Protein AF-A0AAJ6QUI0-F1 (afdb_monomer_lite)

Sequence (578 aa):
MVSDSSSAQSSMHEMSVDLDPVNTYLVADTSVLIRSLPMVRALIESSLPYSVYIPYIVLTELDRGSTAAPVNRLLCRYMKQKQPRVIAQGVLGHKDVAQACGVVLKNDDLILGAALKLKEKGLKTVMLTNDNNLSVKSCANGLSCWSSVDSMCKLRDAIPEMDHFIIKDLRELCQNAQQLFTFCTDLLMCALKFQLGEESQLTSVNNGLVYRLVERVKERKIVRDSDLLDRTVALIRESRKRGRHLTHDSVQRFLRHVCAILETLKSKDAVARILNVCKGIFFALKSYPRATSKASLSSSIVEHKTNRRFESMSGAQRRQVIDIVTKADKARRKSDRIKKDISKRKKLPKVGSTGDAVDSDDQDDGMDVDDECAEGSSQLKATISAGPMFRGHDTTAEMSTRYSIGVEVIPKRPQQTFGPLVGDDIRCSPVYHMLETVWNFLHCVSGSWASRCGVEYCWKANPEAGLEVKLTTLAEFAESLGRIEEDYSRLLKLGNSVSSELLLTVAERFIKVLSEVCAKIFTATPREVVQFFQDERTSDILLHGRTQLGAFRDAIVRCRNKETQKTLARLANVEPNS

InterPro domains:
  IPR002716 PIN domain [PF13638] (26-147)
  IPR002716 PIN domain [SM00670] (24-136)
  IPR029060 PIN-like domain superfamily [SSF88723] (24-147)
  IPR052626 SWT1 Transcriptional Regulator [PTHR16161] (11-164)

Structure (mmCIF, N/CA/C/O backbone):
data_AF-A0AAJ6QUI0-F1
#
_entry.id   AF-A0AAJ6QUI0-F1
#
loop_
_atom_site.group_PDB
_atom_site.id
_atom_site.type_symbol
_atom_site.label_atom_id
_atom_site.label_alt_id
_atom_site.label_comp_id
_atom_site.label_asym_id
_atom_site.label_entity_id
_atom_site.label_seq_id
_atom_site.pdbx_PDB_ins_code
_atom_site.Cartn_x
_atom_site.Cartn_y
_atom_site.Cartn_z
_atom_site.occupancy
_atom_site.B_iso_or_equiv
_atom_site.auth_seq_id
_atom_site.auth_comp_id
_atom_site.auth_asym_id
_atom_site.auth_atom_id
_atom_site.pdbx_PDB_model_num
ATOM 1 N N . MET A 1 1 ? -29.703 -28.924 55.902 1.00 47.47 1 MET A N 1
ATOM 2 C CA . MET A 1 1 ? -28.468 -29.327 55.199 1.00 47.47 1 MET A CA 1
ATOM 3 C C . MET A 1 1 ? -28.849 -30.160 53.986 1.00 47.47 1 MET A C 1
ATOM 5 O O . MET A 1 1 ? -28.955 -31.369 54.100 1.00 47.47 1 MET A O 1
ATOM 9 N N . VAL A 1 2 ? -29.116 -29.503 52.858 1.00 41.00 2 VAL A N 1
ATOM 10 C CA . VAL A 1 2 ? -29.082 -30.089 51.511 1.00 41.00 2 VAL A CA 1
ATOM 11 C C . VAL A 1 2 ? -28.536 -28.982 50.612 1.00 41.00 2 VAL A C 1
ATOM 13 O O . VAL A 1 2 ? -28.859 -27.814 50.799 1.00 41.00 2 VAL A O 1
ATOM 16 N N . SER A 1 3 ? -27.597 -29.378 49.776 1.00 39.78 3 SER A N 1
ATOM 17 C CA . SER A 1 3 ? -26.494 -28.611 49.220 1.00 39.78 3 SER A CA 1
ATOM 18 C C . SER A 1 3 ? -26.916 -27.661 48.101 1.00 39.78 3 SER A C 1
ATOM 20 O O . SER A 1 3 ? -27.517 -28.096 47.121 1.00 39.78 3 SER A O 1
ATOM 22 N N . ASP A 1 4 ? -26.506 -26.396 48.209 1.00 41.66 4 ASP A N 1
ATOM 23 C CA . ASP A 1 4 ? -26.486 -25.439 47.104 1.00 41.66 4 ASP A CA 1
ATOM 24 C C . ASP A 1 4 ? -25.470 -25.888 46.047 1.00 41.66 4 ASP A C 1
ATOM 26 O O . ASP A 1 4 ? -24.254 -25.817 46.239 1.00 41.66 4 ASP A O 1
ATOM 30 N N . SER A 1 5 ? -25.967 -26.351 44.904 1.00 43.03 5 SER A N 1
ATOM 31 C CA . SER A 1 5 ? -25.170 -26.524 43.695 1.00 43.03 5 SER A CA 1
ATOM 32 C C . SER A 1 5 ? -25.005 -25.164 43.016 1.00 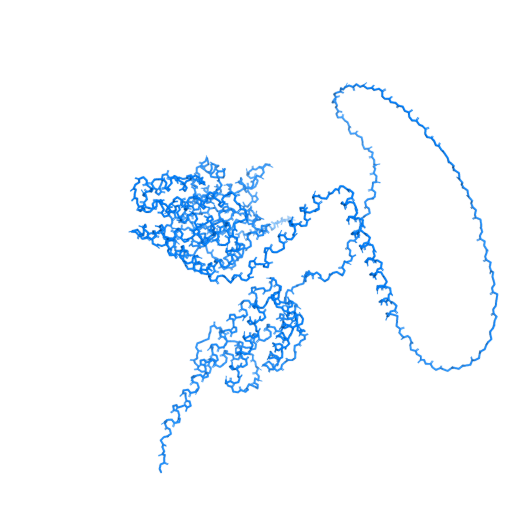43.03 5 SER A C 1
ATOM 34 O O . SER A 1 5 ? -25.797 -24.784 42.152 1.00 43.03 5 SER A O 1
ATOM 36 N N . SER A 1 6 ? -23.972 -24.423 43.421 1.00 40.69 6 SER A N 1
ATOM 37 C CA . SER A 1 6 ? -23.512 -23.239 42.705 1.00 40.69 6 SER A CA 1
ATOM 38 C C . SER A 1 6 ? -22.940 -23.665 41.350 1.00 40.69 6 SER A C 1
ATOM 40 O O . SER A 1 6 ? -21.861 -24.245 41.227 1.00 40.69 6 SER A O 1
ATOM 42 N N . SER A 1 7 ? -23.701 -23.402 40.292 1.00 40.78 7 SER A N 1
ATOM 43 C CA . SER A 1 7 ? -23.194 -23.465 38.930 1.00 40.78 7 SER A CA 1
ATOM 44 C C . SER A 1 7 ? -22.121 -22.391 38.782 1.00 40.78 7 SER A C 1
ATOM 46 O O . SER A 1 7 ? -22.432 -21.200 38.704 1.00 40.78 7 SER A O 1
ATOM 48 N N . ALA A 1 8 ? -20.860 -22.814 38.758 1.00 40.84 8 ALA A N 1
ATOM 49 C CA . ALA A 1 8 ? -19.736 -21.985 38.365 1.00 40.84 8 ALA A CA 1
ATOM 50 C C . ALA A 1 8 ? -19.950 -21.519 36.917 1.00 40.84 8 ALA A C 1
ATOM 52 O O . ALA A 1 8 ? -19.565 -22.188 35.957 1.00 40.84 8 ALA A O 1
ATOM 53 N N . GLN A 1 9 ? -20.595 -20.363 36.756 1.00 38.28 9 GLN A N 1
ATOM 54 C CA . GLN A 1 9 ? -20.502 -19.573 35.542 1.00 38.28 9 GLN A CA 1
ATOM 55 C C . GLN A 1 9 ? -19.044 -19.133 35.426 1.00 38.28 9 GLN A C 1
ATOM 57 O O . GLN A 1 9 ? -18.609 -18.155 36.031 1.00 38.28 9 GLN A O 1
ATOM 62 N N . SER A 1 10 ? -18.275 -19.913 34.670 1.00 35.72 10 SER A N 1
ATOM 63 C CA . SER A 1 10 ? -16.998 -19.483 34.125 1.00 35.72 10 SER A CA 1
ATOM 64 C C . SER A 1 10 ? -17.293 -18.284 33.227 1.00 35.72 10 SER A C 1
ATOM 66 O O . SER A 1 10 ? -17.688 -18.428 32.069 1.00 35.72 10 SER A O 1
ATOM 68 N N . SER A 1 11 ? -17.204 -17.085 33.804 1.00 35.69 11 SER A N 1
ATOM 69 C CA . SER A 1 11 ? -17.203 -15.848 33.047 1.00 35.69 11 SER A CA 1
ATOM 70 C C . SER A 1 11 ? -15.935 -15.876 32.202 1.00 35.69 11 SER A C 1
ATOM 72 O O . SER A 1 11 ? -14.820 -15.669 32.678 1.00 35.69 11 SER A O 1
ATOM 74 N N . MET A 1 12 ? -16.089 -16.220 30.925 1.00 33.41 12 MET A N 1
ATOM 75 C CA . MET A 1 12 ? -15.072 -15.892 29.941 1.00 33.41 12 MET A CA 1
ATOM 76 C C . MET A 1 12 ? -14.993 -14.370 29.940 1.00 33.41 12 MET A C 1
ATOM 78 O O . MET A 1 12 ? -15.823 -13.712 29.317 1.00 33.41 12 MET A O 1
ATOM 82 N N . HIS A 1 13 ? -14.052 -13.816 30.709 1.00 37.97 13 HIS A N 1
ATOM 83 C CA . HIS A 1 13 ? -13.704 -12.410 30.627 1.00 37.97 13 HIS A CA 1
ATOM 84 C C . HIS A 1 13 ? -13.315 -12.144 29.179 1.00 37.97 13 HIS A C 1
ATOM 86 O O . HIS A 1 13 ? -12.264 -12.568 28.695 1.00 37.97 13 HIS A O 1
ATOM 92 N N . GLU A 1 14 ? -14.244 -11.508 28.473 1.00 43.84 14 GLU A N 1
ATOM 93 C CA . GLU A 1 14 ? -14.017 -10.920 27.175 1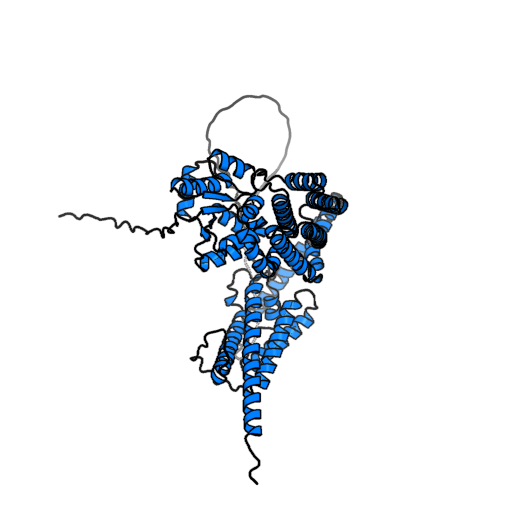.00 43.84 14 GLU A CA 1
ATOM 94 C C . GLU A 1 14 ? -12.738 -10.092 27.310 1.00 43.84 14 GLU A C 1
ATOM 96 O O . GLU A 1 14 ? -12.632 -9.249 28.202 1.00 43.84 14 GLU A O 1
ATOM 101 N N . MET A 1 15 ? -11.738 -10.351 26.463 1.00 42.38 15 MET A N 1
ATOM 102 C CA . MET A 1 15 ? -10.703 -9.351 26.226 1.00 42.38 15 MET A CA 1
ATOM 103 C C . MET A 1 15 ? -11.411 -8.189 25.531 1.00 42.38 15 MET A C 1
ATOM 105 O O . MET A 1 15 ? -11.403 -8.089 24.303 1.00 42.38 15 MET A O 1
ATOM 109 N N . SER A 1 16 ? -12.112 -7.372 26.317 1.00 60.00 16 SER A N 1
ATOM 110 C CA . SER A 1 16 ? -12.688 -6.123 25.874 1.00 60.00 16 SER A CA 1
ATOM 111 C C . SER A 1 16 ? -11.509 -5.294 25.405 1.00 60.00 16 SER A C 1
ATOM 113 O O . SER A 1 16 ? -10.663 -4.886 26.198 1.00 60.00 16 SER A O 1
ATOM 115 N N . VAL A 1 17 ? -11.390 -5.139 24.090 1.00 71.00 17 VAL A N 1
ATOM 116 C CA . VAL A 1 17 ? -10.418 -4.214 23.524 1.00 71.00 17 VAL A CA 1
ATOM 117 C C . VAL A 1 17 ? -10.800 -2.847 24.072 1.00 71.00 17 VAL A C 1
ATOM 119 O O . VAL A 1 17 ? -11.880 -2.353 23.747 1.00 71.00 17 VAL A O 1
ATOM 122 N N . ASP A 1 18 ? -9.959 -2.283 24.939 1.00 80.00 18 ASP A N 1
ATOM 123 C CA . ASP A 1 18 ? -10.168 -0.940 25.465 1.00 80.00 18 ASP A CA 1
ATOM 124 C C . ASP A 1 18 ? -10.132 0.040 24.294 1.00 80.00 18 ASP A C 1
ATOM 126 O O . ASP A 1 18 ? -9.104 0.251 23.645 1.00 80.00 18 ASP A O 1
ATOM 130 N N . LEU A 1 19 ? -11.307 0.578 23.972 1.00 87.25 19 LEU A N 1
ATOM 131 C CA . LEU A 1 19 ? -11.483 1.547 22.904 1.00 87.25 19 LEU A CA 1
ATOM 132 C C . LEU A 1 19 ? -11.194 2.932 23.475 1.00 87.25 19 LEU A C 1
ATOM 134 O O . LEU A 1 19 ? -11.934 3.432 24.318 1.00 87.25 19 LEU A O 1
ATOM 138 N N . ASP A 1 20 ? -10.126 3.557 22.992 1.00 87.81 20 ASP A N 1
ATOM 139 C CA . ASP A 1 20 ? -9.760 4.925 23.342 1.00 87.81 20 ASP A CA 1
ATOM 140 C C . ASP A 1 20 ? -10.823 5.926 22.828 1.00 87.81 20 ASP A C 1
ATOM 142 O O . ASP A 1 20 ? -11.027 6.023 21.608 1.00 87.81 20 ASP A O 1
ATOM 146 N N . PRO A 1 21 ? -11.506 6.680 23.711 1.00 85.44 21 PRO A N 1
ATOM 147 C CA . PRO A 1 21 ? -12.531 7.648 23.321 1.00 85.44 21 PRO A CA 1
ATOM 148 C C . PRO A 1 21 ? -11.963 8.893 22.618 1.00 85.44 21 PRO A C 1
ATOM 150 O O . PRO A 1 21 ? -12.719 9.644 21.995 1.00 85.44 21 PRO A O 1
ATOM 153 N N . VAL A 1 22 ? -10.650 9.137 22.701 1.00 89.44 22 VAL A N 1
ATOM 154 C CA . VAL A 1 22 ? -9.986 10.263 22.024 1.00 89.44 22 VAL A CA 1
ATOM 155 C C . VAL A 1 22 ? -9.887 10.012 20.517 1.00 89.44 22 VAL A C 1
ATOM 157 O O . VAL A 1 22 ? -9.966 10.955 19.721 1.00 89.44 22 VAL A O 1
ATOM 160 N N . ASN A 1 23 ? -9.768 8.745 20.116 1.00 91.00 23 ASN A N 1
ATOM 161 C CA . ASN A 1 23 ? -9.589 8.359 18.723 1.00 91.00 23 ASN A CA 1
ATOM 162 C C . ASN A 1 23 ? -10.883 8.448 17.907 1.00 91.00 23 ASN A C 1
ATOM 164 O O . ASN A 1 23 ? -11.992 8.219 18.387 1.00 91.00 23 ASN A O 1
ATOM 168 N N . THR A 1 24 ? -10.717 8.740 16.616 1.00 96.12 24 THR A N 1
ATOM 169 C CA . THR A 1 24 ? -11.781 8.581 15.620 1.00 96.12 24 THR A CA 1
ATOM 170 C C . THR A 1 24 ? -11.654 7.222 14.936 1.00 96.12 24 THR A C 1
ATOM 172 O O . THR A 1 24 ? -10.600 6.876 14.402 1.00 96.12 24 THR A O 1
ATOM 175 N N . TYR A 1 25 ? -12.738 6.453 14.930 1.00 97.38 25 TYR A N 1
ATOM 176 C CA . TYR A 1 25 ? -12.797 5.105 14.378 1.00 97.38 25 TYR A CA 1
ATOM 177 C C . TYR A 1 25 ? -13.249 5.147 12.924 1.00 97.38 25 TYR A C 1
ATOM 179 O O . TYR A 1 25 ? -14.371 5.552 12.614 1.00 97.38 25 TYR A O 1
ATOM 187 N N . LEU A 1 26 ? -12.357 4.725 12.032 1.00 97.56 26 LEU A N 1
ATOM 188 C CA . LEU A 1 26 ? -12.600 4.611 10.602 1.00 97.56 26 LEU A CA 1
ATOM 189 C C . LEU A 1 26 ? -13.055 3.185 10.302 1.00 97.56 26 LEU A C 1
ATOM 191 O O . LEU A 1 26 ? -12.233 2.270 10.242 1.00 97.56 26 LEU A O 1
ATOM 195 N N . VAL A 1 27 ? -14.362 2.990 10.151 1.00 97.75 27 VAL A N 1
ATOM 196 C CA . VAL A 1 27 ? -14.949 1.677 9.860 1.00 97.75 27 VAL A CA 1
ATOM 197 C C . VAL A 1 27 ? -14.785 1.398 8.375 1.00 97.75 27 VAL A C 1
ATOM 199 O O . VAL A 1 27 ? -15.447 2.028 7.554 1.00 97.75 27 VAL A O 1
ATOM 202 N N . ALA A 1 28 ? -13.867 0.500 8.031 1.00 96.88 28 ALA A N 1
ATOM 203 C CA . ALA A 1 28 ? -13.500 0.233 6.646 1.00 96.88 28 ALA A CA 1
ATOM 204 C C . ALA A 1 28 ? -14.309 -0.927 6.057 1.00 96.88 28 ALA A C 1
ATOM 206 O O . ALA A 1 28 ? -14.438 -1.982 6.679 1.00 96.88 28 ALA A O 1
ATOM 207 N N . ASP A 1 29 ? -14.801 -0.748 4.831 1.00 95.75 29 ASP A N 1
ATOM 208 C CA . ASP A 1 29 ? -15.348 -1.841 4.030 1.00 95.75 29 ASP A CA 1
ATOM 209 C C . ASP A 1 29 ? -14.243 -2.596 3.260 1.00 95.75 29 ASP A C 1
ATOM 211 O O . ASP A 1 29 ? -13.093 -2.158 3.134 1.00 95.75 29 ASP A O 1
ATOM 215 N N . THR A 1 30 ? -14.599 -3.745 2.689 1.00 94.12 30 THR A N 1
ATOM 216 C CA . THR A 1 30 ? -13.685 -4.548 1.862 1.00 94.12 30 THR A CA 1
ATOM 217 C C . THR A 1 30 ? -13.182 -3.771 0.644 1.00 94.12 30 THR A C 1
ATOM 219 O O . THR A 1 30 ? -12.027 -3.915 0.232 1.00 94.12 30 THR A O 1
ATOM 222 N N . SER A 1 31 ? -14.032 -2.922 0.057 1.00 90.75 31 SER A N 1
ATOM 223 C CA . SER A 1 31 ? -13.722 -2.208 -1.179 1.00 90.75 31 SER A CA 1
ATOM 224 C C . SER A 1 31 ? -12.592 -1.191 -0.994 1.00 90.75 31 SER A C 1
ATOM 226 O O . SER A 1 31 ? -11.682 -1.135 -1.825 1.00 90.75 31 SER A O 1
ATOM 228 N N . VAL A 1 32 ? -12.597 -0.430 0.102 1.00 91.06 32 VAL A N 1
ATOM 229 C CA . VAL A 1 32 ? -11.566 0.559 0.420 1.00 91.06 32 VAL A CA 1
ATOM 230 C C . VAL A 1 32 ? -10.288 -0.120 0.883 1.00 91.06 32 VAL A C 1
ATOM 232 O O . VAL A 1 32 ? -9.213 0.274 0.427 1.00 91.06 32 VAL A O 1
ATOM 235 N N . LEU A 1 33 ? -10.378 -1.172 1.705 1.00 91.62 33 LEU A N 1
ATOM 236 C CA . LEU A 1 33 ? -9.195 -1.930 2.122 1.00 91.62 33 LEU A CA 1
ATOM 237 C C . LEU A 1 33 ? -8.425 -2.480 0.915 1.00 91.62 33 LEU A C 1
ATOM 239 O O . LEU A 1 33 ? -7.201 -2.392 0.874 1.00 91.62 33 LEU A O 1
ATOM 243 N N . ILE A 1 34 ? -9.130 -2.984 -0.101 1.00 87.94 34 ILE A N 1
ATOM 244 C CA . ILE A 1 34 ? -8.505 -3.490 -1.327 1.00 87.94 34 ILE A CA 1
ATOM 245 C C . ILE A 1 34 ? -8.011 -2.348 -2.228 1.00 87.94 34 ILE A C 1
ATOM 247 O O . ILE A 1 34 ? -6.887 -2.394 -2.725 1.00 87.94 34 ILE A O 1
ATOM 251 N N . ARG A 1 35 ? -8.845 -1.336 -2.500 1.00 85.31 35 ARG A N 1
ATOM 252 C CA . ARG A 1 35 ? -8.553 -0.319 -3.534 1.00 85.31 35 ARG A CA 1
ATOM 253 C C . ARG A 1 35 ? -7.619 0.788 -3.059 1.00 85.31 35 ARG A C 1
ATOM 255 O O . ARG A 1 35 ? -6.955 1.408 -3.886 1.00 85.31 35 ARG A O 1
ATOM 262 N N . SER A 1 36 ? -7.567 1.036 -1.758 1.00 86.00 36 SER A N 1
ATOM 263 C CA . SER A 1 36 ? -6.840 2.156 -1.158 1.00 86.00 36 SER A CA 1
ATOM 264 C C . SER A 1 36 ? -5.935 1.691 -0.019 1.00 86.00 36 SER A C 1
ATOM 266 O O . SER A 1 36 ? -5.669 2.449 0.913 1.00 86.00 36 SER A O 1
ATOM 268 N N . LEU A 1 37 ? -5.410 0.463 -0.117 1.00 86.81 37 LEU A N 1
ATOM 269 C CA . LEU A 1 37 ? -4.506 -0.121 0.876 1.00 86.81 37 LEU A CA 1
ATOM 270 C C . LEU A 1 37 ? -3.335 0.800 1.273 1.00 86.81 37 LEU A C 1
ATOM 272 O O . LEU A 1 37 ? -3.104 0.924 2.474 1.00 86.81 37 LEU A O 1
ATOM 276 N N . PRO A 1 38 ? -2.634 1.502 0.347 1.00 85.62 38 PRO A N 1
ATOM 277 C CA . PRO A 1 38 ? -1.556 2.418 0.735 1.00 85.62 38 PRO A CA 1
ATOM 278 C C . PRO A 1 38 ? -2.012 3.519 1.691 1.00 85.62 38 PRO A C 1
ATOM 280 O O . PRO A 1 38 ? -1.291 3.876 2.617 1.00 85.62 38 PRO A O 1
ATOM 283 N N . MET A 1 39 ? -3.221 4.042 1.480 1.00 87.88 39 MET A N 1
ATOM 284 C CA . MET A 1 39 ? -3.801 5.058 2.349 1.00 87.88 39 MET A CA 1
ATOM 285 C C . MET A 1 39 ? -4.157 4.456 3.708 1.00 87.88 39 MET A C 1
ATOM 287 O O . MET A 1 39 ? -3.803 5.028 4.731 1.00 87.88 39 MET A O 1
ATOM 291 N N . VAL A 1 40 ? -4.811 3.289 3.738 1.00 89.81 40 VAL A N 1
ATOM 292 C CA . VAL A 1 40 ? -5.179 2.613 4.997 1.00 89.81 40 VAL A CA 1
ATOM 293 C C . VAL A 1 40 ? -3.934 2.343 5.837 1.00 89.81 40 VAL A C 1
ATOM 295 O O . VAL A 1 40 ? -3.912 2.635 7.030 1.00 89.81 40 VAL A O 1
ATOM 298 N N . ARG A 1 41 ? -2.871 1.855 5.197 1.00 88.62 41 ARG A N 1
ATOM 299 C CA . ARG A 1 41 ? -1.579 1.631 5.835 1.00 88.62 41 ARG A CA 1
ATOM 300 C C . ARG A 1 41 ? -0.981 2.915 6.406 1.00 88.62 41 ARG A C 1
ATOM 302 O O . ARG A 1 41 ? -0.588 2.930 7.568 1.00 88.62 41 ARG A O 1
ATOM 309 N N . ALA A 1 42 ? -0.953 3.984 5.614 1.00 88.44 42 ALA A N 1
ATOM 310 C CA . ALA A 1 42 ? -0.458 5.276 6.067 1.00 88.44 42 ALA A CA 1
ATOM 311 C C . ALA A 1 42 ? -1.220 5.791 7.294 1.00 88.44 42 ALA A C 1
ATOM 313 O O . ALA A 1 42 ? -0.603 6.310 8.215 1.00 88.44 42 ALA A O 1
ATOM 314 N N . LEU A 1 43 ? -2.537 5.579 7.374 1.00 89.75 43 LEU A N 1
ATOM 315 C CA . LEU A 1 43 ? -3.305 5.937 8.570 1.00 89.75 43 LEU A CA 1
ATOM 316 C C . LEU A 1 43 ? -2.898 5.120 9.799 1.00 89.75 43 LEU A C 1
ATOM 318 O O . LEU A 1 43 ? -2.696 5.695 10.870 1.00 89.75 43 LEU A O 1
ATOM 322 N N . ILE A 1 44 ? -2.732 3.806 9.631 1.00 90.88 44 ILE A N 1
ATOM 323 C CA . ILE A 1 44 ? -2.326 2.885 10.702 1.00 90.88 44 ILE A CA 1
ATOM 324 C C . ILE A 1 44 ? -0.934 3.221 11.250 1.00 90.88 44 ILE A C 1
ATOM 326 O O . ILE A 1 44 ? -0.710 3.076 12.452 1.00 90.88 44 ILE A O 1
ATOM 330 N N . GLU A 1 45 ? -0.005 3.630 10.385 1.00 89.06 45 GLU A N 1
ATOM 331 C CA . GLU A 1 45 ? 1.387 3.916 10.761 1.00 89.06 45 GLU A CA 1
ATOM 332 C C . GLU A 1 45 ? 1.646 5.395 11.106 1.00 89.06 45 GLU A C 1
ATOM 334 O O . GLU A 1 45 ? 2.662 5.696 11.724 1.00 89.06 45 GLU A O 1
ATOM 339 N N . SER A 1 46 ? 0.729 6.314 10.777 1.00 88.75 46 SER A N 1
ATOM 340 C CA . SER A 1 46 ? 0.852 7.736 11.139 1.00 88.75 46 SER A CA 1
ATOM 341 C C . SER A 1 46 ? 0.757 7.983 12.651 1.00 88.75 46 SER A C 1
ATOM 343 O O . SER A 1 46 ? 0.444 7.089 13.431 1.00 88.75 46 SER A O 1
ATOM 345 N N . SER A 1 47 ? 0.962 9.233 13.078 1.00 89.19 47 SER A N 1
ATOM 346 C CA . SER A 1 47 ? 0.696 9.694 14.449 1.00 89.19 47 SER A CA 1
ATOM 347 C C . SER A 1 47 ? -0.722 10.249 14.652 1.00 89.19 47 SER A C 1
ATOM 349 O O . SER A 1 47 ? -1.105 10.560 15.778 1.00 89.19 47 SER A O 1
ATOM 351 N N . LEU A 1 48 ? -1.552 10.321 13.605 1.00 89.81 48 LEU A N 1
ATOM 352 C CA . LEU A 1 48 ? -2.872 10.966 13.660 1.00 89.81 48 LEU A CA 1
ATOM 353 C C . LEU A 1 48 ? -3.855 10.230 14.594 1.00 89.81 48 LEU A C 1
ATOM 355 O O . LEU A 1 48 ? -3.761 9.017 14.700 1.00 89.81 48 LEU A O 1
ATOM 359 N N . PRO A 1 49 ? -4.832 10.882 15.240 1.00 93.44 49 PRO A N 1
ATOM 360 C CA . PRO A 1 49 ? -5.728 10.239 16.216 1.00 93.44 49 PRO A CA 1
ATOM 361 C C . PRO A 1 49 ? -6.857 9.419 15.553 1.00 93.44 49 PRO A C 1
ATOM 363 O O . PRO A 1 49 ? -8.047 9.644 15.788 1.00 93.44 49 PRO A O 1
ATOM 366 N N . TYR A 1 50 ? -6.490 8.483 14.673 1.00 94.62 50 TYR A N 1
ATOM 367 C CA . TYR A 1 50 ? -7.410 7.614 13.942 1.00 94.62 50 TYR A CA 1
ATOM 368 C C . TYR A 1 50 ? -7.048 6.148 14.142 1.00 94.62 50 TYR A C 1
ATOM 370 O O . TYR A 1 50 ? -5.879 5.768 14.081 1.00 94.62 50 TYR A O 1
ATOM 378 N N . SER A 1 51 ? -8.074 5.323 14.325 1.00 95.44 51 SER A N 1
ATOM 379 C CA . SER A 1 51 ? -7.953 3.866 14.358 1.00 95.44 51 SER A CA 1
ATOM 380 C C . SER A 1 51 ? -8.810 3.257 13.259 1.00 95.44 51 SER A C 1
ATOM 382 O O . SER A 1 51 ? -9.961 3.649 13.069 1.00 95.44 51 SER A O 1
ATOM 384 N N . VAL A 1 52 ? -8.255 2.301 12.521 1.00 96.69 52 VAL A N 1
ATOM 385 C CA . VAL A 1 52 ? -8.979 1.559 11.489 1.00 96.69 52 VAL A CA 1
ATOM 386 C C . VAL A 1 52 ? -9.717 0.411 12.161 1.00 96.69 52 VAL A C 1
ATOM 388 O O . VAL A 1 52 ? -9.099 -0.499 12.716 1.00 96.69 52 VAL A O 1
ATOM 391 N N . TYR A 1 53 ? -11.045 0.467 12.108 1.00 97.38 53 TYR A N 1
ATOM 392 C CA . TYR A 1 53 ? -11.923 -0.573 12.618 1.00 97.38 53 TYR A CA 1
ATOM 393 C C . TYR A 1 53 ? -12.377 -1.478 11.472 1.00 97.38 53 TYR A C 1
ATOM 395 O O . TYR A 1 53 ? -12.881 -1.001 10.454 1.00 97.38 53 TYR A O 1
ATOM 403 N N . ILE A 1 54 ? -12.210 -2.785 11.642 1.00 97.31 54 ILE A N 1
ATOM 404 C CA . ILE A 1 54 ? -12.469 -3.794 10.618 1.00 97.31 54 ILE A CA 1
ATOM 405 C C . ILE A 1 54 ? -13.618 -4.685 11.091 1.00 97.31 54 ILE A C 1
ATOM 407 O O . ILE A 1 54 ? -13.422 -5.508 11.993 1.00 97.31 54 ILE A O 1
ATOM 411 N N . PRO A 1 55 ? -14.820 -4.536 10.506 1.00 97.00 55 PRO A N 1
ATOM 412 C CA . PRO A 1 55 ? -15.943 -5.416 10.791 1.00 97.00 55 PRO A CA 1
ATOM 413 C C . PRO A 1 55 ? -15.594 -6.881 10.517 1.00 97.00 55 PRO A C 1
ATOM 415 O O . PRO A 1 55 ? -14.857 -7.201 9.586 1.00 97.00 55 PRO A O 1
ATOM 418 N N . TYR A 1 56 ? -16.178 -7.797 11.284 1.00 95.25 56 TYR A N 1
ATOM 419 C CA . TYR A 1 56 ? -15.884 -9.224 11.150 1.00 95.25 56 TYR A CA 1
ATOM 420 C C . TYR A 1 56 ? -16.290 -9.744 9.767 1.00 95.25 56 TYR A C 1
ATOM 422 O O . TYR A 1 56 ? -15.560 -10.508 9.142 1.00 95.25 56 TYR A O 1
ATOM 430 N N . ILE A 1 57 ? -17.424 -9.262 9.247 1.00 95.19 57 ILE A N 1
ATOM 431 C CA . ILE A 1 57 ? -17.902 -9.617 7.908 1.00 95.19 57 ILE A CA 1
ATOM 432 C C . ILE A 1 57 ? -16.879 -9.249 6.822 1.00 95.19 57 ILE A C 1
ATOM 434 O O . ILE A 1 57 ? -16.655 -10.041 5.911 1.00 95.19 57 ILE A O 1
ATOM 438 N N . VAL A 1 58 ? -16.173 -8.124 6.973 1.00 96.12 58 VAL A N 1
ATOM 439 C CA . VAL A 1 58 ? -15.111 -7.690 6.053 1.00 96.12 58 VAL A CA 1
ATOM 440 C C . VAL A 1 58 ? -13.928 -8.656 6.096 1.00 96.12 58 VAL A C 1
ATOM 442 O O . VAL A 1 58 ? -13.433 -9.049 5.045 1.00 96.12 58 VAL A O 1
ATOM 445 N N . LEU A 1 59 ? -13.524 -9.136 7.278 1.00 94.00 59 LEU A N 1
ATOM 446 C CA . LEU A 1 59 ? -12.487 -10.174 7.386 1.00 94.00 59 LEU A CA 1
ATOM 447 C C . LEU A 1 59 ? -12.889 -11.448 6.631 1.00 94.00 59 LEU A C 1
ATOM 449 O O . LEU A 1 59 ? -12.103 -11.977 5.848 1.00 94.00 59 LEU A O 1
ATOM 453 N N . THR A 1 60 ? -14.142 -11.890 6.779 1.00 92.88 60 THR A N 1
ATOM 454 C CA . THR A 1 60 ? -14.624 -13.083 6.064 1.00 92.88 60 THR A CA 1
ATOM 455 C C . THR A 1 60 ? -14.715 -12.891 4.547 1.00 92.88 60 THR A C 1
ATOM 457 O O . THR A 1 60 ? -14.561 -13.854 3.796 1.00 92.88 60 THR A O 1
ATOM 460 N N . GLU A 1 61 ? -14.964 -11.668 4.070 1.00 93.50 61 GLU A N 1
ATOM 461 C CA . GLU A 1 61 ? -14.937 -11.349 2.640 1.00 93.50 61 GLU A CA 1
ATOM 462 C C . GLU A 1 61 ? -13.511 -11.371 2.089 1.00 93.50 61 GLU A C 1
ATOM 464 O O . GLU A 1 61 ? -13.276 -11.927 1.012 1.00 93.50 61 GLU A O 1
ATOM 469 N N . LEU A 1 62 ? -12.556 -10.810 2.834 1.00 91.25 62 LEU A N 1
ATOM 470 C CA . LEU A 1 62 ? -11.152 -10.800 2.443 1.00 91.25 62 LEU A CA 1
ATOM 471 C C . LEU A 1 62 ? -10.573 -12.224 2.383 1.00 91.25 62 LEU A C 1
ATOM 473 O O . LEU A 1 62 ? -9.881 -12.551 1.422 1.00 91.25 62 LEU A O 1
ATOM 477 N N . ASP A 1 63 ? -10.933 -13.107 3.318 1.00 87.38 63 ASP A N 1
ATOM 478 C CA . ASP A 1 63 ? -10.499 -14.516 3.318 1.00 87.38 63 ASP A CA 1
ATOM 479 C C . ASP A 1 63 ? -10.946 -15.303 2.078 1.00 87.38 63 ASP A C 1
ATOM 481 O O . ASP A 1 63 ? -10.292 -16.263 1.669 1.00 87.38 63 ASP A O 1
ATOM 485 N N . ARG A 1 64 ? -12.048 -14.892 1.444 1.00 83.50 64 ARG A N 1
ATOM 486 C CA . ARG A 1 64 ? -12.582 -15.540 0.235 1.00 83.50 64 ARG A CA 1
ATOM 487 C C . ARG A 1 64 ? -11.997 -14.968 -1.059 1.00 83.50 64 ARG A C 1
ATOM 489 O O . ARG A 1 64 ? -12.150 -15.577 -2.118 1.00 83.50 64 ARG A O 1
ATOM 496 N N . GLY A 1 65 ? -11.367 -13.794 -1.010 1.00 74.94 65 GLY A N 1
ATOM 497 C CA . GLY A 1 65 ? -10.949 -13.044 -2.192 1.00 74.94 65 GLY A CA 1
ATOM 498 C C . GLY A 1 65 ? -9.482 -13.257 -2.564 1.00 74.94 65 GLY A C 1
ATOM 499 O O . GLY A 1 65 ? -8.586 -12.812 -1.857 1.00 74.94 65 GLY A O 1
ATOM 500 N N . SER A 1 66 ? -9.198 -13.802 -3.751 1.00 67.81 66 SER A N 1
ATOM 501 C CA . SER A 1 66 ? -7.813 -13.888 -4.254 1.00 67.81 66 SER A CA 1
ATOM 502 C C . SER A 1 66 ? -7.143 -12.512 -4.398 1.00 67.81 66 SER A C 1
ATOM 504 O O . SER A 1 66 ? -5.952 -12.361 -4.140 1.00 67.81 66 SER A O 1
ATOM 506 N N . THR A 1 67 ? -7.916 -11.473 -4.732 1.00 72.56 67 THR A N 1
ATOM 507 C CA . THR A 1 67 ? -7.439 -10.081 -4.813 1.00 72.56 67 THR A CA 1
ATOM 508 C C . THR A 1 67 ? -7.194 -9.429 -3.452 1.00 72.56 67 THR A C 1
ATOM 510 O O . THR A 1 67 ? -6.649 -8.329 -3.406 1.00 72.56 67 THR A O 1
ATOM 513 N N . ALA A 1 68 ? -7.618 -10.068 -2.359 1.00 82.06 68 ALA A N 1
ATOM 514 C CA . ALA A 1 68 ? -7.477 -9.565 -0.998 1.00 82.06 68 ALA A CA 1
ATOM 515 C C . ALA A 1 68 ? -6.221 -10.094 -0.287 1.00 82.06 68 ALA A C 1
ATOM 517 O O . ALA A 1 68 ? -5.904 -9.619 0.800 1.00 82.06 68 ALA A O 1
ATOM 518 N N . ALA A 1 69 ? -5.459 -11.011 -0.897 1.00 80.81 69 ALA A N 1
ATOM 519 C CA . ALA A 1 69 ? -4.261 -11.589 -0.283 1.00 80.81 69 ALA A CA 1
ATOM 520 C C . ALA A 1 69 ? -3.255 -10.543 0.261 1.00 80.81 69 ALA A C 1
ATOM 522 O O . ALA A 1 69 ? -2.793 -10.723 1.391 1.00 80.81 69 ALA A O 1
ATOM 523 N N . PRO A 1 70 ? -2.945 -9.429 -0.444 1.00 80.50 70 PRO A N 1
ATOM 524 C CA . PRO A 1 70 ? -2.073 -8.385 0.106 1.00 80.50 70 PRO A CA 1
ATOM 525 C C . PRO A 1 70 ? -2.655 -7.713 1.358 1.00 80.50 70 PRO A C 1
ATOM 527 O O . PRO A 1 70 ? -1.937 -7.468 2.327 1.00 80.50 70 PRO A O 1
ATOM 530 N N . VAL A 1 71 ? -3.968 -7.461 1.362 1.00 87.06 71 VAL A N 1
ATOM 531 C CA . VAL A 1 71 ? -4.684 -6.872 2.502 1.00 87.06 71 VAL A CA 1
ATOM 532 C C . VAL A 1 71 ? -4.644 -7.829 3.690 1.00 87.06 71 VAL A C 1
ATOM 534 O O . VAL A 1 71 ? -4.257 -7.425 4.782 1.00 87.06 71 VAL A O 1
ATOM 537 N N . ASN A 1 72 ? -4.956 -9.108 3.474 1.00 87.31 72 ASN A N 1
ATOM 538 C CA . ASN A 1 72 ? -4.927 -10.124 4.523 1.00 87.31 72 ASN A CA 1
ATOM 539 C C . ASN A 1 72 ? -3.542 -10.264 5.150 1.00 87.31 72 ASN A C 1
ATOM 541 O O . ASN A 1 72 ? -3.424 -10.248 6.373 1.00 87.31 72 ASN A O 1
ATOM 545 N N . ARG A 1 73 ? -2.474 -10.314 4.344 1.00 84.94 73 ARG A N 1
ATOM 546 C CA . ARG A 1 73 ? -1.101 -10.342 4.873 1.00 84.94 73 ARG A CA 1
ATOM 547 C C . ARG A 1 73 ? -0.797 -9.128 5.749 1.00 84.94 73 ARG A C 1
ATOM 549 O O . ARG A 1 73 ? -0.191 -9.288 6.811 1.00 84.94 73 ARG A O 1
ATOM 556 N N . LEU A 1 74 ? -1.219 -7.934 5.327 1.00 85.31 74 LEU A N 1
ATOM 557 C CA . LEU A 1 74 ? -1.024 -6.703 6.090 1.00 85.31 74 LEU A CA 1
ATOM 558 C C . LE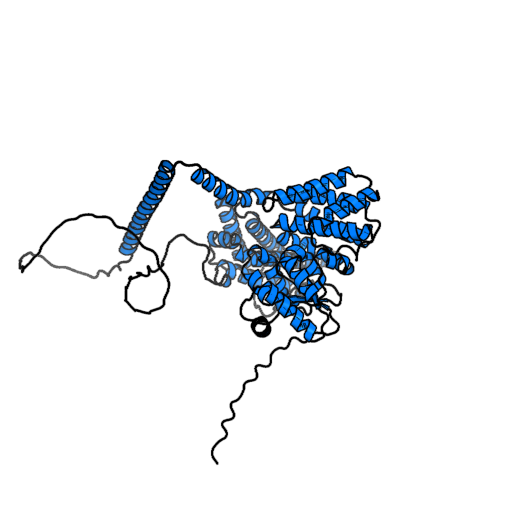U A 1 74 ? -1.788 -6.740 7.421 1.00 85.31 74 LEU A C 1
ATOM 560 O O . LEU A 1 74 ? -1.196 -6.523 8.478 1.00 85.31 74 LEU A O 1
ATOM 564 N N . LEU A 1 75 ? -3.080 -7.061 7.376 1.00 90.25 75 LEU A N 1
ATOM 565 C CA . LEU A 1 75 ? -3.935 -7.118 8.559 1.00 90.25 75 LEU A CA 1
ATOM 566 C C . LEU A 1 75 ? -3.465 -8.185 9.546 1.00 90.25 75 LEU A C 1
ATOM 568 O O . LEU A 1 75 ? -3.300 -7.889 10.727 1.00 90.25 75 LEU A O 1
ATOM 572 N N . CYS A 1 76 ? -3.149 -9.393 9.070 1.00 88.94 76 CYS A N 1
ATOM 573 C CA . CYS A 1 76 ? -2.587 -10.449 9.907 1.00 88.94 76 CYS A CA 1
ATOM 574 C C . CYS A 1 76 ? -1.288 -10.005 10.588 1.00 88.94 76 CYS A C 1
ATOM 576 O O . CYS A 1 76 ? -1.070 -10.331 11.755 1.00 88.94 76 CYS A O 1
ATOM 578 N N . ARG A 1 77 ? -0.417 -9.269 9.884 1.00 89.00 77 ARG A N 1
ATOM 579 C CA . ARG A 1 77 ? 0.822 -8.734 10.462 1.00 89.00 77 ARG A CA 1
ATOM 580 C C . ARG A 1 77 ? 0.523 -7.756 11.597 1.00 89.00 77 ARG A C 1
ATOM 582 O O . ARG A 1 77 ? 1.053 -7.948 12.688 1.00 89.00 77 ARG A O 1
ATOM 589 N N . TYR A 1 78 ? -0.337 -6.764 11.371 1.00 91.25 78 TYR A N 1
ATOM 590 C CA . TYR A 1 78 ? -0.664 -5.767 12.395 1.00 91.25 78 TYR A CA 1
ATOM 591 C C . TYR A 1 78 ? -1.394 -6.354 13.596 1.00 91.25 78 TYR A C 1
ATOM 593 O O . TYR A 1 78 ? -1.064 -6.017 14.730 1.00 91.25 78 TYR A O 1
ATOM 601 N N . MET A 1 79 ? -2.328 -7.277 13.369 1.00 89.38 79 MET A N 1
ATOM 602 C CA . MET A 1 79 ? -3.023 -7.961 14.458 1.00 89.38 79 MET A CA 1
ATOM 603 C C . MET A 1 79 ? -2.053 -8.801 15.301 1.00 89.38 79 MET A C 1
ATOM 605 O O . MET A 1 79 ? -2.103 -8.737 16.526 1.00 89.38 79 MET A O 1
ATOM 609 N N . LYS A 1 80 ? -1.104 -9.521 14.678 1.00 89.12 80 LYS A N 1
ATOM 610 C CA . LYS A 1 80 ? -0.048 -10.262 15.402 1.00 89.12 80 LYS A CA 1
ATOM 611 C C . LYS A 1 80 ? 0.881 -9.344 16.194 1.00 89.12 80 LYS A C 1
ATOM 613 O O . LYS A 1 80 ? 1.320 -9.710 17.279 1.00 89.12 80 LYS A O 1
ATOM 618 N N . GLN A 1 81 ? 1.169 -8.161 15.659 1.00 90.75 81 GLN A N 1
ATOM 619 C CA . GLN A 1 81 ? 1.966 -7.132 16.328 1.00 90.75 81 GLN A CA 1
ATOM 620 C C . GLN A 1 81 ? 1.180 -6.362 17.398 1.00 90.75 81 GLN A C 1
ATOM 622 O O . GLN A 1 81 ? 1.768 -5.522 18.071 1.00 90.75 81 GLN A O 1
ATOM 627 N N . LYS A 1 82 ? -0.122 -6.643 17.567 1.00 90.62 82 LYS A N 1
ATOM 628 C CA . LYS A 1 82 ? -1.032 -5.894 18.444 1.00 90.62 82 LYS A CA 1
ATOM 629 C C . LYS A 1 82 ? -0.981 -4.386 18.173 1.00 90.62 82 LYS A C 1
ATOM 631 O O . LYS A 1 82 ? -0.965 -3.586 19.104 1.00 90.62 82 LYS A O 1
ATOM 636 N N . GLN A 1 83 ? -0.931 -4.003 16.896 1.00 92.06 83 GLN A N 1
ATOM 637 C CA . GLN A 1 83 ? -0.892 -2.596 16.505 1.00 92.06 83 GLN A CA 1
ATOM 638 C C . GLN A 1 83 ? -2.166 -1.893 17.006 1.00 92.06 83 GLN A C 1
ATOM 640 O O . GLN A 1 83 ? -3.252 -2.236 16.537 1.00 92.06 83 GLN A O 1
ATOM 645 N N . PRO A 1 84 ? -2.070 -0.895 17.906 1.00 90.00 84 PRO A N 1
ATOM 646 C CA . PRO A 1 84 ? -3.236 -0.351 18.614 1.00 90.00 84 PRO A CA 1
ATOM 647 C C . PRO A 1 84 ? -4.241 0.350 17.691 1.00 90.00 84 PRO A C 1
ATOM 649 O O . PRO A 1 84 ? -5.412 0.483 18.022 1.00 90.00 84 PRO A O 1
ATOM 652 N N . ARG A 1 85 ? -3.792 0.772 16.505 1.00 93.44 85 ARG A N 1
ATOM 653 C CA . ARG A 1 85 ? -4.594 1.484 15.499 1.00 93.44 85 ARG A CA 1
ATOM 654 C C . ARG A 1 85 ? -5.334 0.562 14.530 1.00 93.44 85 ARG A C 1
ATOM 656 O O . ARG A 1 85 ? -5.995 1.059 13.622 1.00 93.44 85 ARG A O 1
ATOM 663 N N . VAL A 1 86 ? -5.207 -0.757 14.681 1.00 95.19 86 VAL A N 1
ATOM 664 C CA . VAL A 1 86 ? -5.950 -1.752 13.895 1.00 95.19 86 VAL A CA 1
ATOM 665 C C . VAL A 1 86 ? -6.813 -2.560 14.841 1.00 95.19 86 VAL A C 1
ATOM 667 O O . VAL A 1 86 ? -6.309 -3.348 15.637 1.00 95.19 86 VAL A O 1
ATOM 670 N N . ILE A 1 87 ? -8.123 -2.384 14.728 1.00 95.12 87 ILE A N 1
ATOM 671 C CA . ILE A 1 87 ? -9.090 -3.015 15.621 1.00 95.12 87 ILE A CA 1
ATOM 672 C C . ILE A 1 87 ? -10.009 -3.881 14.777 1.00 95.12 87 ILE A C 1
ATOM 674 O O . ILE A 1 87 ? -10.646 -3.399 13.846 1.00 95.12 87 ILE A O 1
ATOM 678 N N . ALA A 1 88 ? -10.083 -5.168 15.097 1.00 94.88 88 ALA A N 1
ATOM 679 C CA . ALA A 1 88 ? -11.018 -6.089 14.468 1.00 94.88 88 ALA A CA 1
ATOM 680 C C . ALA A 1 88 ? -12.225 -6.328 15.367 1.00 94.88 88 ALA A C 1
ATOM 682 O O . ALA A 1 88 ? -12.089 -6.524 16.576 1.00 94.88 88 ALA A O 1
ATOM 683 N N . GLN A 1 89 ? -13.406 -6.380 14.763 1.00 94.31 89 GLN A N 1
ATOM 684 C CA . GLN A 1 89 ? -14.595 -6.872 15.441 1.00 94.31 89 GLN A CA 1
ATOM 685 C C . GLN A 1 89 ? -14.443 -8.373 15.726 1.00 94.31 89 GLN A C 1
ATOM 687 O O . GLN A 1 89 ? -14.209 -9.171 14.817 1.00 94.31 89 GLN A O 1
ATOM 692 N N . GLY A 1 90 ? -14.613 -8.766 16.988 1.00 90.81 90 GLY A N 1
ATOM 693 C CA . GLY A 1 90 ? -14.672 -10.173 17.379 1.00 90.81 90 GLY A CA 1
ATOM 694 C C . GLY A 1 90 ? -15.972 -10.862 16.944 1.00 90.81 90 GLY A C 1
ATOM 695 O O . GLY A 1 90 ? -16.979 -10.217 16.648 1.00 90.81 90 GLY A O 1
ATOM 696 N N . VAL A 1 91 ? -15.971 -12.198 16.969 1.00 89.19 91 VAL A N 1
ATOM 697 C CA . VAL A 1 91 ? -17.116 -13.037 16.561 1.00 89.19 91 VAL A CA 1
ATOM 698 C C . VAL A 1 91 ? -18.375 -12.746 17.386 1.00 89.19 91 VAL A C 1
ATOM 700 O O . VAL A 1 91 ? -19.469 -12.702 16.832 1.00 89.19 91 VAL A O 1
ATOM 703 N N . LEU A 1 92 ? -18.241 -12.533 18.699 1.00 87.25 92 LEU A N 1
ATOM 704 C CA . LEU A 1 92 ? -19.379 -12.223 19.575 1.00 87.25 92 LEU A CA 1
ATOM 705 C C . LEU A 1 92 ? -19.994 -10.871 19.214 1.00 87.25 92 LEU A C 1
ATOM 707 O O . LEU A 1 92 ? -21.176 -10.795 18.898 1.00 87.25 92 LEU A O 1
ATOM 711 N N . GLY A 1 93 ? -19.159 -9.834 19.104 1.00 86.38 93 GLY A N 1
ATOM 712 C CA . GLY A 1 93 ? -19.607 -8.515 18.670 1.00 86.38 93 GLY A CA 1
ATOM 713 C C . GLY A 1 93 ? -20.275 -8.522 17.291 1.00 86.38 93 GLY A C 1
ATOM 714 O O . GLY A 1 93 ? -21.153 -7.697 17.053 1.00 86.38 93 GLY A O 1
ATOM 715 N N . HIS A 1 94 ? -19.887 -9.440 16.402 1.00 90.38 94 HIS A N 1
ATOM 716 C CA . HIS A 1 94 ? -20.556 -9.668 15.122 1.00 90.38 94 HIS A CA 1
ATOM 717 C C . HIS A 1 94 ? -21.919 -10.354 15.267 1.00 90.38 94 HIS A C 1
ATOM 719 O O . HIS A 1 94 ? -22.869 -9.924 14.619 1.00 90.38 94 HIS A O 1
ATOM 725 N N . LYS A 1 95 ? -22.037 -11.382 16.119 1.00 88.69 95 LYS A N 1
ATOM 726 C CA . LYS A 1 95 ? -23.315 -12.060 16.397 1.00 88.69 95 LYS A CA 1
ATOM 727 C C . LYS A 1 95 ? -24.351 -11.101 16.972 1.00 88.69 95 LYS A C 1
ATOM 729 O O . LYS A 1 95 ? -25.486 -11.129 16.515 1.00 88.69 95 LYS A O 1
ATOM 734 N N . ASP A 1 96 ? -23.947 -10.222 17.886 1.00 87.19 96 ASP A N 1
ATOM 735 C CA . ASP A 1 96 ? -24.842 -9.200 18.440 1.00 87.19 96 ASP A CA 1
ATOM 736 C C . ASP A 1 96 ? -25.381 -8.278 17.341 1.00 87.19 96 ASP A C 1
ATOM 738 O O . ASP A 1 96 ? -26.574 -7.992 17.284 1.00 87.19 96 ASP A O 1
ATOM 742 N N . VAL A 1 97 ? -24.497 -7.828 16.439 1.00 86.44 97 VAL A N 1
ATOM 743 C CA . VAL A 1 97 ? -24.882 -6.984 15.300 1.00 86.44 97 VAL A CA 1
ATOM 744 C C . VAL A 1 97 ? -25.815 -7.748 14.365 1.00 86.44 97 VAL A C 1
ATOM 746 O O . VAL A 1 97 ? -26.852 -7.223 13.979 1.00 86.44 97 VAL A O 1
ATOM 749 N N . ALA A 1 98 ? -25.495 -9.001 14.038 1.00 86.25 98 ALA A N 1
ATOM 750 C CA . ALA A 1 98 ? -26.338 -9.844 13.197 1.00 86.25 98 ALA A CA 1
ATOM 751 C C . ALA A 1 98 ? -27.730 -10.068 13.814 1.00 86.25 98 ALA A C 1
ATOM 753 O O . ALA A 1 98 ? -28.732 -9.988 13.109 1.00 86.25 98 ALA A O 1
ATOM 754 N N . GLN A 1 99 ? -27.807 -10.289 15.128 1.00 87.31 99 GLN A N 1
ATOM 755 C CA . GLN A 1 99 ? -29.071 -10.438 15.846 1.00 87.31 99 GLN A CA 1
ATOM 756 C C . GLN A 1 99 ? -29.894 -9.144 15.821 1.00 87.31 99 GLN A C 1
ATOM 758 O O . GLN A 1 99 ? -31.097 -9.198 15.574 1.00 87.31 99 GLN A O 1
ATOM 763 N N . ALA A 1 100 ? -29.253 -7.989 16.025 1.00 82.69 100 ALA A N 1
ATOM 764 C CA . ALA A 1 100 ? -29.911 -6.686 15.963 1.00 82.69 100 ALA A CA 1
ATOM 765 C C . ALA A 1 100 ? -30.401 -6.330 14.545 1.00 82.69 100 ALA A C 1
ATOM 767 O O . ALA A 1 100 ? -31.449 -5.707 14.396 1.00 82.69 100 ALA A O 1
ATOM 768 N N . CYS A 1 101 ? -29.678 -6.746 13.500 1.00 79.88 101 CYS A N 1
ATOM 769 C CA . CYS A 1 101 ? -30.056 -6.510 12.103 1.00 79.88 101 CYS A CA 1
ATOM 770 C C . CYS A 1 101 ? -31.233 -7.384 11.617 1.00 79.88 101 CYS A C 1
ATOM 772 O O . CYS A 1 101 ? -31.893 -7.024 10.643 1.00 79.88 101 CYS A O 1
ATOM 774 N N . GLY A 1 102 ? -31.522 -8.513 12.273 1.00 79.00 102 GLY A N 1
ATOM 775 C CA . GLY A 1 102 ? -32.665 -9.373 11.951 1.00 79.00 102 GLY A CA 1
ATOM 776 C C . GLY A 1 102 ? -32.436 -10.375 10.804 1.00 79.00 102 GLY A C 1
ATOM 777 O O . GLY A 1 102 ? -31.318 -10.795 10.526 1.00 79.00 102 GLY A O 1
ATOM 778 N N . VAL A 1 103 ? -33.529 -10.824 10.167 1.00 56.53 103 VAL A N 1
ATOM 779 C CA . VAL A 1 103 ? -33.587 -12.062 9.348 1.00 56.53 103 VAL A CA 1
ATOM 780 C C . VAL A 1 103 ? -32.944 -11.940 7.953 1.00 56.53 103 VAL A C 1
ATOM 782 O O . VAL A 1 103 ? -32.513 -12.945 7.391 1.00 56.53 103 VAL A O 1
ATOM 785 N N . VAL A 1 104 ? -32.834 -10.735 7.381 1.00 56.66 104 VAL A N 1
ATOM 786 C CA . VAL A 1 104 ? -32.219 -10.523 6.055 1.00 56.66 104 VAL A CA 1
ATOM 787 C C . VAL A 1 104 ? -30.908 -9.760 6.217 1.00 56.66 104 VAL A C 1
ATOM 789 O O . VAL A 1 104 ? -30.895 -8.537 6.297 1.00 56.66 104 VAL A O 1
ATOM 792 N N . LEU A 1 105 ? -29.796 -10.494 6.249 1.00 73.44 105 LEU A N 1
ATOM 793 C CA . LEU A 1 105 ? -28.462 -9.933 6.455 1.00 73.44 105 LEU A CA 1
ATOM 794 C C . LEU A 1 105 ? -27.751 -9.731 5.116 1.00 73.44 105 LEU A C 1
ATOM 796 O O . LEU A 1 105 ? -27.217 -10.680 4.540 1.00 73.44 105 LEU A O 1
ATOM 800 N N . LYS A 1 106 ? -27.712 -8.491 4.617 1.00 87.94 106 LYS A N 1
ATOM 801 C CA . LYS A 1 106 ? -26.708 -8.118 3.611 1.00 87.94 106 LYS A CA 1
ATOM 802 C C . LYS A 1 106 ? -25.426 -7.696 4.321 1.00 87.94 106 LYS A C 1
ATOM 804 O O . LYS A 1 106 ? -25.468 -7.122 5.407 1.00 87.94 106 LYS A O 1
ATOM 809 N N . ASN A 1 107 ? -24.282 -7.933 3.685 1.00 93.06 107 ASN A N 1
ATOM 810 C CA . ASN A 1 107 ? -22.978 -7.595 4.262 1.00 93.06 107 ASN A CA 1
ATOM 811 C C . ASN A 1 107 ? -22.859 -6.094 4.577 1.00 93.06 107 ASN A C 1
ATOM 813 O O . ASN A 1 107 ? -22.358 -5.741 5.640 1.00 93.06 107 ASN A O 1
ATOM 817 N N . ASP A 1 108 ? -23.425 -5.225 3.733 1.00 93.88 108 ASP A N 1
ATOM 818 C CA . ASP A 1 108 ? -23.528 -3.782 3.991 1.00 93.88 108 ASP A CA 1
ATOM 819 C C . ASP A 1 108 ? -24.230 -3.457 5.315 1.00 93.88 108 ASP A C 1
ATOM 821 O O . ASP A 1 108 ? -23.811 -2.547 6.027 1.00 93.88 108 ASP A O 1
ATOM 825 N N . ASP A 1 109 ? -25.298 -4.186 5.649 1.00 93.44 109 ASP A N 1
ATOM 826 C CA . ASP A 1 109 ? -26.088 -3.936 6.859 1.00 93.44 109 ASP A CA 1
ATOM 827 C C . ASP A 1 109 ? -25.304 -4.375 8.105 1.00 93.44 109 ASP A C 1
ATOM 829 O O . ASP A 1 109 ? -25.325 -3.693 9.126 1.00 93.44 109 ASP A O 1
ATOM 833 N N . LEU A 1 110 ? -24.513 -5.447 7.989 1.00 95.25 110 LEU A N 1
ATOM 834 C CA . LEU A 1 110 ? -23.589 -5.902 9.031 1.00 95.25 110 LEU A CA 1
ATOM 835 C C . LEU A 1 110 ? -22.422 -4.921 9.248 1.00 95.25 110 LEU A C 1
ATOM 837 O O . LEU A 1 110 ? -22.021 -4.683 10.388 1.00 95.25 110 LEU A O 1
ATOM 841 N N . ILE A 1 111 ? -21.885 -4.332 8.174 1.00 97.12 111 ILE A N 1
ATOM 842 C CA . ILE A 1 111 ? -20.854 -3.283 8.252 1.00 97.12 111 ILE A CA 1
ATOM 843 C C . ILE A 1 111 ? -21.430 -2.027 8.917 1.00 97.12 111 ILE A C 1
ATOM 845 O O . ILE A 1 111 ? -20.822 -1.471 9.835 1.00 97.12 111 ILE A O 1
ATOM 849 N N . LEU A 1 112 ? -22.622 -1.604 8.491 1.00 96.44 112 LEU A N 1
ATOM 850 C CA . LEU A 1 112 ? -23.325 -0.461 9.062 1.00 96.44 112 LEU A CA 1
ATOM 851 C C . LEU A 1 112 ? -23.639 -0.674 10.546 1.00 96.44 112 LEU A C 1
ATOM 853 O O . LEU A 1 112 ? -23.361 0.206 11.357 1.00 96.44 112 LEU A O 1
ATOM 857 N N . GLY A 1 113 ? -24.159 -1.844 10.916 1.00 95.06 113 GLY A N 1
ATOM 858 C CA . GLY A 1 113 ? -24.462 -2.185 12.304 1.00 95.06 113 GLY A CA 1
ATOM 859 C C . GLY A 1 113 ? -23.217 -2.180 13.195 1.00 95.06 113 GLY A C 1
ATOM 860 O O . GLY A 1 113 ? -23.266 -1.689 14.322 1.00 95.06 113 GLY A O 1
ATOM 861 N N . ALA A 1 114 ? -22.065 -2.622 12.677 1.00 96.44 114 ALA A N 1
ATOM 862 C CA . ALA A 1 114 ? -20.796 -2.510 13.394 1.00 96.44 114 ALA A CA 1
ATOM 863 C C . ALA A 1 114 ? -20.407 -1.042 13.660 1.00 96.44 114 ALA A C 1
ATOM 865 O O . ALA A 1 114 ? -19.983 -0.713 14.768 1.00 96.44 114 ALA A O 1
ATOM 866 N N . ALA A 1 115 ? -20.601 -0.148 12.683 1.00 97.44 115 ALA A N 1
ATOM 867 C CA . ALA A 1 115 ? -20.357 1.284 12.861 1.00 97.44 115 ALA A CA 1
ATOM 868 C C . ALA A 1 115 ? -21.339 1.937 13.848 1.00 97.44 115 ALA A C 1
ATOM 870 O O . ALA A 1 115 ? -20.930 2.741 14.688 1.00 97.44 115 ALA A O 1
ATOM 871 N N . LEU A 1 116 ? -22.624 1.583 13.785 1.00 96.38 116 LEU A N 1
ATOM 872 C CA . LEU A 1 116 ? -23.639 2.116 14.696 1.00 96.38 116 LEU A CA 1
ATOM 873 C C . LEU A 1 116 ? -23.374 1.704 16.143 1.00 96.38 116 LEU A C 1
ATOM 875 O O . LEU A 1 116 ? -23.434 2.559 17.020 1.00 96.38 116 LEU A O 1
ATOM 879 N N . LYS A 1 117 ? -22.940 0.463 16.384 1.00 95.12 117 LYS A N 1
ATOM 880 C CA . LYS A 1 117 ? -22.563 0.000 17.728 1.00 95.12 117 LYS A CA 1
ATOM 881 C C . LYS A 1 117 ? -21.417 0.819 18.337 1.00 95.12 117 LYS A C 1
ATOM 883 O O . LYS A 1 117 ? -21.402 1.052 19.542 1.00 95.12 117 LYS A O 1
ATOM 888 N N . LEU A 1 118 ? -20.448 1.272 17.534 1.00 95.50 118 LEU A N 1
ATOM 889 C CA . LEU A 1 118 ? -19.389 2.176 18.013 1.00 95.50 118 LEU A CA 1
ATOM 890 C C . LEU A 1 118 ? -19.949 3.565 18.346 1.00 95.50 118 LEU A C 1
ATOM 892 O O . LEU A 1 118 ? -19.636 4.120 19.399 1.00 95.50 118 LEU A O 1
ATOM 896 N N . LYS A 1 119 ? -20.819 4.101 17.484 1.00 96.19 119 LYS A N 1
ATOM 897 C CA . LYS A 1 119 ? -21.484 5.393 17.700 1.00 96.19 119 LYS A CA 1
ATOM 898 C C . LYS A 1 119 ? -22.368 5.391 18.953 1.00 96.19 119 LYS A C 1
ATOM 900 O O . LYS A 1 119 ? -22.330 6.355 19.709 1.00 96.19 119 LYS A O 1
ATOM 905 N N . GLU A 1 120 ? -23.124 4.324 19.197 1.00 94.31 120 GLU A N 1
ATOM 906 C CA . GLU A 1 120 ? -23.972 4.151 20.389 1.00 94.31 120 GLU A CA 1
ATOM 907 C C . GLU A 1 120 ? -23.160 4.128 21.687 1.00 94.31 120 GLU A C 1
ATOM 909 O O . GLU A 1 120 ? -23.614 4.630 22.710 1.00 94.31 120 GLU A O 1
ATOM 914 N N . LYS A 1 121 ? -21.915 3.639 21.633 1.00 94.00 121 LYS A N 1
ATOM 915 C CA . LYS A 1 121 ? -20.948 3.733 22.738 1.00 94.00 121 LYS A CA 1
ATOM 916 C C . LYS A 1 121 ? -20.359 5.141 22.924 1.00 94.00 121 LYS A C 1
ATOM 918 O O . LYS A 1 121 ? -19.450 5.316 23.729 1.00 94.00 121 LYS A O 1
ATOM 923 N N . GLY A 1 122 ? -20.825 6.138 22.170 1.00 95.19 122 GLY A N 1
ATOM 924 C CA . GLY A 1 122 ? -20.323 7.512 22.209 1.00 95.19 122 GLY A CA 1
ATOM 925 C C . GLY A 1 122 ? -19.002 7.725 21.463 1.00 95.19 122 GLY A C 1
ATOM 926 O O . GLY A 1 122 ? -18.406 8.795 21.581 1.00 95.19 122 GLY A O 1
ATOM 927 N N . LEU A 1 123 ? -18.528 6.743 20.686 1.00 96.62 123 LEU A N 1
ATOM 928 C CA . LEU A 1 123 ? -17.259 6.850 19.967 1.00 96.62 123 LEU A CA 1
ATOM 929 C C . LEU A 1 123 ? -17.424 7.623 18.656 1.00 96.62 123 LEU A C 1
ATOM 931 O O . LEU A 1 123 ? -18.365 7.409 17.881 1.00 96.62 123 LEU A O 1
ATOM 935 N N . LYS A 1 124 ? -16.450 8.489 18.358 1.00 96.69 124 LYS A N 1
ATOM 936 C CA . LYS A 1 124 ? -16.384 9.221 17.087 1.00 96.69 124 LYS A CA 1
ATOM 937 C C . LYS A 1 124 ? -16.177 8.228 15.951 1.00 96.69 124 LYS A C 1
ATOM 939 O O . LYS A 1 124 ? -15.100 7.657 15.818 1.00 96.69 124 LYS A O 1
ATOM 944 N N . THR A 1 125 ? -17.204 8.038 15.130 1.00 97.31 125 THR A N 1
ATOM 945 C CA . THR A 1 125 ? -17.219 6.985 14.110 1.00 97.31 125 THR A CA 1
ATOM 946 C C . THR A 1 125 ? -17.439 7.573 12.724 1.00 97.31 125 THR A C 1
ATOM 948 O O . THR A 1 125 ? -18.348 8.379 12.508 1.00 97.31 125 THR A O 1
ATOM 951 N N . VAL A 1 126 ? -16.608 7.150 11.775 1.00 97.31 126 VAL A N 1
ATOM 952 C CA . VAL A 1 126 ? -16.685 7.524 10.365 1.00 97.31 126 VAL A CA 1
ATOM 953 C C . VAL A 1 126 ? -16.697 6.250 9.529 1.00 97.31 126 VAL A C 1
ATOM 955 O O . VAL A 1 126 ? -15.804 5.414 9.653 1.00 97.31 126 VAL A O 1
ATOM 958 N N . MET A 1 127 ? -17.689 6.111 8.655 1.00 97.31 127 MET A N 1
ATOM 959 C CA . MET A 1 127 ? -17.696 5.068 7.637 1.00 97.31 127 MET A CA 1
ATOM 960 C C . MET A 1 127 ? -16.686 5.417 6.544 1.00 97.31 127 MET A C 1
ATOM 962 O O . MET A 1 127 ? -16.735 6.507 5.973 1.00 97.31 127 MET A O 1
ATOM 966 N N . LEU A 1 128 ? -15.791 4.488 6.233 1.00 95.94 128 LEU A N 1
ATOM 967 C CA . LEU A 1 128 ? -14.821 4.606 5.155 1.00 95.94 128 LEU A CA 1
ATOM 968 C C . LEU A 1 128 ? -15.217 3.633 4.036 1.00 95.94 128 LEU A C 1
ATOM 970 O O . LEU A 1 128 ? -14.922 2.440 4.104 1.00 95.94 128 LEU A O 1
ATOM 974 N N . THR A 1 129 ? -15.902 4.146 3.012 1.00 94.31 129 THR A N 1
ATOM 975 C CA . THR A 1 129 ? -16.429 3.338 1.902 1.00 94.31 129 THR A CA 1
ATOM 976 C C . THR A 1 129 ? -16.426 4.110 0.586 1.00 94.31 129 THR A C 1
ATOM 978 O O . THR A 1 129 ? -16.665 5.317 0.544 1.00 94.31 129 THR A O 1
ATOM 981 N N . ASN A 1 130 ? -16.179 3.386 -0.505 1.00 90.62 130 ASN A N 1
ATOM 982 C CA . ASN A 1 130 ? -16.362 3.882 -1.866 1.00 90.62 130 ASN A CA 1
ATOM 983 C C . ASN A 1 130 ? -17.690 3.406 -2.496 1.00 90.62 130 ASN A C 1
ATOM 985 O O . ASN A 1 130 ? -17.931 3.640 -3.684 1.00 90.62 130 ASN A O 1
ATOM 989 N N . ASP A 1 131 ? -18.537 2.711 -1.737 1.00 91.69 131 ASP A N 1
ATOM 990 C CA . ASP A 1 131 ? -19.850 2.262 -2.185 1.00 91.69 131 ASP A CA 1
ATOM 991 C C . ASP A 1 131 ? -20.903 3.349 -1.918 1.00 91.69 131 ASP A C 1
ATOM 993 O O . ASP A 1 131 ? -21.096 3.803 -0.788 1.00 91.69 131 ASP A O 1
ATOM 997 N N . ASN A 1 132 ? -21.605 3.774 -2.972 1.00 89.56 132 ASN A N 1
ATOM 998 C CA . ASN A 1 132 ? -22.649 4.794 -2.861 1.00 89.56 132 ASN A CA 1
ATOM 999 C C . ASN A 1 132 ? -23.829 4.328 -2.000 1.00 89.56 132 ASN A C 1
ATOM 1001 O O . ASN A 1 132 ? -24.396 5.138 -1.273 1.00 89.56 132 ASN A O 1
ATOM 1005 N N . ASN A 1 133 ? -24.209 3.052 -2.065 1.00 91.25 133 ASN A N 1
ATOM 1006 C CA . ASN A 1 133 ? -25.322 2.519 -1.287 1.00 91.25 133 ASN A CA 1
ATOM 1007 C C . ASN A 1 133 ? -24.971 2.507 0.199 1.00 91.25 133 ASN A C 1
ATOM 1009 O O . ASN A 1 133 ? -25.752 3.002 1.012 1.00 91.25 133 ASN A O 1
ATOM 1013 N N . LEU A 1 134 ? -23.788 1.998 0.557 1.00 93.94 134 LEU A N 1
ATOM 1014 C CA . LEU A 1 134 ? -23.334 1.997 1.948 1.00 93.94 134 LEU A CA 1
ATOM 1015 C C . LEU A 1 134 ? -23.123 3.426 2.467 1.00 93.94 134 LEU A C 1
ATOM 1017 O O . LEU A 1 134 ? -23.472 3.721 3.611 1.00 93.94 134 LEU A O 1
ATOM 1021 N N . SER A 1 135 ? -22.635 4.337 1.620 1.00 93.19 135 SER A N 1
ATOM 1022 C CA . SER A 1 135 ? -22.517 5.761 1.943 1.00 93.19 135 SER A CA 1
ATOM 1023 C C . SER A 1 135 ? -23.874 6.402 2.244 1.00 93.19 135 SER A C 1
ATOM 1025 O O . SER A 1 135 ? -24.044 7.007 3.303 1.00 93.19 135 SER A O 1
ATOM 1027 N N . VAL A 1 136 ? -24.871 6.210 1.373 1.00 91.50 136 VAL A N 1
ATOM 1028 C CA . VAL A 1 136 ? -26.236 6.726 1.571 1.00 91.50 136 VAL A CA 1
ATOM 1029 C C . VAL A 1 136 ? -26.858 6.151 2.841 1.00 91.50 136 VAL A C 1
ATOM 1031 O O . VAL A 1 136 ? -27.401 6.910 3.643 1.00 91.50 136 VAL A O 1
ATOM 1034 N N . LYS A 1 137 ? -26.728 4.838 3.074 1.00 94.19 137 LYS A N 1
ATOM 1035 C CA . LYS A 1 137 ? -27.200 4.193 4.308 1.00 94.19 137 LYS A CA 1
ATOM 1036 C C . LYS A 1 137 ? -26.526 4.775 5.554 1.00 94.19 137 LYS A C 1
ATOM 1038 O O . LYS A 1 137 ? -27.199 5.031 6.550 1.00 94.19 137 LYS A O 1
ATOM 1043 N N . SER A 1 138 ? -25.218 5.017 5.498 1.00 94.94 138 SER A N 1
ATOM 1044 C CA . SER A 1 138 ? -24.458 5.600 6.611 1.00 94.94 138 SER A CA 1
ATOM 1045 C C . SER A 1 138 ? -24.940 7.015 6.928 1.00 94.94 138 SER A C 1
ATOM 1047 O O . SER A 1 138 ? -25.280 7.310 8.074 1.00 94.94 138 SER A O 1
ATOM 1049 N N . CYS A 1 139 ? -25.059 7.865 5.906 1.00 93.06 139 CYS A N 1
ATOM 1050 C CA . CYS A 1 139 ? -25.566 9.227 6.053 1.00 93.06 139 CYS A CA 1
ATOM 1051 C C . CYS A 1 139 ? -27.005 9.251 6.592 1.00 93.06 139 CYS A C 1
ATOM 1053 O O . CYS A 1 139 ? -27.302 10.045 7.482 1.00 93.06 139 CYS A O 1
ATOM 1055 N N . ALA A 1 140 ? -27.879 8.353 6.120 1.00 93.94 140 ALA A N 1
ATOM 1056 C CA . ALA A 1 140 ? -29.259 8.239 6.602 1.00 93.94 140 ALA A CA 1
ATOM 1057 C C . ALA A 1 140 ? -29.347 7.891 8.101 1.00 93.94 140 ALA A C 1
ATOM 1059 O O . ALA A 1 140 ? -30.289 8.300 8.769 1.00 93.94 140 ALA A O 1
ATOM 1060 N N . ASN A 1 141 ? -28.340 7.202 8.648 1.00 94.75 141 ASN A N 1
ATOM 1061 C CA . ASN A 1 141 ? -28.233 6.887 10.078 1.00 94.75 141 ASN A CA 1
ATOM 1062 C C . ASN A 1 141 ? -27.356 7.897 10.856 1.00 94.75 141 ASN A C 1
ATOM 1064 O O . ASN A 1 141 ? -26.899 7.646 11.979 1.00 94.75 141 ASN A O 1
ATOM 1068 N N . GLY A 1 142 ? -27.081 9.060 10.256 1.00 94.50 142 GLY A N 1
ATOM 1069 C CA . GLY A 1 142 ? -26.297 10.135 10.859 1.00 94.50 142 GLY A CA 1
ATOM 1070 C C . GLY A 1 142 ? -24.844 9.750 11.151 1.00 94.50 142 GLY A C 1
ATOM 1071 O O . GLY A 1 142 ? -24.270 10.250 12.121 1.00 94.50 142 GLY A O 1
ATOM 1072 N N . LEU A 1 143 ? -24.264 8.811 10.402 1.00 94.88 143 LEU A N 1
ATOM 1073 C CA . LEU A 1 143 ? -22.826 8.545 10.420 1.00 94.88 143 LEU A CA 1
ATOM 1074 C C . LEU A 1 143 ? -22.131 9.448 9.401 1.00 94.88 143 LEU A C 1
ATOM 1076 O O . LEU A 1 143 ? -22.612 9.635 8.283 1.00 94.88 143 LEU A O 1
ATOM 1080 N N . SER A 1 144 ? -20.962 9.972 9.770 1.00 94.56 144 SER A N 1
ATOM 1081 C CA . SER A 1 144 ? -20.069 10.590 8.787 1.00 94.56 144 SER A CA 1
ATOM 1082 C C . SER A 1 144 ? -19.560 9.519 7.829 1.00 94.56 144 SER A C 1
ATOM 1084 O O . SER A 1 144 ? -19.207 8.427 8.266 1.00 94.56 144 SER A O 1
ATOM 1086 N N . CYS A 1 145 ? -19.490 9.832 6.538 1.00 93.62 145 CYS A N 1
ATOM 1087 C CA . CYS A 1 145 ? -19.006 8.908 5.519 1.00 93.62 145 CYS A CA 1
ATOM 1088 C C . CYS A 1 145 ? -17.941 9.581 4.657 1.00 93.62 145 CYS A C 1
ATOM 1090 O O . CYS A 1 145 ? -18.191 10.658 4.115 1.00 93.62 145 CYS A O 1
ATOM 1092 N N . TRP A 1 146 ? -16.775 8.950 4.517 1.00 93.62 146 TRP A N 1
ATOM 1093 C CA . TRP A 1 146 ? -15.673 9.412 3.672 1.00 93.62 146 TRP A CA 1
ATOM 1094 C C . TRP A 1 146 ? -15.360 8.366 2.600 1.00 93.62 146 TRP A C 1
ATOM 1096 O O . TRP A 1 146 ? -15.260 7.176 2.895 1.00 93.62 146 TRP A O 1
ATOM 1106 N N . SER A 1 147 ? -15.175 8.822 1.360 1.00 91.25 147 SER A N 1
ATOM 1107 C CA . SER A 1 147 ? -14.531 8.020 0.315 1.00 91.25 147 SER A CA 1
ATOM 1108 C C . SER A 1 147 ? -13.014 7.961 0.517 1.00 91.25 147 SER A C 1
ATOM 1110 O O . SER A 1 147 ? -12.461 8.722 1.315 1.00 91.25 147 SER A O 1
ATOM 1112 N N . SER A 1 148 ? -12.316 7.125 -0.260 1.00 88.75 148 SER A N 1
ATOM 1113 C CA . SER A 1 148 ? -10.843 7.118 -0.309 1.00 88.75 148 SER A CA 1
ATOM 1114 C C . SER A 1 148 ? -10.251 8.475 -0.704 1.00 88.75 148 SER A C 1
ATOM 1116 O O . SER A 1 148 ? -9.163 8.841 -0.268 1.00 88.75 148 SER A O 1
ATOM 1118 N N . VAL A 1 149 ? -10.957 9.240 -1.538 1.00 89.31 149 VAL A N 1
ATOM 1119 C CA . VAL A 1 149 ? -10.531 10.586 -1.938 1.00 89.31 149 VAL A CA 1
ATOM 1120 C C . VAL A 1 149 ? -10.736 11.567 -0.790 1.00 89.31 149 VAL A C 1
ATOM 1122 O O . VAL A 1 149 ? -9.853 12.373 -0.508 1.00 89.31 149 VAL A O 1
ATOM 1125 N N . ASP A 1 150 ? -11.883 11.498 -0.112 1.00 90.25 150 ASP A N 1
ATOM 1126 C CA . ASP A 1 150 ? -12.192 12.412 0.990 1.00 90.25 150 ASP A CA 1
ATOM 1127 C C . ASP A 1 150 ? -11.267 12.183 2.182 1.00 90.25 150 ASP A C 1
ATOM 1129 O O . ASP A 1 150 ? -10.824 13.152 2.796 1.00 90.25 150 ASP A O 1
ATOM 1133 N N . SER A 1 151 ? -10.928 10.928 2.484 1.00 89.25 151 SER A N 1
ATOM 1134 C CA . SER A 1 151 ? -9.948 10.605 3.520 1.00 89.25 151 SER A CA 1
ATOM 1135 C C . SER A 1 151 ? -8.568 11.163 3.175 1.00 89.25 151 SER A C 1
ATOM 1137 O O . SER A 1 151 ? -7.957 11.787 4.033 1.00 89.25 151 SER A O 1
ATOM 1139 N N . MET A 1 152 ? -8.096 11.044 1.928 1.00 88.56 152 MET A N 1
ATOM 1140 C CA . MET A 1 152 ? -6.824 11.656 1.515 1.00 88.56 152 MET A CA 1
ATOM 1141 C C . MET A 1 152 ? -6.840 13.187 1.615 1.00 88.56 152 MET A C 1
ATOM 1143 O O . MET A 1 152 ? -5.840 13.777 2.019 1.00 88.56 152 MET A O 1
ATOM 1147 N N . CYS A 1 153 ? -7.961 13.839 1.288 1.00 88.62 153 CYS A N 1
ATOM 1148 C CA . CYS A 1 153 ? -8.090 15.290 1.441 1.00 88.62 153 CYS A CA 1
ATOM 1149 C C . CYS A 1 153 ? -8.104 15.713 2.919 1.00 88.62 153 CYS A C 1
ATOM 1151 O O . CYS A 1 153 ? -7.395 16.639 3.305 1.00 88.62 153 CYS A O 1
ATOM 1153 N N . LYS A 1 154 ? -8.893 15.027 3.753 1.00 89.38 154 LYS A N 1
ATOM 1154 C CA . LYS A 1 154 ? -9.065 15.350 5.179 1.00 89.38 154 LYS A CA 1
ATOM 1155 C C . LYS A 1 154 ? -7.845 14.990 6.024 1.00 89.38 154 LYS A C 1
ATOM 1157 O O . LYS A 1 154 ? -7.604 15.627 7.042 1.00 89.38 154 LYS A O 1
ATOM 1162 N N . LEU A 1 155 ? -7.084 13.980 5.606 1.00 87.88 155 LEU A N 1
ATOM 1163 C CA . LEU A 1 155 ? -5.944 13.419 6.332 1.00 87.88 155 LEU A CA 1
ATOM 1164 C C . LEU A 1 155 ? -4.644 13.679 5.566 1.00 87.88 155 LEU A C 1
ATOM 1166 O O . LEU A 1 155 ? -3.801 12.795 5.422 1.00 87.88 155 LEU A O 1
ATOM 1170 N N . ARG A 1 156 ? -4.477 14.911 5.067 1.00 86.50 156 ARG A N 1
ATOM 1171 C CA . ARG A 1 156 ? -3.320 15.326 4.254 1.00 86.50 156 ARG A CA 1
ATOM 1172 C C . ARG A 1 156 ? -1.965 15.039 4.914 1.00 86.50 156 ARG A C 1
ATOM 1174 O O . ARG A 1 156 ? -0.977 14.791 4.225 1.00 86.50 156 ARG A O 1
ATOM 1181 N N . ASP A 1 157 ? -1.932 15.036 6.242 1.00 86.12 157 ASP A N 1
ATOM 1182 C CA . ASP A 1 157 ? -0.725 14.792 7.031 1.00 86.12 157 ASP A CA 1
ATOM 1183 C C . ASP A 1 157 ? -0.303 13.315 7.030 1.00 86.12 157 ASP A C 1
ATOM 1185 O O . ASP A 1 157 ? 0.841 13.019 7.348 1.00 86.12 157 ASP A O 1
ATOM 1189 N N . ALA A 1 158 ? -1.171 12.394 6.590 1.00 85.12 158 ALA A N 1
ATOM 1190 C CA . ALA A 1 158 ? -0.817 10.994 6.352 1.00 85.12 158 ALA A CA 1
ATOM 1191 C C . ALA A 1 158 ? -0.194 10.752 4.965 1.00 85.12 158 ALA A C 1
ATOM 1193 O O . ALA A 1 158 ? 0.377 9.691 4.725 1.00 85.12 158 ALA A O 1
ATOM 1194 N N . ILE A 1 159 ? -0.280 11.711 4.032 1.00 84.44 159 ILE A N 1
ATOM 1195 C CA . ILE A 1 159 ? 0.254 11.548 2.668 1.00 84.44 159 ILE A CA 1
ATOM 1196 C C . ILE A 1 159 ? 1.777 11.287 2.651 1.00 84.44 159 ILE A C 1
ATOM 1198 O O . ILE A 1 159 ? 2.194 10.425 1.880 1.00 84.44 159 ILE A O 1
ATOM 1202 N N . PRO A 1 160 ? 2.629 11.948 3.468 1.00 81.56 160 PRO A N 1
ATOM 1203 C CA . PRO A 1 160 ? 4.062 11.630 3.532 1.00 81.56 160 PRO A CA 1
ATOM 1204 C C . PRO A 1 160 ? 4.359 10.179 3.910 1.00 81.56 160 PRO A C 1
ATOM 1206 O O . PRO A 1 160 ? 5.285 9.576 3.371 1.00 81.56 160 PRO A O 1
ATOM 1209 N N . GLU A 1 161 ? 3.555 9.594 4.798 1.00 82.25 161 GLU A N 1
ATOM 1210 C CA . GLU A 1 161 ? 3.721 8.197 5.202 1.00 82.25 161 GLU A CA 1
ATOM 1211 C C . GLU A 1 161 ? 3.481 7.257 4.013 1.00 82.25 161 GLU A C 1
ATOM 1213 O O . GLU A 1 161 ? 4.158 6.244 3.867 1.00 82.25 161 GLU A O 1
ATOM 1218 N N . MET A 1 162 ? 2.601 7.628 3.074 1.00 80.44 162 MET A N 1
ATOM 1219 C CA . MET A 1 162 ? 2.365 6.842 1.857 1.00 80.44 162 MET A CA 1
ATOM 1220 C C . MET A 1 162 ? 3.630 6.695 0.995 1.00 80.44 162 MET A C 1
ATOM 1222 O O . MET A 1 162 ? 3.795 5.656 0.353 1.00 80.44 162 MET A O 1
ATOM 1226 N N . ASP A 1 163 ? 4.531 7.684 0.996 1.00 71.81 163 ASP A N 1
ATOM 1227 C CA . ASP A 1 163 ? 5.787 7.646 0.230 1.00 71.81 163 ASP A CA 1
ATOM 1228 C C . ASP A 1 163 ? 6.722 6.525 0.718 1.00 71.81 163 ASP A C 1
ATOM 1230 O O . ASP A 1 163 ? 7.321 5.799 -0.078 1.00 71.81 163 ASP A O 1
ATOM 1234 N N . HIS A 1 164 ? 6.748 6.278 2.032 1.00 71.81 164 HIS A N 1
ATOM 1235 C CA . HIS A 1 164 ? 7.543 5.207 2.639 1.00 71.81 164 HIS A CA 1
ATOM 1236 C C . HIS A 1 164 ? 7.069 3.808 2.214 1.00 71.81 164 HIS A C 1
ATOM 1238 O O . HIS A 1 164 ? 7.867 2.871 2.103 1.00 71.81 164 HIS A O 1
ATOM 1244 N N . PHE A 1 165 ? 5.772 3.650 1.935 1.00 67.56 165 PHE A N 1
ATOM 1245 C CA . PHE A 1 165 ? 5.175 2.350 1.609 1.00 67.56 165 PHE A CA 1
ATOM 1246 C C . PHE A 1 165 ? 5.174 2.032 0.125 1.00 67.56 165 PHE A C 1
ATOM 1248 O O . PHE A 1 165 ? 5.105 0.864 -0.255 1.00 67.56 165 PHE A O 1
ATOM 1255 N N . ILE A 1 166 ? 5.328 3.046 -0.718 1.00 66.50 166 ILE A N 1
ATOM 1256 C CA . ILE A 1 166 ? 5.312 2.912 -2.169 1.00 66.50 166 ILE A CA 1
ATOM 1257 C C . ILE A 1 166 ? 6.328 1.887 -2.655 1.00 66.50 166 ILE A C 1
ATOM 1259 O O . ILE A 1 166 ? 5.955 0.958 -3.354 1.00 66.50 166 ILE A O 1
ATOM 1263 N N . ILE A 1 167 ? 7.587 1.934 -2.230 1.00 63.06 167 ILE A N 1
ATOM 1264 C CA . ILE A 1 167 ? 8.583 0.988 -2.762 1.00 63.06 167 ILE A CA 1
ATOM 1265 C C . ILE A 1 167 ? 8.364 -0.443 -2.233 1.00 63.06 167 ILE A C 1
ATOM 1267 O O . ILE A 1 167 ? 8.559 -1.412 -2.975 1.00 63.06 167 ILE A O 1
ATOM 1271 N N . LYS A 1 168 ? 7.947 -0.583 -0.968 1.00 63.69 168 LYS A N 1
ATOM 1272 C CA . LYS A 1 168 ? 7.811 -1.879 -0.284 1.00 63.69 168 LYS A CA 1
ATOM 1273 C C . LYS A 1 168 ? 6.531 -2.617 -0.687 1.00 63.69 168 LYS A C 1
ATOM 1275 O O . LYS A 1 168 ? 6.594 -3.806 -0.988 1.00 63.69 168 LYS A O 1
ATOM 1280 N N . ASP A 1 169 ? 5.411 -1.904 -0.776 1.00 63.03 169 ASP A N 1
ATOM 1281 C CA . ASP A 1 169 ? 4.090 -2.496 -1.005 1.00 63.03 169 ASP A CA 1
ATOM 1282 C C . ASP A 1 169 ? 3.658 -2.470 -2.457 1.00 63.03 169 ASP A C 1
ATOM 1284 O O . ASP A 1 169 ? 2.833 -3.292 -2.852 1.00 63.03 169 ASP A O 1
ATOM 1288 N N . LEU A 1 170 ? 4.220 -1.589 -3.294 1.00 64.56 170 LEU A N 1
ATOM 1289 C CA . LEU A 1 170 ? 3.867 -1.607 -4.709 1.00 64.56 170 LEU A CA 1
ATOM 1290 C C . LEU A 1 170 ? 4.215 -2.924 -5.371 1.00 64.56 170 LEU A C 1
ATOM 1292 O O . LEU A 1 170 ? 3.541 -3.267 -6.322 1.00 64.56 170 LEU A O 1
ATOM 1296 N N . ARG A 1 171 ? 5.196 -3.707 -4.919 1.00 64.38 171 ARG A N 1
ATOM 1297 C CA . ARG A 1 171 ? 5.403 -5.026 -5.544 1.00 64.38 171 ARG A CA 1
ATOM 1298 C C . ARG A 1 171 ? 4.215 -5.961 -5.336 1.00 64.38 171 ARG A C 1
ATOM 1300 O O . ARG A 1 171 ? 3.891 -6.716 -6.249 1.00 64.38 171 ARG A O 1
ATOM 1307 N N . GLU A 1 172 ? 3.566 -5.882 -4.178 1.00 65.81 172 GLU A N 1
ATOM 1308 C CA . GLU A 1 172 ? 2.381 -6.678 -3.858 1.00 65.81 172 GLU A CA 1
ATOM 1309 C C . GLU A 1 172 ? 1.109 -6.061 -4.467 1.00 65.81 172 GLU A C 1
ATOM 1311 O O . GLU A 1 172 ? 0.287 -6.778 -5.030 1.00 65.81 172 GLU A O 1
ATOM 1316 N N . LEU A 1 173 ? 0.985 -4.730 -4.445 1.00 57.19 173 LEU A N 1
ATOM 1317 C CA . LEU A 1 173 ? -0.160 -3.985 -4.984 1.00 57.19 173 LEU A CA 1
ATOM 1318 C C . LEU A 1 173 ? -0.145 -3.824 -6.514 1.00 57.19 173 LEU A C 1
ATOM 1320 O O . LEU A 1 173 ? -1.201 -3.742 -7.139 1.00 57.19 173 LEU A O 1
ATOM 1324 N N . CYS A 1 174 ? 1.029 -3.812 -7.155 1.00 61.50 174 CYS A N 1
ATOM 1325 C CA . CYS A 1 174 ? 1.158 -3.694 -8.613 1.00 61.50 174 CYS A CA 1
ATOM 1326 C C . CYS A 1 174 ? 0.667 -4.939 -9.346 1.00 61.50 174 CYS A C 1
ATOM 1328 O O . CYS A 1 174 ? 0.504 -4.863 -10.557 1.00 61.50 174 CYS A O 1
ATOM 1330 N N . GLN A 1 175 ? 0.404 -6.065 -8.677 1.00 69.56 175 GLN A N 1
ATOM 1331 C CA . GLN A 1 175 ? -0.091 -7.261 -9.366 1.00 69.56 175 GLN A CA 1
ATOM 1332 C C . GLN A 1 175 ? -1.432 -7.012 -10.082 1.00 69.56 175 GLN A C 1
ATOM 1334 O O . GLN A 1 175 ? -1.774 -7.731 -11.019 1.00 69.56 175 GLN A O 1
ATOM 1339 N N . ASN A 1 176 ? -2.165 -5.958 -9.700 1.00 82.25 176 ASN A N 1
ATOM 1340 C CA . ASN A 1 176 ? -3.403 -5.551 -10.345 1.00 82.25 176 ASN A CA 1
ATOM 1341 C C . ASN A 1 176 ? -3.307 -4.129 -10.929 1.00 82.25 176 ASN A C 1
ATOM 1343 O O . ASN A 1 176 ? -3.545 -3.125 -10.253 1.00 82.25 176 ASN A O 1
ATOM 1347 N N . ALA A 1 177 ? -3.024 -4.044 -12.231 1.00 86.69 177 ALA A N 1
ATOM 1348 C CA . ALA A 1 177 ? -2.934 -2.779 -12.962 1.00 86.69 177 ALA A CA 1
ATOM 1349 C C . ALA A 1 177 ? -4.195 -1.900 -12.825 1.00 86.69 177 ALA A C 1
ATOM 1351 O O . ALA A 1 177 ? -4.086 -0.675 -12.789 1.00 86.69 177 ALA A O 1
ATOM 1352 N N . GLN A 1 178 ? -5.386 -2.497 -12.709 1.00 87.62 178 GLN A N 1
ATOM 1353 C CA . GLN A 1 178 ? -6.640 -1.752 -12.572 1.00 87.62 178 GLN A CA 1
ATOM 1354 C C . GLN A 1 178 ? -6.779 -1.086 -11.195 1.00 87.62 178 GLN A C 1
ATOM 1356 O O . GLN A 1 178 ? -7.258 0.049 -11.101 1.00 87.62 178 GLN A O 1
ATOM 1361 N N . GLN A 1 179 ? -6.365 -1.773 -10.127 1.00 85.12 179 GLN A N 1
ATOM 1362 C CA . GLN A 1 179 ? -6.338 -1.192 -8.781 1.00 85.12 179 GLN A CA 1
ATOM 1363 C C . GLN A 1 179 ? -5.353 -0.028 -8.732 1.00 85.12 179 GLN A C 1
ATOM 1365 O O . GLN A 1 179 ? -5.722 1.061 -8.298 1.00 85.12 179 GLN A O 1
ATOM 1370 N N . LEU A 1 180 ? -4.151 -0.223 -9.283 1.00 87.81 180 LEU A N 1
ATOM 1371 C CA . LEU A 1 180 ? -3.139 0.824 -9.334 1.00 87.81 180 LEU A CA 1
ATOM 1372 C C . LEU A 1 180 ? -3.615 2.046 -10.126 1.00 87.81 180 LEU A C 1
ATOM 1374 O O . LEU A 1 180 ? -3.485 3.173 -9.660 1.00 87.81 180 LEU A O 1
ATOM 1378 N N . PHE A 1 181 ? -4.237 1.834 -11.288 1.00 91.62 181 PHE A N 1
ATOM 1379 C CA . PHE A 1 181 ? -4.816 2.922 -12.077 1.00 91.62 181 PHE A CA 1
ATOM 1380 C C . PHE A 1 181 ? -5.883 3.698 -11.300 1.00 91.62 181 PHE A C 1
ATOM 1382 O O . PHE A 1 181 ? -5.899 4.929 -11.331 1.00 91.62 181 PHE A O 1
ATOM 1389 N N . THR A 1 182 ? -6.773 2.984 -10.604 1.00 88.88 182 THR A N 1
ATOM 1390 C CA . THR A 1 182 ? -7.819 3.604 -9.779 1.00 88.88 182 THR A CA 1
ATOM 1391 C C . THR A 1 182 ? -7.185 4.463 -8.691 1.00 88.88 182 THR A C 1
ATOM 1393 O O . THR A 1 182 ? -7.500 5.641 -8.588 1.00 88.88 182 THR A O 1
ATOM 1396 N N . PHE A 1 183 ? -6.233 3.909 -7.944 1.00 88.88 183 PHE A N 1
ATOM 1397 C CA . PHE A 1 183 ? -5.547 4.622 -6.874 1.00 88.88 183 PHE A CA 1
ATOM 1398 C C . PHE A 1 183 ? -4.814 5.877 -7.378 1.00 88.88 183 PHE A C 1
ATOM 1400 O O . PHE A 1 183 ? -4.943 6.953 -6.800 1.00 88.88 183 PHE A O 1
ATOM 1407 N N . CYS A 1 184 ? -4.118 5.792 -8.515 1.00 91.69 184 CYS A N 1
ATOM 1408 C CA . CYS A 1 184 ? -3.488 6.958 -9.139 1.00 91.69 184 CYS A CA 1
ATOM 1409 C C . CYS A 1 184 ? -4.510 7.995 -9.640 1.00 91.69 184 CYS A C 1
ATOM 1411 O O . CYS A 1 184 ? -4.215 9.188 -9.666 1.00 91.69 184 CYS A O 1
ATOM 1413 N N . THR A 1 185 ? -5.715 7.560 -10.020 1.00 93.06 185 THR A N 1
ATOM 1414 C CA . THR A 1 185 ? -6.822 8.470 -10.353 1.00 93.06 185 THR A CA 1
ATOM 1415 C C . THR A 1 185 ? -7.322 9.194 -9.102 1.00 93.06 185 THR A C 1
ATOM 1417 O O . THR A 1 185 ? -7.552 10.400 -9.160 1.00 93.06 185 THR A O 1
ATOM 1420 N N . ASP A 1 186 ? -7.425 8.500 -7.967 1.00 91.06 186 ASP A N 1
ATOM 1421 C CA . ASP A 1 186 ? -7.815 9.101 -6.687 1.00 91.06 186 ASP A CA 1
ATOM 1422 C C . ASP A 1 186 ? -6.785 10.139 -6.214 1.00 91.06 186 ASP A C 1
ATOM 1424 O O . ASP A 1 186 ? -7.161 11.234 -5.791 1.00 91.06 186 ASP A O 1
ATOM 1428 N N . LEU A 1 187 ? -5.487 9.847 -6.367 1.00 92.19 187 LEU A N 1
ATOM 1429 C CA . LEU A 1 187 ? -4.400 10.795 -6.093 1.00 92.19 187 LEU A CA 1
ATOM 1430 C C . LEU A 1 187 ? -4.496 12.051 -6.968 1.00 92.19 187 LEU A C 1
ATOM 1432 O O . LEU A 1 187 ? -4.382 13.168 -6.459 1.00 92.19 187 LEU A O 1
ATOM 1436 N N . LEU A 1 188 ? -4.757 11.886 -8.272 1.00 94.50 188 LEU A N 1
ATOM 1437 C CA . LEU A 1 188 ? -4.984 13.016 -9.172 1.00 94.50 188 LEU A CA 1
ATOM 1438 C C . LEU A 1 188 ? -6.187 13.848 -8.708 1.00 94.50 188 LEU A C 1
ATOM 1440 O O . LEU A 1 188 ? -6.070 15.064 -8.589 1.00 94.50 188 LEU A O 1
ATOM 1444 N N . MET A 1 189 ? -7.329 13.218 -8.413 1.00 93.25 189 MET A N 1
ATOM 1445 C CA . MET A 1 189 ? -8.521 13.930 -7.934 1.00 93.25 189 MET A CA 1
ATOM 1446 C C . MET A 1 189 ? -8.242 14.720 -6.651 1.00 93.25 189 MET A C 1
ATOM 1448 O O . MET A 1 189 ? -8.657 15.873 -6.549 1.00 93.25 189 MET A O 1
ATOM 1452 N N . CYS A 1 190 ? -7.511 14.127 -5.705 1.00 91.50 190 CYS A N 1
ATOM 1453 C CA . CYS A 1 190 ? -7.107 14.778 -4.462 1.00 91.50 190 CYS A CA 1
ATOM 1454 C C . CYS A 1 190 ? -6.266 16.039 -4.732 1.00 91.50 190 CYS A C 1
ATOM 1456 O O . CYS A 1 190 ? -6.583 17.122 -4.240 1.00 91.50 190 CYS A O 1
ATOM 1458 N N . ALA A 1 191 ? -5.259 15.942 -5.604 1.00 93.19 191 ALA A N 1
ATOM 1459 C CA . ALA A 1 191 ? -4.432 17.088 -5.972 1.00 93.19 191 ALA A CA 1
ATOM 1460 C C . ALA A 1 191 ? -5.225 18.203 -6.677 1.00 93.19 191 ALA A C 1
ATOM 1462 O O . ALA A 1 191 ? -5.026 19.382 -6.380 1.00 93.19 191 ALA A O 1
ATOM 1463 N N . LEU A 1 192 ? -6.150 17.850 -7.579 1.00 93.50 192 LEU A N 1
ATOM 1464 C CA . LEU A 1 192 ? -7.009 18.834 -8.247 1.00 93.50 192 LEU A CA 1
ATOM 1465 C C . LEU A 1 192 ? -7.943 19.530 -7.244 1.00 93.50 192 LEU A C 1
ATOM 1467 O O . LEU A 1 192 ? -8.096 20.749 -7.313 1.00 93.50 192 LEU A O 1
ATOM 1471 N N . LYS A 1 193 ? -8.511 18.796 -6.273 1.00 92.31 193 LYS A N 1
ATOM 1472 C CA . LYS A 1 193 ? -9.313 19.377 -5.179 1.00 92.31 193 LYS A CA 1
ATOM 1473 C C . LYS A 1 193 ? -8.503 20.375 -4.351 1.00 92.31 193 LYS A C 1
ATOM 1475 O O . LYS A 1 193 ? -8.971 21.497 -4.145 1.00 92.31 193 LYS A O 1
ATOM 1480 N N . PHE A 1 194 ? -7.287 20.008 -3.932 1.00 91.19 194 PHE A N 1
ATOM 1481 C CA . PHE A 1 194 ? -6.396 20.918 -3.200 1.00 91.19 194 PHE A CA 1
ATOM 1482 C C . PHE A 1 194 ? -6.108 22.184 -3.993 1.00 91.19 194 PHE A C 1
ATOM 1484 O O . PHE A 1 194 ? -6.087 23.284 -3.437 1.00 91.19 194 PHE A O 1
ATOM 1491 N N . GLN A 1 195 ? -5.918 22.056 -5.302 1.00 92.44 195 GLN A N 1
ATOM 1492 C CA . GLN A 1 195 ? -5.634 23.203 -6.142 1.00 92.44 195 GLN A CA 1
ATOM 1493 C C . GLN A 1 195 ? -6.845 24.126 -6.317 1.00 92.44 195 GLN A C 1
ATOM 1495 O O . GLN A 1 195 ? -6.690 25.344 -6.251 1.00 92.44 195 GLN A O 1
ATOM 1500 N N . LEU A 1 196 ? -8.044 23.561 -6.472 1.00 91.25 196 LEU A N 1
ATOM 1501 C CA . LEU A 1 196 ? -9.288 24.321 -6.612 1.00 91.25 196 LEU A CA 1
ATOM 1502 C C . LEU A 1 196 ? -9.792 24.933 -5.294 1.00 91.25 196 LEU A C 1
ATOM 1504 O O . LEU A 1 196 ? -10.603 25.858 -5.350 1.00 91.25 196 LEU A O 1
ATOM 1508 N N . GLY A 1 197 ? -9.311 24.446 -4.142 1.00 88.81 197 GLY A N 1
ATOM 1509 C CA . GLY A 1 197 ? -9.801 24.838 -2.815 1.00 88.81 197 GLY A CA 1
ATOM 1510 C C . GLY A 1 197 ? -11.153 24.207 -2.460 1.00 88.81 197 GLY A C 1
ATOM 1511 O O . GLY A 1 197 ? -11.900 24.759 -1.662 1.00 88.81 197 GLY A O 1
ATOM 1512 N N . GLU A 1 198 ? -11.491 23.068 -3.070 1.00 82.88 198 GLU A N 1
ATOM 1513 C CA . GLU A 1 198 ? -12.818 22.431 -2.995 1.00 82.88 198 GLU A CA 1
ATOM 1514 C C . GLU A 1 198 ? -12.836 21.206 -2.061 1.00 82.88 198 GLU A C 1
ATOM 1516 O O . GLU A 1 198 ? -13.502 20.204 -2.329 1.00 82.88 198 GLU A O 1
ATOM 1521 N N . GLU A 1 199 ? -12.089 21.262 -0.956 1.00 70.19 199 GLU A N 1
ATOM 1522 C CA . GLU A 1 199 ? -11.887 20.122 -0.044 1.00 70.19 199 GLU A CA 1
ATOM 1523 C C . GLU A 1 199 ? -13.193 19.608 0.591 1.00 70.19 199 GLU A C 1
ATOM 1525 O O . GLU A 1 199 ? -13.313 18.422 0.894 1.00 70.19 199 GLU A O 1
ATOM 1530 N N . SER A 1 200 ? -14.191 20.479 0.756 1.00 60.66 200 SER A N 1
ATOM 1531 C CA . SER A 1 200 ? -15.418 20.211 1.516 1.00 60.66 200 SER A CA 1
ATOM 1532 C C . SER A 1 200 ? -16.699 20.106 0.677 1.00 60.66 200 SER A C 1
ATOM 1534 O O . SER A 1 200 ? -17.718 19.671 1.206 1.00 60.66 200 SER A O 1
ATOM 1536 N N . GLN A 1 201 ? -16.681 20.463 -0.614 1.00 61.09 201 GLN A N 1
ATOM 1537 C CA . GLN A 1 201 ? -17.918 20.650 -1.400 1.00 61.09 201 GLN A CA 1
ATOM 1538 C C . GLN A 1 201 ? -18.268 19.496 -2.355 1.00 61.09 201 GLN A C 1
ATOM 1540 O O . GLN A 1 201 ? -19.397 19.412 -2.834 1.00 61.09 201 GLN A O 1
ATOM 1545 N N . LEU A 1 202 ? -17.331 18.590 -2.648 1.00 59.56 202 LEU A N 1
ATOM 1546 C CA . LEU A 1 202 ? -17.532 17.507 -3.618 1.00 59.56 202 LEU A CA 1
ATOM 1547 C C . LEU A 1 202 ? -17.325 16.140 -2.963 1.00 59.56 202 LEU A C 1
ATOM 1549 O O . LEU A 1 202 ? -16.260 15.540 -3.084 1.00 59.56 202 LEU A O 1
ATOM 1553 N N . THR A 1 203 ? -18.368 15.637 -2.307 1.00 59.12 203 THR A N 1
ATOM 1554 C CA . THR A 1 203 ? -18.402 14.317 -1.648 1.00 59.12 203 THR A CA 1
ATOM 1555 C C . THR A 1 203 ? -18.826 13.179 -2.579 1.00 59.12 203 THR A C 1
ATOM 1557 O O . THR A 1 203 ? -18.964 12.038 -2.148 1.00 59.12 203 THR A O 1
ATOM 1560 N N . SER A 1 204 ? -19.070 13.446 -3.870 1.00 56.31 204 SER A N 1
ATOM 1561 C CA . SER A 1 204 ? -19.551 12.384 -4.754 1.00 56.31 204 SER A CA 1
ATOM 1562 C C . SER A 1 204 ? -18.431 11.383 -5.036 1.00 56.31 204 SER A C 1
ATOM 1564 O O . SER A 1 204 ? -17.480 11.712 -5.745 1.00 56.31 204 SER A O 1
ATOM 1566 N N . VAL A 1 205 ? -18.629 10.135 -4.621 1.00 54.34 205 VAL A N 1
ATOM 1567 C CA . VAL A 1 205 ? -17.792 8.964 -4.951 1.00 54.34 205 VAL A CA 1
ATOM 1568 C C . VAL A 1 205 ? -17.849 8.602 -6.446 1.00 54.34 205 VAL A C 1
ATOM 1570 O O . VAL A 1 205 ? -17.299 7.608 -6.923 1.00 54.34 205 VAL A O 1
ATOM 1573 N N . ASN A 1 206 ? -18.561 9.405 -7.235 1.00 61.25 206 ASN A N 1
ATOM 1574 C CA . ASN A 1 206 ? -18.811 9.114 -8.622 1.00 61.25 206 ASN A CA 1
ATOM 1575 C C . ASN A 1 206 ? -17.554 9.357 -9.459 1.00 61.25 206 ASN A C 1
ATOM 1577 O O . ASN A 1 206 ? -16.979 10.439 -9.488 1.00 61.25 206 ASN A O 1
ATOM 1581 N N . ASN A 1 207 ? -17.228 8.355 -10.256 1.00 64.81 207 ASN A N 1
ATOM 1582 C CA . ASN A 1 207 ? -16.314 8.378 -11.385 1.00 64.81 207 ASN A CA 1
ATOM 1583 C C . ASN A 1 207 ? -16.465 9.613 -12.314 1.00 64.81 207 ASN A C 1
ATOM 1585 O O . ASN A 1 207 ? -15.524 9.968 -13.024 1.00 64.81 207 ASN A O 1
ATOM 1589 N N . GLY A 1 208 ? -17.616 10.290 -12.338 1.00 82.94 208 GLY A N 1
ATOM 1590 C CA . GLY A 1 208 ? -17.782 11.579 -13.027 1.00 82.94 208 GLY A CA 1
ATOM 1591 C C . GLY A 1 208 ? -17.020 12.757 -12.396 1.00 82.94 208 GLY A C 1
ATOM 1592 O O . GLY A 1 208 ? -16.802 13.770 -13.059 1.00 82.94 208 GLY A O 1
ATOM 1593 N N . LEU A 1 209 ? -16.591 12.641 -11.136 1.00 86.75 209 LEU A N 1
ATOM 1594 C CA . LEU A 1 209 ? -15.918 13.701 -10.388 1.00 86.75 209 LEU A CA 1
ATOM 1595 C C . LEU A 1 209 ? -14.595 14.114 -11.035 1.00 86.75 209 LEU A C 1
ATOM 1597 O O . LEU A 1 209 ? -14.378 15.306 -11.221 1.00 86.75 209 LEU A O 1
ATOM 1601 N N . VAL A 1 210 ? -13.758 13.156 -11.450 1.00 90.56 210 VAL A N 1
ATOM 1602 C CA . VAL A 1 210 ? -12.475 13.470 -12.103 1.00 90.56 210 VAL A CA 1
ATOM 1603 C C . VAL A 1 210 ? -12.663 14.322 -13.359 1.00 90.56 210 VAL A C 1
ATOM 1605 O O . VAL A 1 210 ? -11.892 15.245 -13.587 1.00 90.56 210 VAL A O 1
ATOM 1608 N N . TYR A 1 211 ? -13.720 14.074 -14.141 1.00 93.25 211 TYR A N 1
ATOM 1609 C CA . TYR A 1 211 ? -14.002 14.859 -15.342 1.00 93.25 211 TYR A CA 1
ATOM 1610 C C . TYR A 1 211 ? -14.414 16.284 -14.986 1.00 93.25 211 TYR A C 1
ATOM 1612 O O . TYR A 1 211 ? -13.880 17.224 -15.558 1.00 93.25 211 TYR A O 1
ATOM 1620 N N . ARG A 1 212 ? -15.295 16.454 -13.992 1.00 92.19 212 ARG A N 1
ATOM 1621 C CA . ARG A 1 212 ? -15.705 17.786 -13.521 1.00 92.19 212 ARG A CA 1
ATOM 1622 C C . ARG A 1 212 ? -14.533 18.586 -12.954 1.00 92.19 212 ARG A C 1
ATOM 1624 O O . ARG A 1 212 ? -14.421 19.771 -13.240 1.00 92.19 212 ARG A O 1
ATOM 1631 N N . LEU A 1 213 ? -13.656 17.943 -12.180 1.00 93.25 213 LEU A N 1
ATOM 1632 C CA . LEU A 1 213 ? -12.456 18.585 -11.637 1.00 93.25 213 LEU A CA 1
ATOM 1633 C C . LEU A 1 213 ? -11.503 19.019 -12.756 1.00 93.25 213 LEU A C 1
ATOM 1635 O O . LEU A 1 213 ? -11.000 20.137 -12.720 1.00 93.25 213 LEU A O 1
ATOM 1639 N N . VAL A 1 214 ? -11.282 18.163 -13.760 1.00 93.50 214 VAL A N 1
ATOM 1640 C CA . VAL A 1 214 ? -10.439 18.506 -14.913 1.00 93.50 214 VAL A CA 1
ATOM 1641 C C . VAL A 1 214 ? -11.025 19.677 -15.704 1.00 93.50 214 VAL A C 1
ATOM 1643 O O . VAL A 1 214 ? -10.287 20.612 -15.997 1.00 93.50 214 VAL A O 1
ATOM 1646 N N . GLU A 1 215 ? -12.328 19.675 -15.999 1.00 94.00 215 GLU A N 1
ATOM 1647 C CA . GLU A 1 215 ? -12.976 20.789 -16.708 1.00 94.00 215 GLU A CA 1
ATOM 1648 C C . GLU A 1 215 ? -12.865 22.104 -15.923 1.00 94.00 215 GLU A C 1
ATOM 1650 O O . GLU A 1 215 ? -12.425 23.105 -16.479 1.00 94.00 215 GLU A O 1
ATOM 1655 N N . ARG A 1 216 ? -13.092 22.101 -14.603 1.00 94.25 216 ARG A N 1
ATOM 1656 C CA . ARG A 1 216 ? -12.884 23.301 -13.768 1.00 94.25 216 ARG A CA 1
ATOM 1657 C C . ARG A 1 216 ? -11.440 23.800 -13.776 1.00 94.25 216 ARG A C 1
ATOM 1659 O O . ARG A 1 216 ? -11.189 25.004 -13.784 1.00 94.25 216 ARG A O 1
ATOM 1666 N N . VAL A 1 217 ? -10.471 22.886 -13.757 1.00 93.75 217 VAL A N 1
ATOM 1667 C CA . VAL A 1 217 ? -9.042 23.227 -13.834 1.00 93.75 217 VAL A CA 1
ATOM 1668 C C . VAL A 1 217 ? -8.692 23.849 -15.190 1.00 93.75 217 VAL A C 1
ATOM 1670 O O . VAL A 1 217 ? -7.886 24.785 -15.219 1.00 93.75 217 VAL A O 1
ATOM 1673 N N . LYS A 1 218 ? -9.325 23.394 -16.283 1.00 94.31 218 LYS A N 1
ATOM 1674 C CA . LYS A 1 218 ? -9.219 24.021 -17.612 1.00 94.31 218 LYS A CA 1
ATOM 1675 C C . LYS A 1 218 ? -9.865 25.401 -17.650 1.00 94.31 218 LYS A C 1
ATOM 1677 O O . LYS A 1 218 ? -9.215 26.350 -18.078 1.00 94.31 218 LYS A O 1
ATOM 1682 N N . GLU A 1 219 ? -11.102 25.532 -17.169 1.00 95.00 219 GLU A N 1
ATOM 1683 C CA . GLU A 1 219 ? -11.847 26.801 -17.121 1.00 95.00 219 GLU A CA 1
ATOM 1684 C C . GLU A 1 219 ? -11.053 27.883 -16.377 1.00 95.00 219 GLU A C 1
ATOM 1686 O O . GLU A 1 219 ? -10.941 29.018 -16.839 1.00 95.00 219 GLU A O 1
ATOM 1691 N N . ARG A 1 220 ? -10.422 27.511 -15.255 1.00 95.38 220 ARG A N 1
ATOM 1692 C CA . ARG A 1 220 ? -9.570 28.405 -14.458 1.00 95.38 220 ARG A CA 1
ATOM 1693 C C . ARG A 1 220 ? -8.147 28.573 -15.006 1.00 95.38 220 ARG A C 1
ATOM 1695 O O . ARG A 1 220 ? -7.357 29.284 -14.390 1.00 95.38 220 ARG A O 1
ATOM 1702 N N . LYS A 1 221 ? -7.799 27.921 -16.123 1.00 94.62 221 LYS A N 1
ATOM 1703 C CA . LYS A 1 221 ? -6.466 27.949 -16.761 1.00 94.62 221 LYS A CA 1
ATOM 1704 C C . LYS A 1 221 ? -5.316 27.655 -15.789 1.00 94.62 221 LYS A C 1
ATOM 1706 O O . LYS A 1 221 ? -4.230 28.220 -15.903 1.00 94.62 221 LYS A O 1
ATOM 1711 N N . ILE A 1 222 ? -5.555 26.774 -14.816 1.00 92.88 222 ILE A N 1
ATOM 1712 C CA . ILE A 1 222 ? -4.569 26.446 -13.778 1.00 92.88 222 ILE A CA 1
ATOM 1713 C C . ILE A 1 222 ? -3.420 25.622 -14.380 1.00 92.88 222 ILE A C 1
ATOM 1715 O O . ILE A 1 222 ? -2.256 25.853 -14.063 1.00 92.88 222 ILE A O 1
ATOM 1719 N N . VAL A 1 223 ? -3.740 24.682 -15.275 1.00 92.12 223 VAL A N 1
ATOM 1720 C CA . VAL A 1 223 ? -2.760 23.932 -16.075 1.00 92.12 223 VAL A CA 1
ATOM 1721 C C . VAL A 1 223 ? -2.732 24.542 -17.472 1.00 92.12 223 VAL A C 1
ATOM 1723 O O . VAL A 1 223 ? -3.771 24.640 -18.120 1.00 92.12 223 VAL A O 1
ATOM 1726 N N . ARG A 1 224 ? -1.549 24.959 -17.940 1.00 91.50 224 ARG A N 1
ATOM 1727 C CA . ARG A 1 224 ? -1.394 25.635 -19.243 1.00 91.50 224 ARG A CA 1
ATOM 1728 C C . ARG A 1 224 ? -1.620 24.704 -20.438 1.00 91.50 224 ARG A C 1
ATOM 1730 O O . ARG A 1 224 ? -2.146 25.140 -21.454 1.00 91.50 224 ARG A O 1
ATOM 1737 N N . ASP A 1 225 ? -1.218 23.442 -20.316 1.00 94.88 225 ASP A N 1
ATOM 1738 C CA . ASP A 1 225 ? -1.364 22.429 -21.367 1.00 94.88 225 ASP A CA 1
ATOM 1739 C C . ASP A 1 225 ? -2.739 21.742 -21.253 1.00 94.88 225 ASP A C 1
ATOM 1741 O O . ASP A 1 225 ? -2.901 20.750 -20.535 1.00 94.88 225 ASP A O 1
ATOM 1745 N N . SER A 1 226 ? -3.748 22.296 -21.935 1.00 94.06 226 SER A N 1
ATOM 1746 C CA . SER A 1 226 ? -5.094 21.698 -21.984 1.00 94.06 226 SER A C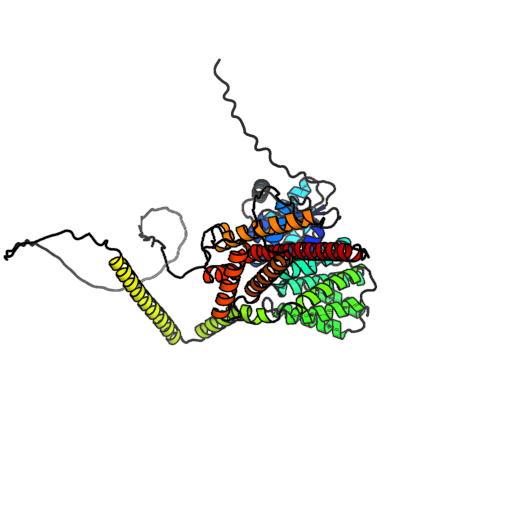A 1
ATOM 1747 C C . SER A 1 226 ? -5.084 20.329 -22.666 1.00 94.06 226 SER A C 1
ATOM 1749 O O . SER A 1 226 ? -5.788 19.419 -22.223 1.00 94.06 226 SER A O 1
ATOM 1751 N N . ASP A 1 227 ? -4.239 20.137 -23.682 1.00 95.62 227 ASP A N 1
ATOM 1752 C CA . ASP A 1 227 ? -4.164 18.873 -24.414 1.00 95.62 227 ASP A CA 1
ATOM 1753 C C . ASP A 1 227 ? -3.686 17.734 -23.505 1.00 95.62 227 ASP A C 1
ATOM 1755 O O . ASP A 1 227 ? -4.134 16.592 -23.626 1.00 95.62 227 ASP A O 1
ATOM 1759 N N . LEU A 1 228 ? -2.787 18.017 -22.557 1.00 96.00 228 LEU A N 1
ATOM 1760 C CA . LEU A 1 228 ? -2.357 17.047 -21.551 1.00 96.00 228 LEU A CA 1
ATOM 1761 C C . LEU A 1 228 ? -3.515 16.597 -20.654 1.00 96.00 228 LEU A C 1
ATOM 1763 O O . LEU A 1 228 ? -3.630 15.400 -20.358 1.00 96.00 228 LEU A O 1
ATOM 1767 N N . LEU A 1 229 ? -4.387 17.522 -20.247 1.00 95.31 229 LEU A N 1
ATOM 1768 C CA . LEU A 1 229 ? -5.590 17.199 -19.481 1.00 95.31 229 LEU A CA 1
ATOM 1769 C C . LEU A 1 229 ? -6.553 16.336 -20.306 1.00 95.31 229 LEU A C 1
ATOM 1771 O O . LEU A 1 229 ? -7.026 15.310 -19.811 1.00 95.31 229 LEU A O 1
ATOM 1775 N N . ASP A 1 230 ? -6.768 16.676 -21.577 1.00 95.69 230 ASP A N 1
ATOM 1776 C CA . ASP A 1 230 ? -7.616 15.909 -22.494 1.00 95.69 230 ASP A CA 1
ATOM 1777 C C . ASP A 1 230 ? -7.096 14.493 -22.742 1.00 95.69 230 ASP A C 1
ATOM 1779 O O . ASP A 1 230 ? -7.843 13.515 -22.615 1.00 95.69 230 ASP A O 1
ATOM 1783 N N . ARG A 1 231 ? -5.791 14.347 -22.996 1.00 96.88 231 ARG A N 1
ATOM 1784 C CA . ARG A 1 231 ? -5.140 13.034 -23.123 1.00 96.88 231 ARG A CA 1
ATOM 1785 C C . ARG A 1 231 ? -5.284 12.207 -21.846 1.00 96.88 231 ARG A C 1
ATOM 1787 O O . ARG A 1 231 ? -5.484 10.995 -21.914 1.00 96.88 231 ARG A O 1
ATOM 1794 N N . THR A 1 232 ? -5.195 12.835 -20.675 1.00 95.75 232 THR A N 1
ATOM 1795 C CA . THR A 1 232 ? -5.365 12.155 -19.380 1.00 95.75 232 THR A CA 1
ATOM 1796 C C . THR A 1 232 ? -6.801 11.675 -19.184 1.00 95.75 232 THR A C 1
ATOM 1798 O O . THR A 1 232 ? -7.025 10.516 -18.832 1.00 95.75 232 THR A O 1
ATOM 1801 N N . VAL A 1 233 ? -7.788 12.519 -19.493 1.00 95.56 233 VAL A N 1
ATOM 1802 C CA . VAL A 1 233 ? -9.213 12.158 -19.466 1.00 95.56 233 VAL A CA 1
ATOM 1803 C C . VAL A 1 233 ? -9.523 11.027 -20.446 1.00 95.56 233 VAL A C 1
ATOM 1805 O O . VAL A 1 233 ? -10.267 10.104 -20.099 1.00 95.56 233 VAL A O 1
ATOM 1808 N N . ALA A 1 234 ? -8.932 11.050 -21.643 1.00 95.12 234 ALA A N 1
ATOM 1809 C CA . ALA A 1 234 ? -9.074 9.985 -22.629 1.00 95.12 234 ALA A CA 1
ATOM 1810 C C . ALA A 1 234 ? -8.564 8.639 -22.091 1.00 95.12 234 ALA A C 1
ATOM 1812 O O . ALA A 1 234 ? -9.280 7.643 -22.196 1.00 95.12 234 ALA A O 1
ATOM 1813 N N . LEU A 1 235 ? -7.401 8.614 -21.426 1.00 94.19 235 LEU A N 1
ATOM 1814 C CA . LEU A 1 235 ? -6.871 7.403 -20.783 1.00 94.19 235 LEU A CA 1
ATOM 1815 C C . LEU A 1 235 ? -7.786 6.884 -19.664 1.00 94.19 235 LEU A C 1
ATOM 1817 O O . LEU A 1 235 ? -7.986 5.677 -19.554 1.00 94.19 235 LEU A O 1
ATOM 1821 N N . ILE A 1 236 ? -8.391 7.769 -18.864 1.00 93.69 236 ILE A N 1
ATOM 1822 C CA . ILE A 1 236 ? -9.368 7.379 -17.829 1.00 93.69 236 ILE A CA 1
ATOM 1823 C C . ILE A 1 236 ? -10.645 6.799 -18.458 1.00 93.69 236 ILE A C 1
ATOM 1825 O O . ILE A 1 236 ? -11.226 5.846 -17.943 1.00 93.69 236 ILE A O 1
ATOM 1829 N N . ARG A 1 237 ? -11.121 7.356 -19.578 1.00 93.44 237 ARG A N 1
ATOM 1830 C CA . ARG A 1 237 ? -12.274 6.798 -20.310 1.00 93.44 237 ARG A CA 1
ATOM 1831 C C . ARG A 1 237 ? -11.939 5.439 -20.919 1.00 93.44 237 ARG A C 1
ATOM 1833 O O . ARG A 1 237 ? -12.750 4.518 -20.855 1.00 93.44 237 ARG A O 1
ATOM 1840 N N . GLU A 1 238 ? -10.756 5.312 -21.504 1.00 91.44 238 GLU A N 1
ATOM 1841 C CA . GLU A 1 238 ? -10.278 4.072 -22.105 1.00 91.44 238 GLU A CA 1
ATOM 1842 C C . GLU A 1 238 ? -10.099 2.965 -21.062 1.00 91.44 238 GLU A C 1
ATOM 1844 O O . GLU A 1 238 ? -10.548 1.840 -21.287 1.00 91.44 238 GLU A O 1
ATOM 1849 N N . SER A 1 239 ? -9.518 3.276 -19.901 1.00 90.12 239 SER A N 1
ATOM 1850 C CA . SER A 1 239 ? -9.337 2.299 -18.825 1.00 90.12 239 SER A CA 1
ATOM 1851 C C . SER A 1 239 ? -10.670 1.735 -18.338 1.00 90.12 239 SER A C 1
ATOM 1853 O O . SER A 1 239 ? -10.800 0.526 -18.158 1.00 90.12 239 SER A O 1
ATOM 1855 N N . ARG A 1 240 ? -11.704 2.579 -18.240 1.00 86.88 240 ARG A N 1
ATOM 1856 C CA . ARG A 1 240 ? -13.070 2.142 -17.911 1.00 86.88 240 ARG A CA 1
ATOM 1857 C C . ARG A 1 240 ? -13.651 1.189 -18.943 1.00 86.88 240 ARG A C 1
ATOM 1859 O O . ARG A 1 240 ? -14.245 0.189 -18.559 1.00 86.88 240 ARG A O 1
ATOM 1866 N N . LYS A 1 241 ? -13.460 1.475 -20.234 1.00 89.25 241 LYS A N 1
ATOM 1867 C CA . LYS A 1 241 ? -13.922 0.593 -21.318 1.00 89.25 241 LYS A CA 1
ATOM 1868 C C . LYS A 1 241 ? -13.205 -0.758 -21.294 1.00 89.25 241 LYS A C 1
ATOM 1870 O O . LYS A 1 241 ? -13.816 -1.778 -21.587 1.00 89.25 241 LYS A O 1
ATOM 1875 N N . ARG A 1 242 ? -11.915 -0.767 -20.947 1.00 85.25 242 ARG A N 1
ATOM 1876 C CA . ARG A 1 242 ? -11.086 -1.982 -20.901 1.00 85.25 242 ARG A CA 1
ATOM 1877 C C . ARG A 1 242 ? -11.296 -2.818 -19.634 1.00 85.25 242 ARG A C 1
ATOM 1879 O O . ARG A 1 242 ? -11.038 -4.021 -19.663 1.00 85.25 242 ARG A O 1
ATOM 1886 N N . GLY A 1 243 ? -11.758 -2.220 -18.535 1.00 82.81 243 GLY A N 1
ATOM 1887 C CA . GLY A 1 243 ? -12.046 -2.920 -17.283 1.00 82.81 243 GLY A CA 1
ATOM 1888 C C . GLY A 1 243 ? -10.842 -3.718 -16.772 1.00 82.81 243 GLY A C 1
ATOM 1889 O O . GLY A 1 243 ? -9.776 -3.166 -16.520 1.00 82.81 243 GLY A O 1
ATOM 1890 N N . ARG A 1 244 ? -10.991 -5.043 -16.644 1.00 76.12 244 ARG A N 1
ATOM 1891 C CA . ARG A 1 244 ? -9.929 -5.940 -16.143 1.00 76.12 244 ARG A CA 1
ATOM 1892 C C . ARG A 1 244 ? -8.740 -6.109 -17.103 1.00 76.12 244 ARG A C 1
ATOM 1894 O O . ARG A 1 244 ? -7.733 -6.677 -16.704 1.00 76.12 244 ARG A O 1
ATOM 1901 N N . HIS A 1 245 ? -8.822 -5.616 -18.340 1.00 85.75 245 HIS A N 1
ATOM 1902 C CA . HIS A 1 245 ? -7.774 -5.771 -19.360 1.00 85.75 245 HIS A CA 1
ATOM 1903 C C . HIS A 1 245 ? -6.745 -4.632 -19.376 1.00 85.75 245 HIS A C 1
ATOM 1905 O O . HIS A 1 245 ? -6.090 -4.383 -20.393 1.00 85.75 245 HIS A O 1
ATOM 1911 N N . LEU A 1 246 ? -6.613 -3.896 -18.274 1.00 89.62 246 LEU A N 1
ATOM 1912 C CA . LEU A 1 246 ? -5.640 -2.822 -18.185 1.00 89.62 246 LEU A CA 1
ATOM 1913 C C . LEU A 1 246 ? -4.212 -3.378 -18.105 1.00 89.62 246 LEU A C 1
ATOM 1915 O O . LEU A 1 246 ? -3.924 -4.265 -17.308 1.00 89.62 246 LEU A O 1
ATOM 1919 N N . THR A 1 247 ? -3.303 -2.842 -18.918 1.00 90.38 247 THR A N 1
ATOM 1920 C CA . THR A 1 247 ? -1.893 -3.253 -18.915 1.00 90.38 247 THR A CA 1
ATOM 1921 C C . THR A 1 247 ? -1.047 -2.307 -18.070 1.00 90.38 247 THR A C 1
ATOM 1923 O O . THR A 1 247 ? -1.345 -1.115 -17.979 1.00 90.38 247 THR A O 1
ATOM 1926 N N . HIS A 1 248 ? 0.071 -2.799 -17.531 1.00 89.06 248 HIS A N 1
ATOM 1927 C CA . HIS A 1 248 ? 1.060 -1.955 -16.847 1.00 89.06 248 HIS A CA 1
ATOM 1928 C C . HIS A 1 248 ? 1.554 -0.789 -17.708 1.00 89.06 248 HIS A C 1
ATOM 1930 O O . HIS A 1 248 ? 1.745 0.305 -17.191 1.00 89.06 248 HIS A O 1
ATOM 1936 N N . ASP A 1 249 ? 1.705 -0.992 -19.019 1.00 90.81 249 ASP A N 1
ATOM 1937 C CA . ASP A 1 249 ? 2.122 0.066 -19.947 1.00 90.81 249 ASP A CA 1
ATOM 1938 C C . ASP A 1 249 ? 1.077 1.195 -20.028 1.00 90.81 249 ASP A C 1
ATOM 1940 O O . ASP A 1 249 ? 1.420 2.378 -20.052 1.00 90.81 249 ASP A O 1
ATOM 1944 N N . SER A 1 250 ? -0.213 0.837 -19.963 1.00 92.75 250 SER A N 1
ATOM 1945 C CA . SER A 1 250 ? -1.314 1.807 -19.896 1.00 92.75 250 SER A CA 1
ATOM 1946 C C . SER A 1 250 ? -1.255 2.617 -18.597 1.00 92.75 250 SER A C 1
ATOM 1948 O O . SER A 1 250 ? -1.392 3.840 -18.627 1.00 92.75 250 SER A O 1
ATOM 1950 N N . VAL A 1 251 ? -0.988 1.954 -17.463 1.00 93.06 251 VAL A N 1
ATOM 1951 C CA . VAL A 1 251 ? -0.820 2.619 -16.159 1.00 93.06 251 VAL A CA 1
ATOM 1952 C C . VAL A 1 251 ? 0.408 3.526 -16.158 1.00 93.06 251 VAL A C 1
ATOM 1954 O O . VAL A 1 251 ? 0.334 4.659 -15.696 1.00 93.06 251 VAL A O 1
ATOM 1957 N N . GLN A 1 252 ? 1.526 3.074 -16.727 1.00 93.69 252 GLN A N 1
ATOM 1958 C CA . GLN A 1 252 ? 2.754 3.857 -16.814 1.00 93.69 252 GLN A CA 1
ATOM 1959 C C . GLN A 1 252 ? 2.572 5.108 -17.686 1.00 93.69 252 GLN A C 1
ATOM 1961 O O . GLN A 1 252 ? 3.056 6.185 -17.332 1.00 93.69 252 GLN A O 1
ATOM 1966 N N . ARG A 1 253 ? 1.858 4.989 -18.814 1.00 95.44 253 ARG A N 1
ATOM 1967 C CA . ARG A 1 253 ? 1.505 6.129 -19.672 1.00 95.44 253 ARG A CA 1
ATOM 1968 C C . ARG A 1 253 ? 0.614 7.126 -18.936 1.00 95.44 253 ARG A C 1
ATOM 1970 O O . ARG A 1 253 ? 0.880 8.323 -18.991 1.00 95.44 253 ARG A O 1
ATOM 1977 N N . PHE A 1 254 ? -0.392 6.631 -18.219 1.00 96.25 254 PHE A N 1
ATOM 1978 C CA . PHE A 1 254 ? -1.260 7.459 -17.388 1.00 96.25 254 PHE A CA 1
ATOM 1979 C C . PHE A 1 254 ? -0.476 8.201 -16.303 1.00 96.25 254 PHE A C 1
ATOM 1981 O O . PHE A 1 254 ? -0.556 9.423 -16.225 1.00 96.25 254 PHE A O 1
ATOM 1988 N N . LEU A 1 255 ? 0.359 7.495 -15.539 1.00 95.44 255 LEU A N 1
ATOM 1989 C CA . LEU A 1 255 ? 1.200 8.087 -14.498 1.00 95.44 255 LEU A CA 1
ATOM 1990 C C . LEU A 1 255 ? 2.152 9.152 -15.031 1.00 95.44 255 LEU A C 1
ATOM 1992 O O . LEU A 1 255 ? 2.349 10.164 -14.372 1.00 95.44 255 LEU A O 1
ATOM 1996 N N . ARG A 1 256 ? 2.701 8.976 -16.239 1.00 96.81 256 ARG A N 1
ATOM 1997 C CA . ARG A 1 256 ? 3.521 10.013 -16.879 1.00 96.81 256 ARG A CA 1
ATOM 1998 C C . ARG A 1 256 ? 2.737 11.314 -17.054 1.00 96.81 256 ARG A C 1
ATOM 2000 O O . ARG A 1 256 ? 3.269 12.378 -16.757 1.00 96.81 256 ARG A O 1
ATOM 2007 N N . HIS A 1 257 ? 1.487 11.231 -17.514 1.00 97.25 257 HIS A N 1
ATOM 2008 C CA . HIS A 1 257 ? 0.647 12.417 -17.670 1.00 97.25 257 HIS A CA 1
ATOM 2009 C C . HIS A 1 257 ? 0.252 13.010 -16.316 1.00 97.25 257 HIS A C 1
ATOM 2011 O O . HIS A 1 257 ? 0.331 14.221 -16.145 1.00 97.25 257 HIS A O 1
ATOM 2017 N N . VAL A 1 258 ? -0.107 12.165 -15.343 1.00 96.38 258 VAL A N 1
ATOM 2018 C CA . VAL A 1 258 ? -0.424 12.601 -13.976 1.00 96.38 258 VAL A CA 1
ATOM 2019 C C . VAL A 1 258 ? 0.758 13.347 -13.362 1.00 96.38 258 VAL A C 1
ATOM 2021 O O . VAL A 1 258 ? 0.579 14.465 -12.900 1.00 96.38 258 VAL A O 1
ATOM 2024 N N . CYS A 1 259 ? 1.973 12.796 -13.410 1.00 97.00 259 CYS A N 1
ATOM 2025 C CA . CYS A 1 259 ? 3.167 13.472 -12.903 1.00 97.00 259 CYS A CA 1
ATOM 2026 C C . CYS A 1 259 ? 3.413 14.815 -13.601 1.00 97.00 259 CYS A C 1
ATOM 2028 O O . CYS A 1 259 ? 3.697 15.791 -12.917 1.00 97.00 259 CYS A O 1
ATOM 2030 N N . ALA A 1 260 ? 3.256 14.889 -14.927 1.00 96.31 260 ALA A N 1
ATOM 2031 C CA . ALA A 1 260 ? 3.409 16.142 -15.667 1.00 96.31 260 ALA A CA 1
ATOM 2032 C C . ALA A 1 260 ? 2.362 17.192 -15.250 1.00 96.31 260 ALA A C 1
ATOM 2034 O O . ALA A 1 260 ? 2.714 18.342 -15.008 1.00 96.31 260 ALA A O 1
ATOM 2035 N N . ILE A 1 261 ? 1.095 16.793 -15.080 1.00 95.94 261 ILE A N 1
ATOM 2036 C CA . ILE A 1 261 ? 0.046 17.673 -14.543 1.00 95.94 261 ILE A CA 1
ATOM 2037 C C . ILE A 1 261 ? 0.443 18.150 -13.144 1.00 95.94 261 ILE A C 1
ATOM 2039 O O . ILE A 1 261 ? 0.500 19.349 -12.894 1.00 95.94 261 ILE A O 1
ATOM 2043 N N . LEU A 1 262 ? 0.776 17.235 -12.237 1.00 95.62 262 LEU A N 1
ATOM 2044 C CA . LEU A 1 262 ? 1.119 17.560 -10.854 1.00 95.62 262 LEU A CA 1
ATOM 2045 C C . LEU A 1 262 ? 2.369 18.450 -10.739 1.00 95.62 262 LEU A C 1
ATOM 2047 O O . LEU A 1 262 ? 2.426 19.300 -9.856 1.00 95.62 262 LEU A O 1
ATOM 2051 N N . GLU A 1 263 ? 3.337 18.330 -11.649 1.00 95.56 263 GLU A N 1
ATOM 2052 C CA . GLU A 1 263 ? 4.492 19.234 -11.719 1.00 95.56 263 GLU A CA 1
ATOM 2053 C C . GLU A 1 263 ? 4.101 20.679 -12.032 1.00 95.56 263 GLU A C 1
ATOM 2055 O O . GLU A 1 263 ? 4.734 21.596 -11.508 1.00 95.56 263 GLU A O 1
ATOM 2060 N N . THR A 1 264 ? 3.039 20.892 -12.815 1.00 93.38 264 THR A N 1
ATOM 2061 C CA . THR A 1 264 ? 2.481 22.236 -13.040 1.00 93.38 264 THR A CA 1
ATOM 2062 C C . THR A 1 264 ? 1.697 22.762 -11.835 1.00 93.38 264 THR A C 1
ATOM 2064 O O . THR A 1 264 ? 1.588 23.971 -11.658 1.00 93.38 264 THR A O 1
ATOM 2067 N N . LEU A 1 265 ? 1.186 21.866 -10.981 1.00 90.81 265 LEU A N 1
ATOM 2068 C CA . LEU A 1 265 ? 0.340 22.196 -9.830 1.00 90.81 265 LEU A CA 1
ATOM 2069 C C . LEU A 1 265 ? 1.092 22.300 -8.494 1.00 90.81 265 LEU A C 1
ATOM 2071 O O . LEU A 1 265 ? 0.489 22.679 -7.494 1.00 90.81 265 LEU A O 1
ATOM 2075 N N . LYS A 1 266 ? 2.386 21.960 -8.445 1.00 84.00 266 LYS A N 1
ATOM 2076 C CA . LYS A 1 266 ? 3.182 21.778 -7.210 1.00 84.00 266 LYS A CA 1
ATOM 2077 C C . LYS A 1 266 ? 3.387 23.029 -6.338 1.00 84.00 266 LYS A C 1
ATOM 2079 O O . LYS A 1 266 ? 4.227 23.009 -5.445 1.00 84.00 266 LYS A O 1
ATOM 2084 N N . SER A 1 267 ? 2.659 24.117 -6.582 1.00 80.12 267 SER A N 1
ATOM 2085 C CA . SER A 1 267 ? 2.737 25.344 -5.786 1.00 80.12 267 SER A CA 1
ATOM 2086 C C . SER A 1 267 ? 2.251 25.166 -4.343 1.00 80.12 267 SER A C 1
ATOM 2088 O O . SER A 1 267 ? 2.560 26.002 -3.500 1.00 80.12 267 SER A O 1
ATOM 2090 N N . LYS A 1 268 ? 1.517 24.085 -4.041 1.00 80.75 268 LYS A N 1
ATOM 2091 C CA . LYS A 1 268 ? 1.073 23.726 -2.687 1.00 80.75 268 LYS A CA 1
ATOM 2092 C C . LYS A 1 268 ? 1.808 22.487 -2.172 1.00 80.75 268 LYS A C 1
ATOM 2094 O O . LYS A 1 268 ? 1.938 21.500 -2.897 1.00 80.75 268 LYS A O 1
ATOM 2099 N N . ASP A 1 269 ? 2.186 22.504 -0.893 1.00 86.31 269 ASP A N 1
ATOM 2100 C CA . ASP A 1 269 ? 2.929 21.417 -0.231 1.00 86.31 269 ASP A CA 1
ATOM 2101 C C . ASP A 1 269 ? 2.232 20.047 -0.362 1.00 86.31 269 ASP A C 1
ATOM 2103 O O . ASP A 1 269 ? 2.840 19.057 -0.764 1.00 86.31 269 ASP A O 1
ATOM 2107 N N . ALA A 1 270 ? 0.912 19.994 -0.160 1.00 85.62 270 ALA A N 1
ATOM 2108 C CA . ALA A 1 270 ? 0.145 18.754 -0.306 1.00 85.62 270 ALA A CA 1
ATOM 2109 C C . ALA A 1 270 ? 0.206 18.163 -1.732 1.00 85.62 270 ALA A C 1
ATOM 2111 O O . ALA A 1 270 ? 0.289 16.946 -1.902 1.00 85.62 270 ALA A O 1
ATOM 2112 N N . VAL A 1 271 ? 0.223 19.011 -2.768 1.00 90.62 271 VAL A N 1
ATOM 2113 C CA . VAL A 1 271 ? 0.340 18.569 -4.168 1.00 90.62 271 VAL A CA 1
ATOM 2114 C C . VAL A 1 271 ? 1.747 18.045 -4.455 1.00 90.62 271 VAL A C 1
ATOM 2116 O O . VAL A 1 271 ? 1.891 17.040 -5.151 1.00 90.62 271 VAL A O 1
ATOM 2119 N N . ALA A 1 272 ? 2.781 18.669 -3.884 1.00 91.12 272 ALA A N 1
ATOM 2120 C CA . ALA A 1 272 ? 4.157 18.187 -3.995 1.00 91.12 272 ALA A CA 1
ATOM 2121 C C . ALA A 1 272 ? 4.327 16.789 -3.368 1.00 91.12 272 ALA A C 1
ATOM 2123 O O . ALA A 1 272 ? 4.960 15.917 -3.966 1.00 91.12 272 ALA A O 1
ATOM 2124 N N . ARG A 1 273 ? 3.685 16.532 -2.222 1.00 90.12 273 ARG A N 1
ATOM 2125 C CA . ARG A 1 273 ? 3.666 15.202 -1.589 1.00 90.12 273 ARG A CA 1
ATOM 2126 C C . ARG A 1 273 ? 2.985 14.158 -2.481 1.00 90.12 273 ARG A C 1
ATOM 2128 O O . ARG A 1 273 ? 3.555 13.098 -2.724 1.00 90.12 273 ARG A O 1
ATOM 2135 N N . ILE A 1 274 ? 1.819 14.475 -3.055 1.00 91.94 274 ILE A N 1
ATOM 2136 C CA . ILE A 1 274 ? 1.126 13.583 -4.008 1.00 91.94 274 ILE A CA 1
ATOM 2137 C C . ILE A 1 274 ? 1.978 13.323 -5.262 1.00 91.94 274 ILE A C 1
ATOM 2139 O O . ILE A 1 274 ? 2.002 12.204 -5.782 1.00 91.94 274 ILE A O 1
ATOM 2143 N N . LEU A 1 275 ? 2.694 14.337 -5.755 1.00 94.12 275 LEU A N 1
ATOM 2144 C CA . LEU A 1 275 ? 3.608 14.189 -6.885 1.00 94.12 275 LEU A CA 1
ATOM 2145 C C . LEU A 1 275 ? 4.723 13.182 -6.579 1.00 94.12 275 LEU A C 1
ATOM 2147 O O . LEU A 1 275 ? 5.001 12.332 -7.426 1.00 94.12 275 LEU A O 1
ATOM 2151 N N . ASN A 1 276 ? 5.335 13.255 -5.395 1.00 91.25 276 ASN A N 1
ATOM 2152 C CA . ASN A 1 276 ? 6.383 12.318 -4.978 1.00 91.25 276 ASN A CA 1
ATOM 2153 C C . ASN A 1 276 ? 5.850 10.885 -4.919 1.00 91.25 276 ASN A C 1
ATOM 2155 O O . ASN A 1 276 ? 6.445 9.993 -5.525 1.00 91.25 276 ASN A O 1
ATOM 2159 N N . VAL A 1 277 ? 4.655 10.707 -4.347 1.00 90.19 277 VAL A N 1
ATOM 2160 C CA . VAL A 1 277 ? 3.945 9.423 -4.333 1.00 90.19 277 VAL A CA 1
ATOM 2161 C C . VAL A 1 277 ? 3.779 8.883 -5.764 1.00 90.19 277 VAL A C 1
ATOM 2163 O O . VAL A 1 277 ? 4.192 7.765 -6.080 1.00 90.19 277 VAL A O 1
ATOM 2166 N N . CYS A 1 278 ? 3.254 9.694 -6.687 1.00 92.56 278 CYS A N 1
ATOM 2167 C CA . CYS A 1 278 ? 3.073 9.289 -8.086 1.00 92.56 278 CYS A CA 1
ATOM 2168 C C . CYS A 1 278 ? 4.401 8.963 -8.793 1.00 92.56 278 CYS A C 1
ATOM 2170 O O . CYS A 1 278 ? 4.467 8.005 -9.570 1.00 92.56 278 CYS A O 1
ATOM 2172 N N . LYS A 1 279 ? 5.470 9.723 -8.514 1.00 92.56 279 LYS A N 1
ATOM 2173 C CA . LYS A 1 279 ? 6.816 9.468 -9.047 1.00 92.56 279 LYS A CA 1
ATOM 2174 C C . LYS A 1 279 ? 7.369 8.140 -8.545 1.00 92.56 279 LYS A C 1
ATOM 2176 O O . LYS A 1 279 ? 7.847 7.351 -9.360 1.00 92.56 279 LYS A O 1
ATOM 2181 N N . GLY A 1 280 ? 7.256 7.856 -7.249 1.00 89.00 280 GLY A N 1
ATOM 2182 C CA . GLY A 1 280 ? 7.668 6.580 -6.671 1.00 89.00 280 GLY A CA 1
ATOM 2183 C C . GLY A 1 280 ? 6.937 5.397 -7.316 1.00 89.00 280 GLY A C 1
ATOM 2184 O O . GLY A 1 280 ? 7.578 4.422 -7.715 1.00 89.00 280 GLY A O 1
ATOM 2185 N N . ILE A 1 281 ? 5.623 5.528 -7.555 1.00 89.81 281 ILE A N 1
ATOM 2186 C CA . ILE A 1 281 ? 4.844 4.518 -8.292 1.00 89.81 281 ILE A CA 1
ATOM 2187 C C . ILE A 1 281 ? 5.370 4.329 -9.716 1.00 89.81 281 ILE A C 1
ATOM 2189 O O . ILE A 1 281 ? 5.595 3.201 -10.167 1.00 89.81 281 ILE A O 1
ATOM 2193 N N . PHE A 1 282 ? 5.596 5.427 -10.434 1.00 91.38 282 PHE A N 1
ATOM 2194 C CA . PHE A 1 282 ? 6.111 5.385 -11.797 1.00 91.38 282 PHE A CA 1
ATOM 2195 C C . PHE A 1 282 ? 7.491 4.709 -11.880 1.00 91.38 282 PHE A C 1
ATOM 2197 O O . PHE A 1 282 ? 7.717 3.877 -12.765 1.00 91.38 282 PHE A O 1
ATOM 2204 N N . PHE A 1 283 ? 8.405 5.015 -10.954 1.00 88.25 283 PHE A N 1
ATOM 2205 C CA . PHE A 1 283 ? 9.732 4.396 -10.897 1.00 88.25 283 PHE A CA 1
ATOM 2206 C C . PHE A 1 283 ? 9.675 2.908 -10.544 1.00 88.25 283 PHE A C 1
ATOM 2208 O O . PHE A 1 283 ? 10.405 2.116 -11.151 1.00 88.25 283 PHE A O 1
ATOM 22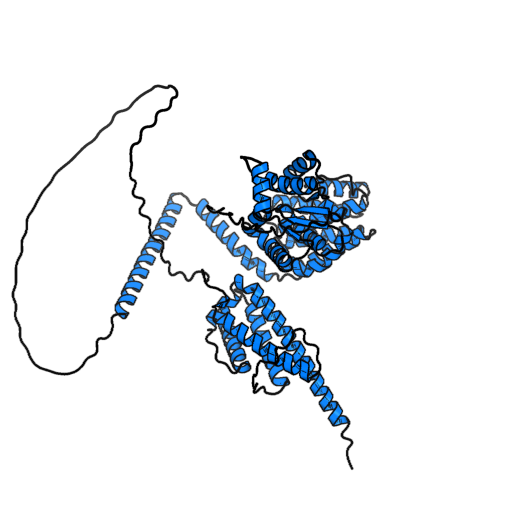15 N N . ALA A 1 284 ? 8.785 2.512 -9.630 1.00 84.56 284 ALA A N 1
ATOM 2216 C CA . ALA A 1 284 ? 8.567 1.111 -9.283 1.00 84.56 284 ALA A CA 1
ATOM 2217 C C . ALA A 1 284 ? 8.063 0.306 -10.492 1.00 84.56 284 ALA A C 1
ATOM 2219 O O . ALA A 1 284 ? 8.610 -0.754 -10.796 1.00 84.56 284 ALA A O 1
ATOM 2220 N N . LEU A 1 285 ? 7.093 0.843 -11.242 1.00 86.69 285 LEU A N 1
ATOM 2221 C CA . LEU A 1 285 ? 6.594 0.219 -12.472 1.00 86.69 285 LEU A CA 1
ATOM 2222 C C . LEU A 1 285 ? 7.655 0.144 -13.572 1.00 86.69 285 LEU A C 1
ATOM 2224 O O . LEU A 1 285 ? 7.753 -0.868 -14.260 1.00 86.69 285 LEU A O 1
ATOM 2228 N N . LYS A 1 286 ? 8.467 1.195 -13.740 1.00 86.94 286 LYS A N 1
ATOM 2229 C CA . LYS A 1 286 ? 9.547 1.220 -14.740 1.00 86.94 286 LYS A CA 1
ATOM 2230 C C . LYS A 1 286 ? 10.627 0.179 -14.436 1.00 86.94 286 LYS A C 1
ATOM 2232 O O . LYS A 1 286 ? 11.181 -0.408 -15.361 1.00 86.94 286 LYS A O 1
ATOM 2237 N N . SER A 1 287 ? 10.913 -0.029 -13.153 1.00 81.25 287 SER A N 1
ATOM 2238 C CA . SER A 1 287 ? 11.889 -1.008 -12.666 1.00 81.25 287 SER A CA 1
ATOM 2239 C C . SER A 1 287 ? 11.342 -2.437 -12.639 1.00 81.25 287 SER A C 1
ATOM 2241 O O . SER A 1 287 ? 12.105 -3.376 -12.418 1.00 81.25 287 SER A O 1
ATOM 2243 N N . TYR A 1 288 ? 10.034 -2.623 -12.853 1.00 75.88 288 TYR A N 1
ATOM 2244 C CA . TYR A 1 288 ? 9.421 -3.942 -12.872 1.00 75.88 288 TYR A CA 1
ATOM 2245 C C . TYR A 1 288 ? 9.924 -4.712 -14.107 1.00 75.88 288 TYR A C 1
ATOM 2247 O O . TYR A 1 288 ? 9.736 -4.247 -15.238 1.00 75.88 288 TYR A O 1
ATOM 2255 N N . PRO A 1 289 ? 10.605 -5.861 -13.937 1.00 63.78 289 PRO A N 1
ATOM 2256 C CA . PRO A 1 289 ? 11.225 -6.563 -15.050 1.00 63.78 289 PRO A CA 1
ATOM 2257 C C . PRO A 1 289 ? 10.159 -6.964 -16.073 1.00 63.78 289 PRO A C 1
ATOM 2259 O O . PRO A 1 289 ? 9.248 -7.734 -15.778 1.00 63.78 289 PRO A O 1
ATOM 2262 N N . ARG A 1 290 ? 10.295 -6.466 -17.310 1.00 57.88 290 ARG A N 1
ATOM 2263 C CA . ARG A 1 290 ? 9.372 -6.716 -18.439 1.00 57.88 290 ARG A CA 1
ATOM 2264 C C . ARG A 1 290 ? 9.157 -8.206 -18.768 1.00 57.88 290 ARG A C 1
ATOM 2266 O O . ARG A 1 290 ? 8.281 -8.527 -19.565 1.00 57.88 290 ARG A O 1
ATOM 2273 N N . ALA A 1 291 ? 9.948 -9.107 -18.186 1.00 45.38 291 ALA A N 1
ATOM 2274 C CA . ALA A 1 291 ? 9.968 -10.532 -18.497 1.00 45.38 291 ALA A CA 1
ATOM 2275 C C . ALA A 1 291 ? 8.762 -11.325 -17.951 1.00 45.38 291 ALA A C 1
ATOM 2277 O O . ALA A 1 291 ? 8.401 -12.336 -18.548 1.00 45.38 291 ALA A O 1
ATOM 2278 N N . THR A 1 292 ? 8.087 -10.878 -16.884 1.00 48.97 292 THR A N 1
ATOM 2279 C CA . THR A 1 292 ? 6.973 -11.645 -16.284 1.00 48.97 292 THR A CA 1
ATOM 2280 C C . THR A 1 292 ? 5.630 -11.465 -16.997 1.00 48.97 292 THR A C 1
ATOM 2282 O O . THR A 1 292 ? 4.778 -12.347 -16.902 1.00 48.97 292 THR A O 1
ATOM 2285 N N . SER A 1 293 ? 5.430 -10.397 -17.784 1.00 45.56 293 SER A N 1
ATOM 2286 C CA . SER A 1 293 ? 4.128 -10.170 -18.438 1.00 45.56 293 SER A CA 1
ATOM 2287 C C . SER A 1 293 ? 3.828 -11.175 -19.555 1.00 45.56 293 SER A C 1
ATOM 2289 O O . SER A 1 293 ? 2.669 -11.505 -19.775 1.00 45.56 293 SER A O 1
ATOM 2291 N N . LYS A 1 294 ? 4.844 -11.742 -20.223 1.00 42.56 294 LYS A N 1
ATOM 2292 C CA . LYS A 1 294 ? 4.622 -12.783 -21.244 1.00 42.56 294 LYS A CA 1
ATOM 2293 C C . LYS A 1 294 ? 4.239 -14.143 -20.648 1.00 42.56 294 LYS A C 1
ATOM 2295 O O . LYS A 1 294 ? 3.551 -14.904 -21.322 1.00 42.56 294 LYS A O 1
ATOM 2300 N N . ALA A 1 295 ? 4.649 -14.439 -19.413 1.00 37.06 295 ALA A N 1
ATOM 2301 C CA . ALA A 1 295 ? 4.389 -15.727 -18.767 1.00 37.06 295 ALA A CA 1
ATOM 2302 C C . ALA A 1 295 ? 3.031 -15.780 -18.039 1.00 37.06 295 ALA A C 1
ATOM 2304 O O . ALA A 1 295 ? 2.420 -16.841 -17.998 1.00 37.06 295 ALA A O 1
ATOM 2305 N N . SER A 1 296 ? 2.517 -14.653 -17.525 1.00 39.09 296 SER A N 1
ATOM 2306 C CA . SER A 1 296 ? 1.189 -14.599 -16.882 1.00 39.09 296 SER A CA 1
ATOM 2307 C C . SER A 1 296 ? 0.040 -14.279 -17.850 1.00 39.09 296 SER A C 1
ATOM 2309 O O . SER A 1 296 ? -1.101 -14.671 -17.610 1.00 39.09 296 SER A O 1
ATOM 2311 N N . LEU A 1 297 ? 0.315 -13.621 -18.985 1.00 41.16 297 LEU A N 1
ATOM 2312 C CA . LEU A 1 297 ? -0.685 -13.419 -20.043 1.00 41.16 297 LEU A CA 1
ATOM 2313 C C . LEU A 1 297 ? -0.920 -14.683 -20.883 1.00 41.16 297 LEU A C 1
ATOM 2315 O O . LEU A 1 297 ? -1.983 -14.810 -21.486 1.00 41.16 297 LEU A O 1
ATOM 2319 N N . SER A 1 298 ? 0.025 -15.629 -20.938 1.00 38.22 298 SER A N 1
ATOM 2320 C CA . SER A 1 298 ? -0.115 -16.816 -21.789 1.00 38.22 298 SER A CA 1
ATOM 2321 C C . SER A 1 298 ? -1.151 -17.814 -21.264 1.00 38.22 298 SER A C 1
ATOM 2323 O O . SER A 1 298 ? -1.864 -18.378 -22.084 1.00 38.22 298 SER A O 1
ATOM 2325 N N . SER A 1 299 ? -1.330 -17.987 -19.948 1.00 37.25 299 SER A N 1
ATOM 2326 C CA . SER A 1 299 ? -2.338 -18.921 -19.415 1.00 37.25 299 SER A CA 1
ATOM 2327 C C . SER A 1 299 ? -3.772 -18.443 -19.679 1.00 37.25 299 SER A C 1
ATOM 2329 O O . SER A 1 299 ? -4.566 -19.187 -20.250 1.00 37.25 299 SER A O 1
ATOM 2331 N N . SER A 1 300 ? -4.082 -17.171 -19.398 1.00 37.19 300 SER A N 1
ATOM 2332 C CA . SER A 1 300 ? -5.432 -16.623 -19.632 1.00 37.19 300 SER A CA 1
ATOM 2333 C C . SER A 1 300 ? -5.762 -16.411 -21.117 1.00 37.19 300 SER A C 1
ATOM 2335 O O . SER A 1 300 ? -6.913 -16.569 -21.526 1.00 37.19 300 SER A O 1
ATOM 2337 N N . ILE A 1 301 ? -4.769 -16.102 -21.964 1.00 40.81 301 ILE A N 1
ATOM 2338 C CA . ILE A 1 301 ? -4.970 -15.979 -23.418 1.00 40.81 301 ILE A CA 1
ATOM 2339 C C . ILE A 1 301 ? -5.102 -17.359 -24.075 1.00 40.81 301 ILE A C 1
ATOM 2341 O O . ILE A 1 301 ? -5.865 -17.490 -25.035 1.00 40.81 301 ILE A O 1
ATOM 2345 N N . VAL A 1 302 ? -4.396 -18.386 -23.587 1.00 39.69 302 VAL A N 1
ATOM 2346 C CA . VAL A 1 302 ? -4.536 -19.758 -24.097 1.00 39.69 302 VAL A CA 1
ATOM 2347 C C . VAL A 1 302 ? -5.896 -20.337 -23.707 1.00 39.69 302 VAL A C 1
ATOM 2349 O O . VAL A 1 302 ? -6.566 -20.840 -24.604 1.00 39.69 302 VAL A O 1
ATOM 2352 N N . GLU A 1 303 ? -6.367 -20.158 -22.466 1.00 41.19 303 GLU A N 1
ATOM 2353 C CA . GLU A 1 303 ? -7.718 -20.578 -22.040 1.00 41.19 303 GLU A CA 1
ATOM 2354 C C . GLU A 1 303 ? -8.841 -19.851 -22.799 1.00 41.19 303 GLU A C 1
ATOM 2356 O O . GLU A 1 303 ? -9.829 -20.465 -23.208 1.00 41.19 303 GLU A O 1
ATOM 2361 N N . HIS A 1 304 ? -8.690 -18.552 -23.081 1.00 45.62 304 HIS A N 1
ATOM 2362 C CA . HIS A 1 304 ? -9.690 -17.833 -23.874 1.00 45.62 304 HIS A CA 1
ATOM 2363 C C . HIS A 1 304 ? -9.657 -18.180 -25.368 1.00 45.62 304 HIS A C 1
ATOM 2365 O O . HIS A 1 304 ? -10.709 -18.180 -26.015 1.00 45.62 304 HIS A O 1
ATOM 2371 N N . LYS A 1 305 ? -8.485 -18.485 -25.943 1.00 47.50 305 LYS A N 1
ATOM 2372 C CA . LYS A 1 305 ? -8.384 -18.907 -27.349 1.00 47.50 305 LYS A CA 1
ATOM 2373 C C . LYS A 1 305 ? -8.899 -20.327 -27.560 1.00 47.50 305 LYS A C 1
ATOM 2375 O O . LYS A 1 305 ? -9.531 -20.563 -28.588 1.00 47.50 305 LYS A O 1
ATOM 2380 N N . THR A 1 306 ? -8.677 -21.248 -26.622 1.00 52.94 306 THR A N 1
ATOM 2381 C CA . THR A 1 306 ? -9.239 -22.606 -26.692 1.00 52.94 306 THR A CA 1
ATOM 2382 C C . THR A 1 306 ? -10.754 -22.593 -26.508 1.00 52.94 306 THR A C 1
ATOM 2384 O O . THR A 1 306 ? -11.440 -23.236 -27.302 1.00 52.94 306 THR A O 1
ATOM 2387 N N . ASN A 1 307 ? -11.294 -21.781 -25.591 1.00 49.56 307 ASN A N 1
ATOM 2388 C CA . ASN A 1 307 ? -12.746 -21.642 -25.424 1.00 49.56 307 ASN A CA 1
ATOM 2389 C C . ASN A 1 307 ? -13.428 -20.991 -26.636 1.00 49.56 307 ASN A C 1
ATOM 2391 O O . ASN A 1 307 ? -14.419 -21.526 -27.123 1.00 49.56 307 ASN A O 1
ATOM 2395 N N . ARG A 1 308 ? -12.862 -19.923 -27.222 1.00 57.91 308 ARG A N 1
ATOM 2396 C CA . ARG A 1 308 ? -13.436 -19.323 -28.444 1.00 57.91 308 ARG A CA 1
ATOM 2397 C C . ARG A 1 308 ? -13.392 -20.258 -29.651 1.00 57.91 308 ARG A C 1
ATOM 2399 O O . ARG A 1 308 ? -14.337 -20.268 -30.432 1.00 57.91 308 ARG A O 1
ATOM 2406 N N . ARG A 1 309 ? -12.322 -21.049 -29.814 1.00 64.50 309 ARG A N 1
ATOM 2407 C CA . ARG A 1 309 ? -12.245 -22.049 -30.894 1.00 64.50 309 ARG A CA 1
ATOM 2408 C C . ARG A 1 309 ? -13.247 -23.178 -30.688 1.00 64.50 309 ARG A C 1
ATOM 2410 O O . ARG A 1 309 ? -13.845 -23.617 -31.659 1.00 64.50 309 ARG A O 1
ATOM 2417 N N . PHE A 1 310 ? -13.447 -23.628 -29.450 1.00 73.25 310 PHE A N 1
ATOM 2418 C CA . PHE A 1 310 ? -14.442 -24.651 -29.134 1.00 73.25 310 PHE A CA 1
ATOM 2419 C C . PHE A 1 310 ? -15.874 -24.135 -29.354 1.00 73.25 310 PHE A C 1
ATOM 2421 O O . PHE A 1 310 ? -16.711 -24.837 -29.918 1.00 73.25 310 PHE A O 1
ATOM 2428 N N . GLU A 1 311 ? -16.145 -22.876 -29.004 1.00 68.06 311 GLU A N 1
ATOM 2429 C CA . GLU A 1 311 ? -17.431 -22.213 -29.248 1.00 68.06 311 GLU A CA 1
ATOM 2430 C C . GLU A 1 311 ? -17.694 -21.935 -30.738 1.00 68.06 311 GLU A C 1
ATOM 2432 O O . GLU A 1 311 ? -18.839 -21.991 -31.182 1.00 68.06 311 GLU A O 1
ATOM 2437 N N . SER A 1 312 ? -16.658 -21.721 -31.549 1.00 75.06 312 SER A N 1
ATOM 2438 C CA . SER A 1 312 ? -16.812 -21.533 -32.997 1.00 75.06 312 SER A CA 1
ATOM 2439 C C . SER A 1 312 ? -16.941 -22.844 -33.789 1.00 75.06 312 SER A C 1
ATOM 2441 O O . SER A 1 312 ? -17.126 -22.803 -35.002 1.00 75.06 312 SER A O 1
ATOM 2443 N N . MET A 1 313 ? -16.806 -24.012 -33.150 1.00 87.81 313 MET A N 1
ATOM 2444 C CA . MET A 1 313 ? -16.932 -25.312 -33.820 1.00 87.81 313 MET A CA 1
ATOM 2445 C C . MET A 1 313 ? -18.397 -25.694 -34.030 1.00 87.81 313 MET A C 1
ATOM 2447 O O . MET A 1 313 ? -19.230 -25.518 -33.136 1.00 87.81 313 MET A O 1
ATOM 2451 N N . SER A 1 314 ? -18.689 -26.294 -35.188 1.00 89.75 314 SER A N 1
ATOM 2452 C CA . SER A 1 314 ? -19.997 -26.901 -35.457 1.00 89.75 314 SER A CA 1
ATOM 2453 C C . SER A 1 314 ? -20.306 -28.011 -34.445 1.00 89.75 314 SER A C 1
ATOM 2455 O O . SER A 1 314 ? -19.403 -28.639 -33.883 1.00 89.75 314 SER A O 1
ATOM 2457 N N . GLY A 1 315 ? -21.591 -28.309 -34.224 1.00 87.25 315 GLY A N 1
ATOM 2458 C CA . GLY A 1 315 ? -22.002 -29.346 -33.270 1.00 87.25 315 GLY A CA 1
ATOM 2459 C C . GLY A 1 315 ? -21.379 -30.724 -33.550 1.00 87.25 315 GLY A C 1
ATOM 2460 O O . GLY A 1 315 ? -21.051 -31.453 -32.616 1.00 87.25 315 GLY A O 1
ATOM 2461 N N . ALA A 1 316 ? -21.145 -31.069 -34.822 1.00 85.25 316 ALA A N 1
ATOM 2462 C CA . ALA A 1 316 ? -20.456 -32.302 -35.212 1.00 85.25 316 ALA A CA 1
ATOM 2463 C C . ALA A 1 316 ? -18.971 -32.298 -34.809 1.00 85.25 316 ALA A C 1
ATOM 2465 O O . ALA A 1 316 ? -18.489 -33.263 -34.220 1.00 85.25 316 ALA A O 1
ATOM 2466 N N . GLN A 1 317 ? -18.272 -31.186 -35.038 1.00 79.00 317 GLN A N 1
ATOM 2467 C CA . GLN A 1 317 ? -16.867 -31.018 -34.663 1.00 79.00 317 GLN A CA 1
ATOM 2468 C C . GLN A 1 317 ? -16.669 -31.024 -33.141 1.00 79.00 317 GLN A C 1
ATOM 2470 O O . GLN A 1 317 ? -15.738 -31.658 -32.649 1.00 79.00 317 GLN A O 1
ATOM 2475 N N . ARG A 1 318 ? -17.566 -30.386 -32.373 1.00 81.44 318 ARG A N 1
ATOM 2476 C CA . ARG A 1 318 ? -17.525 -30.450 -30.900 1.00 81.44 318 ARG A CA 1
ATOM 2477 C C . ARG A 1 318 ? -17.700 -31.882 -30.400 1.00 81.44 318 ARG A C 1
ATOM 2479 O O . ARG A 1 318 ? -16.931 -32.322 -29.551 1.00 81.44 318 ARG A O 1
ATOM 2486 N N . ARG A 1 319 ? -18.663 -32.628 -30.959 1.00 79.69 319 ARG A N 1
ATOM 2487 C CA . ARG A 1 319 ? -18.868 -34.051 -30.637 1.00 79.69 319 ARG A CA 1
ATOM 2488 C C . ARG A 1 319 ? -17.637 -34.896 -30.963 1.00 79.69 319 ARG A C 1
ATOM 2490 O O . ARG A 1 319 ? -17.255 -35.723 -30.146 1.00 79.69 319 ARG A O 1
ATOM 2497 N N . GLN A 1 320 ? -16.980 -34.644 -32.094 1.00 84.12 320 GLN A N 1
ATOM 2498 C CA . GLN A 1 320 ? -15.751 -35.340 -32.476 1.00 84.12 320 GLN A CA 1
ATOM 2499 C C . GLN A 1 320 ? -14.594 -35.052 -31.506 1.00 84.12 320 GLN A C 1
ATOM 2501 O O . GLN A 1 320 ? -13.900 -35.977 -31.097 1.00 84.12 320 GLN A O 1
ATOM 2506 N N . VAL A 1 321 ? -14.411 -33.797 -31.080 1.00 74.94 321 VAL A N 1
ATOM 2507 C CA . VAL A 1 321 ? -13.396 -33.438 -30.072 1.00 74.94 321 VAL A CA 1
ATOM 2508 C C . VAL A 1 321 ? -13.700 -34.090 -28.726 1.00 74.94 321 VAL A C 1
ATOM 2510 O O . VAL A 1 321 ? -12.799 -34.660 -28.115 1.00 74.94 321 VAL A O 1
ATOM 2513 N N . ILE A 1 322 ? -14.959 -34.062 -28.281 1.00 77.31 322 ILE A N 1
ATOM 2514 C CA . ILE A 1 322 ? -15.384 -34.727 -27.041 1.00 77.31 322 ILE A CA 1
ATOM 2515 C C . ILE A 1 322 ? -15.118 -36.235 -27.122 1.00 77.31 322 ILE A C 1
ATOM 2517 O O . ILE A 1 322 ? -14.592 -36.809 -26.169 1.00 77.31 322 ILE A O 1
ATOM 2521 N N . ASP A 1 323 ? -15.419 -36.878 -28.250 1.00 85.00 323 ASP A N 1
ATOM 2522 C CA . ASP A 1 323 ? -15.185 -38.311 -28.444 1.00 85.00 323 ASP A CA 1
ATOM 2523 C C . ASP A 1 323 ? -13.685 -38.655 -28.453 1.00 85.00 323 ASP A C 1
ATOM 2525 O O . ASP A 1 323 ? -13.267 -39.607 -27.795 1.00 85.00 323 ASP A O 1
ATOM 2529 N N . ILE A 1 324 ? -12.842 -37.835 -29.096 1.00 82.12 324 ILE A N 1
ATOM 2530 C CA . ILE A 1 324 ? -11.375 -37.988 -29.074 1.00 82.12 324 ILE A CA 1
ATOM 2531 C C . ILE A 1 324 ? -10.834 -37.860 -27.647 1.00 82.12 324 ILE A C 1
ATOM 2533 O O . ILE A 1 324 ? -10.068 -38.716 -27.203 1.00 82.12 324 ILE A O 1
ATOM 2537 N N . VAL A 1 325 ? -11.254 -36.827 -26.909 1.00 72.88 325 VAL A N 1
ATOM 2538 C CA . VAL A 1 325 ? -10.836 -36.610 -25.515 1.00 72.88 325 VAL A CA 1
ATOM 2539 C C . VAL A 1 325 ? -11.284 -37.780 -24.640 1.00 72.88 325 VAL A C 1
ATOM 2541 O O . VAL A 1 325 ? -10.490 -38.316 -23.871 1.00 72.88 325 VAL A O 1
ATOM 2544 N N . THR A 1 326 ? -12.519 -38.251 -24.812 1.00 80.81 326 THR A N 1
ATOM 2545 C CA . THR A 1 326 ? -13.071 -39.376 -24.045 1.00 80.81 326 THR A CA 1
ATOM 2546 C C . THR A 1 326 ? -12.351 -40.692 -24.360 1.00 80.81 326 THR A C 1
ATOM 2548 O O . THR A 1 326 ? -12.066 -41.478 -23.453 1.00 80.81 326 THR A O 1
ATOM 2551 N N . LYS A 1 327 ? -12.013 -40.945 -25.631 1.00 84.00 327 LYS A N 1
ATOM 2552 C CA . LYS A 1 327 ? -11.229 -42.115 -26.060 1.00 84.00 327 LYS A CA 1
ATOM 2553 C C . LYS A 1 327 ? -9.804 -42.073 -25.514 1.00 84.00 327 LYS A C 1
ATOM 2555 O O . LYS A 1 327 ? -9.329 -43.091 -25.009 1.00 84.00 327 LYS A O 1
ATOM 2560 N N . ALA A 1 328 ? -9.152 -40.911 -25.551 1.00 69.56 328 ALA A N 1
ATOM 2561 C CA . ALA A 1 328 ? -7.827 -40.716 -24.969 1.00 69.56 328 ALA A CA 1
ATOM 2562 C C . ALA A 1 328 ? -7.836 -40.975 -23.453 1.00 69.56 328 ALA A C 1
ATOM 2564 O O . ALA A 1 328 ? -6.963 -41.672 -22.933 1.00 69.56 328 ALA A O 1
ATOM 2565 N N . ASP A 1 329 ? -8.870 -40.502 -22.756 1.00 66.38 329 ASP A N 1
ATOM 2566 C CA . ASP A 1 329 ? -9.017 -40.695 -21.315 1.00 66.38 329 ASP A CA 1
ATOM 2567 C C . ASP A 1 329 ? -9.262 -42.176 -20.958 1.00 66.38 329 ASP A C 1
ATOM 2569 O O . ASP A 1 329 ? -8.643 -42.717 -20.038 1.00 66.38 329 ASP A O 1
ATOM 2573 N N . LYS A 1 330 ? -10.082 -42.890 -21.746 1.00 84.88 330 LYS A N 1
ATOM 2574 C CA . LYS A 1 330 ? -10.271 -44.349 -21.618 1.00 84.88 330 LYS A CA 1
ATOM 2575 C C . LYS A 1 330 ? -8.972 -45.129 -21.860 1.00 84.88 330 LYS A C 1
ATOM 2577 O O . LYS A 1 330 ? -8.658 -46.037 -21.088 1.00 84.88 330 LYS A O 1
ATOM 2582 N N . ALA A 1 331 ? -8.206 -44.776 -22.894 1.00 79.12 331 ALA A N 1
ATOM 2583 C CA . ALA A 1 331 ? -6.925 -45.417 -23.196 1.00 79.12 331 ALA A CA 1
ATOM 2584 C C . ALA A 1 331 ? -5.905 -45.207 -22.065 1.00 79.12 331 ALA A C 1
ATOM 2586 O O . ALA A 1 331 ? -5.218 -46.148 -21.657 1.00 79.12 331 ALA A O 1
ATOM 2587 N N . ARG A 1 332 ? -5.868 -44.000 -21.489 1.00 71.81 332 ARG A N 1
ATOM 2588 C CA . ARG A 1 332 ? -5.002 -43.668 -20.355 1.00 71.81 332 ARG A CA 1
ATOM 2589 C C . ARG A 1 332 ? -5.351 -44.484 -19.109 1.00 71.81 332 ARG A C 1
ATOM 2591 O O . ARG A 1 332 ? -4.468 -45.107 -18.529 1.00 71.81 332 ARG A O 1
ATOM 2598 N N . ARG A 1 333 ? -6.643 -44.611 -18.779 1.00 74.19 333 ARG A N 1
ATOM 2599 C CA . ARG A 1 333 ? -7.120 -45.467 -17.673 1.00 74.19 333 ARG A CA 1
ATOM 2600 C C . ARG A 1 333 ? -6.731 -46.937 -17.851 1.00 74.19 333 ARG A C 1
ATOM 2602 O O . ARG A 1 333 ? -6.390 -47.598 -16.872 1.00 74.19 333 ARG A O 1
ATOM 2609 N N . LYS A 1 334 ? -6.771 -47.456 -19.084 1.00 85.25 334 LYS A N 1
ATOM 2610 C CA . LYS A 1 334 ? -6.332 -48.827 -19.393 1.00 85.25 334 LYS A CA 1
ATOM 2611 C C . LYS A 1 334 ? -4.825 -48.993 -19.160 1.00 85.25 334 LYS A C 1
ATOM 2613 O O . LYS A 1 334 ? -4.422 -49.966 -18.530 1.00 85.25 334 LYS A O 1
ATOM 2618 N N . SER A 1 335 ? -4.015 -48.025 -19.594 1.00 80.06 335 SER A N 1
ATOM 2619 C CA . SER A 1 335 ? -2.562 -48.005 -19.355 1.00 80.06 335 SER A CA 1
ATOM 2620 C C . SER A 1 335 ? -2.219 -47.971 -17.860 1.00 80.06 335 SER A C 1
ATOM 2622 O O . SER A 1 335 ? -1.379 -48.741 -17.393 1.00 80.06 335 SER A O 1
ATOM 2624 N N . ASP A 1 336 ? -2.926 -47.150 -17.081 1.00 69.75 336 ASP A N 1
ATOM 2625 C CA . ASP A 1 336 ? -2.689 -47.029 -15.641 1.00 69.75 336 ASP A CA 1
ATOM 2626 C C . ASP A 1 336 ? -3.094 -48.295 -14.870 1.00 69.75 336 ASP A C 1
ATOM 2628 O O . ASP A 1 336 ? -2.401 -48.683 -13.928 1.00 69.75 336 ASP A O 1
ATOM 2632 N N . ARG A 1 337 ? -4.159 -48.998 -15.293 1.00 80.25 337 ARG A N 1
ATOM 2633 C CA . ARG A 1 337 ? -4.509 -50.326 -14.749 1.00 80.25 337 ARG A CA 1
ATOM 2634 C C . ARG A 1 337 ? -3.399 -51.345 -14.999 1.00 80.25 337 ARG A C 1
ATOM 2636 O O . ARG A 1 337 ? -2.944 -51.974 -14.050 1.00 80.25 337 ARG A O 1
ATOM 2643 N N . ILE A 1 338 ? -2.893 -51.418 -16.232 1.00 83.31 338 ILE A N 1
ATOM 2644 C CA . ILE A 1 338 ? -1.790 -52.320 -16.600 1.00 83.31 338 ILE A CA 1
ATOM 2645 C C . ILE A 1 338 ? -0.547 -52.037 -15.741 1.00 83.31 338 ILE A C 1
ATOM 2647 O O . ILE A 1 338 ? 0.048 -52.960 -15.187 1.00 83.31 338 ILE A O 1
ATOM 2651 N N . LYS A 1 339 ? -0.179 -50.763 -15.545 1.00 75.56 339 LYS A N 1
ATOM 2652 C CA . LYS A 1 339 ? 0.953 -50.386 -14.675 1.00 75.56 339 LYS A CA 1
ATOM 2653 C C . LYS A 1 339 ? 0.744 -50.802 -13.219 1.00 75.56 339 LYS A C 1
ATOM 2655 O O . LYS A 1 339 ? 1.693 -51.227 -12.558 1.00 75.56 339 LYS A O 1
ATOM 2660 N N . LYS A 1 340 ? -0.487 -50.694 -12.714 1.00 77.44 340 LYS A N 1
ATOM 2661 C CA . LYS A 1 340 ? -0.834 -51.070 -11.339 1.00 77.44 340 LYS A CA 1
ATOM 2662 C C . LYS A 1 340 ? -0.760 -52.584 -11.131 1.00 77.44 340 LYS A C 1
ATOM 2664 O O . LYS A 1 340 ? -0.239 -53.021 -10.107 1.00 77.44 340 LYS A O 1
ATOM 2669 N N . ASP A 1 341 ? -1.189 -53.366 -12.117 1.00 78.19 341 ASP A N 1
ATOM 2670 C CA . ASP A 1 341 ? -1.112 -54.831 -12.077 1.00 78.19 341 ASP A CA 1
ATOM 2671 C C . ASP A 1 341 ? 0.338 -55.329 -12.177 1.00 78.19 341 ASP A C 1
ATOM 2673 O O . ASP A 1 341 ? 0.743 -56.219 -11.425 1.00 78.19 341 ASP A O 1
ATOM 2677 N N . ILE A 1 342 ? 1.171 -54.678 -13.000 1.00 76.44 342 ILE A N 1
ATOM 2678 C CA . ILE A 1 342 ? 2.622 -54.933 -13.054 1.00 76.44 342 ILE A CA 1
ATOM 2679 C C . ILE A 1 342 ? 3.288 -54.615 -11.703 1.00 76.44 342 ILE A C 1
ATOM 2681 O O . ILE A 1 342 ? 4.135 -55.373 -11.229 1.00 76.44 342 ILE A O 1
ATOM 2685 N N . SER A 1 343 ? 2.900 -53.512 -11.053 1.00 70.06 343 SER A N 1
ATOM 2686 C CA . SER A 1 343 ? 3.446 -53.118 -9.747 1.00 70.06 343 SER A CA 1
ATOM 2687 C C . SER A 1 343 ? 3.049 -54.083 -8.623 1.00 70.06 343 SER A C 1
ATOM 2689 O O . SER A 1 343 ? 3.872 -54.361 -7.750 1.00 70.06 343 SER A O 1
ATOM 2691 N N . LYS A 1 344 ? 1.831 -54.641 -8.660 1.00 74.50 344 LYS A N 1
ATOM 2692 C CA . LYS A 1 344 ? 1.376 -55.650 -7.691 1.00 74.50 344 LYS A CA 1
ATOM 2693 C C . LYS A 1 344 ? 2.098 -56.989 -7.853 1.00 74.50 344 LYS A C 1
ATOM 2695 O O . LYS A 1 344 ? 2.490 -57.571 -6.847 1.00 74.50 344 LYS A O 1
ATOM 2700 N N . ARG A 1 345 ? 2.359 -57.444 -9.086 1.00 70.81 345 ARG A N 1
ATOM 2701 C CA . ARG A 1 345 ? 3.109 -58.694 -9.334 1.00 70.81 345 ARG A CA 1
ATOM 2702 C C . ARG A 1 345 ? 4.566 -58.641 -8.858 1.00 70.81 345 ARG A C 1
ATOM 2704 O O . ARG A 1 345 ? 5.119 -59.673 -8.508 1.00 70.81 345 ARG A O 1
ATOM 2711 N N . LYS A 1 346 ? 5.175 -57.452 -8.769 1.00 64.81 346 LYS A N 1
ATOM 2712 C CA . LYS A 1 346 ? 6.534 -57.269 -8.218 1.00 64.81 346 LYS A CA 1
ATOM 2713 C C . LYS A 1 346 ? 6.611 -57.281 -6.681 1.00 64.81 346 LYS A C 1
ATOM 2715 O O . LYS A 1 346 ? 7.714 -57.208 -6.153 1.00 64.81 346 LYS A O 1
ATOM 2720 N N . LYS A 1 347 ? 5.479 -57.342 -5.966 1.00 54.66 347 LYS A N 1
ATOM 2721 C CA . LYS A 1 347 ? 5.412 -57.292 -4.490 1.00 54.66 347 LYS A CA 1
ATOM 2722 C C . LYS A 1 347 ? 5.038 -58.623 -3.821 1.00 54.66 347 LYS A C 1
ATOM 2724 O O . LYS A 1 347 ? 4.680 -58.617 -2.647 1.00 54.66 347 LYS A O 1
ATOM 2729 N N . LEU A 1 348 ? 5.123 -59.750 -4.526 1.00 50.47 348 LEU A N 1
ATOM 2730 C CA . LEU A 1 348 ? 5.057 -61.059 -3.870 1.00 50.47 348 LEU A CA 1
ATOM 2731 C C . LEU A 1 348 ? 6.419 -61.374 -3.223 1.00 50.47 348 LEU A C 1
ATOM 2733 O O . LEU A 1 348 ? 7.448 -61.203 -3.884 1.00 50.47 348 LEU A O 1
ATOM 2737 N N . PRO A 1 349 ? 6.457 -61.778 -1.941 1.00 46.75 349 PRO A N 1
ATOM 2738 C CA . PRO A 1 349 ? 7.702 -62.084 -1.253 1.00 46.75 349 PRO A CA 1
ATOM 2739 C C . PRO A 1 349 ? 8.357 -63.333 -1.856 1.00 46.75 349 PRO A C 1
ATOM 2741 O O . PRO A 1 349 ? 7.700 -64.351 -2.067 1.00 46.75 349 PRO A O 1
ATOM 2744 N N . LYS A 1 350 ? 9.670 -63.253 -2.113 1.00 50.53 350 LYS A N 1
ATOM 2745 C CA . LYS A 1 350 ? 10.521 -64.428 -2.329 1.00 50.53 350 LYS A CA 1
ATOM 2746 C C . LYS A 1 350 ? 10.505 -65.251 -1.040 1.00 50.53 350 LYS A C 1
ATOM 2748 O O . LYS A 1 350 ? 11.157 -64.872 -0.071 1.00 50.53 350 LYS A O 1
ATOM 2753 N N . VAL A 1 351 ? 9.744 -66.341 -1.031 1.00 42.78 351 VAL A N 1
ATOM 2754 C CA . VAL A 1 351 ? 9.880 -67.396 -0.024 1.00 42.78 351 VAL A CA 1
ATOM 2755 C C . VAL A 1 351 ? 11.196 -68.121 -0.302 1.00 42.78 351 VAL A C 1
ATOM 2757 O O . VAL A 1 351 ? 11.510 -68.433 -1.452 1.00 42.78 351 VAL A O 1
ATOM 2760 N N . GLY A 1 352 ? 11.999 -68.262 0.751 1.00 38.84 352 GLY A N 1
ATOM 2761 C CA . GLY A 1 352 ? 13.346 -68.812 0.714 1.00 38.84 352 GLY A CA 1
ATOM 2762 C C . GLY A 1 352 ? 13.370 -70.290 0.340 1.00 38.84 352 GLY A C 1
ATOM 2763 O O . GLY A 1 352 ? 12.511 -71.064 0.750 1.00 38.84 352 GLY A O 1
ATOM 2764 N N . SER A 1 353 ? 14.389 -70.651 -0.435 1.00 32.56 353 SER A N 1
ATOM 2765 C CA . SER A 1 353 ? 14.773 -72.025 -0.720 1.00 32.56 353 SER A CA 1
ATOM 2766 C C . SER A 1 353 ? 15.669 -72.563 0.395 1.00 32.56 353 SER A C 1
ATOM 2768 O O . SER A 1 353 ? 16.712 -71.970 0.680 1.00 32.56 353 SER A O 1
ATOM 2770 N N . THR A 1 354 ? 15.327 -73.731 0.923 1.00 34.88 354 THR A N 1
ATOM 2771 C CA . THR A 1 354 ? 16.282 -74.675 1.513 1.00 34.88 354 THR A CA 1
ATOM 2772 C C . THR A 1 354 ? 15.968 -76.068 0.981 1.00 34.88 354 THR A C 1
ATOM 2774 O O . THR A 1 354 ? 14.876 -76.564 1.224 1.00 34.88 354 THR A O 1
ATOM 2777 N N . GLY A 1 355 ? 16.933 -76.627 0.244 1.00 37.03 355 GLY A N 1
ATOM 2778 C CA . GLY A 1 355 ? 17.428 -78.005 0.366 1.00 37.03 355 GLY A CA 1
ATOM 2779 C C . GLY A 1 355 ? 16.513 -79.198 0.076 1.00 37.03 355 GLY A C 1
ATOM 2780 O O . GLY A 1 355 ? 15.703 -79.562 0.915 1.00 37.03 355 GLY A O 1
ATOM 2781 N N . ASP A 1 356 ? 16.840 -79.852 -1.042 1.00 30.91 356 ASP A N 1
ATOM 2782 C CA . ASP A 1 356 ? 17.023 -81.303 -1.234 1.00 30.91 356 ASP A CA 1
ATOM 2783 C C . ASP A 1 356 ? 15.831 -82.273 -1.416 1.00 30.91 356 ASP A C 1
ATOM 2785 O O . ASP A 1 356 ? 15.163 -82.688 -0.480 1.00 30.91 356 ASP A O 1
ATOM 2789 N N . ALA A 1 357 ? 15.735 -82.703 -2.686 1.00 35.44 357 ALA A N 1
ATOM 2790 C CA . ALA A 1 357 ? 15.752 -84.076 -3.217 1.00 35.44 357 ALA A CA 1
ATOM 2791 C C . ALA A 1 357 ? 14.562 -85.052 -3.036 1.00 35.44 357 ALA A C 1
ATOM 2793 O O . ALA A 1 357 ? 14.076 -85.295 -1.938 1.00 35.44 357 ALA A O 1
ATOM 2794 N N . VAL A 1 358 ? 14.308 -85.742 -4.165 1.00 33.16 358 VAL A N 1
ATOM 2795 C CA . VAL A 1 358 ? 13.716 -87.083 -4.383 1.00 33.16 358 VAL A CA 1
ATOM 2796 C C . VAL A 1 358 ? 12.291 -87.135 -4.977 1.00 33.16 358 VAL A C 1
ATOM 2798 O O . VAL A 1 358 ? 11.309 -86.790 -4.334 1.00 33.16 358 VAL A O 1
ATOM 2801 N N . ASP A 1 359 ? 12.286 -87.581 -6.242 1.00 32.62 359 ASP A N 1
ATOM 2802 C CA . ASP A 1 359 ? 11.417 -88.526 -6.970 1.00 32.62 359 ASP A CA 1
ATOM 2803 C C . ASP A 1 359 ? 9.884 -88.381 -7.070 1.00 32.62 359 ASP A C 1
ATOM 2805 O O . ASP A 1 359 ? 9.137 -88.487 -6.106 1.00 32.62 359 ASP A O 1
ATOM 2809 N N . SER A 1 360 ? 9.495 -88.171 -8.335 1.00 37.25 360 SER A N 1
ATOM 2810 C CA . SER A 1 360 ? 8.646 -89.004 -9.208 1.00 37.25 360 SER A CA 1
ATOM 2811 C C . SER A 1 360 ? 7.163 -89.289 -8.905 1.00 37.25 360 SER A C 1
ATOM 2813 O O . SER A 1 360 ? 6.741 -89.597 -7.798 1.00 37.25 360 SER A O 1
ATOM 2815 N N . ASP A 1 361 ? 6.443 -89.263 -10.034 1.00 32.09 361 ASP A N 1
ATOM 2816 C CA . ASP A 1 361 ? 5.241 -90.017 -10.406 1.00 32.09 361 ASP A CA 1
ATOM 2817 C C . ASP A 1 361 ? 3.852 -89.469 -10.026 1.00 32.09 361 ASP A C 1
ATOM 2819 O O . ASP A 1 361 ? 3.383 -89.549 -8.898 1.00 32.09 361 ASP A O 1
ATOM 2823 N N . ASP A 1 362 ? 3.231 -88.884 -11.059 1.00 39.69 362 ASP A N 1
ATOM 2824 C CA . ASP A 1 362 ? 2.024 -89.360 -11.754 1.00 39.69 362 ASP A CA 1
ATOM 2825 C C . ASP A 1 362 ? 0.704 -89.663 -11.008 1.00 39.69 362 ASP A C 1
ATOM 2827 O O . ASP A 1 362 ? 0.647 -90.295 -9.960 1.00 39.69 362 ASP A O 1
ATOM 2831 N N . GLN A 1 363 ? -0.359 -89.330 -11.757 1.00 34.47 363 GLN A N 1
ATOM 2832 C CA . GLN A 1 363 ? -1.787 -89.685 -11.667 1.00 34.47 363 GLN A CA 1
ATOM 2833 C C . GLN A 1 363 ? -2.661 -88.827 -10.742 1.00 34.47 363 GLN A C 1
ATOM 2835 O O . GLN A 1 363 ? -2.263 -88.507 -9.630 1.00 34.47 363 GLN A O 1
ATOM 2840 N N . ASP A 1 364 ? -3.840 -88.311 -11.104 1.00 35.97 364 ASP A N 1
ATOM 2841 C CA . ASP A 1 364 ? -4.962 -88.593 -12.038 1.00 35.97 364 ASP A CA 1
ATOM 2842 C C . ASP A 1 364 ? -6.237 -88.677 -11.166 1.00 35.97 364 ASP A C 1
ATOM 2844 O O . ASP A 1 364 ? -6.150 -88.924 -9.964 1.00 35.97 364 ASP A O 1
ATOM 2848 N N . ASP A 1 365 ? -7.389 -88.439 -11.793 1.00 34.41 365 ASP A N 1
ATOM 2849 C CA . ASP A 1 365 ? -8.766 -88.469 -11.270 1.00 34.41 365 ASP A CA 1
ATOM 2850 C C . ASP A 1 365 ? -9.193 -87.265 -10.397 1.00 34.41 365 ASP A C 1
ATOM 2852 O O . ASP A 1 365 ? -8.540 -86.867 -9.440 1.00 34.41 365 ASP A O 1
ATOM 2856 N N . GLY A 1 366 ? -10.311 -86.576 -10.634 1.00 31.86 366 GLY A N 1
ATOM 2857 C CA . GLY A 1 366 ? -11.465 -86.866 -11.479 1.00 31.86 366 GLY A CA 1
ATOM 2858 C C . GLY A 1 366 ? -12.745 -86.546 -10.694 1.00 31.86 366 GLY A C 1
ATOM 2859 O O . GLY A 1 366 ? -12.888 -87.051 -9.589 1.00 31.86 366 GLY A O 1
ATOM 2860 N N . MET A 1 367 ? -13.637 -85.745 -11.310 1.00 38.69 367 MET A N 1
ATOM 2861 C CA . MET A 1 367 ? -15.116 -85.726 -11.143 1.00 38.69 367 MET A CA 1
ATOM 2862 C C . MET A 1 367 ? -15.685 -85.373 -9.735 1.00 38.69 367 MET A C 1
ATOM 2864 O O . MET A 1 367 ? -15.006 -85.513 -8.733 1.00 38.69 367 MET A O 1
ATOM 2868 N N . ASP A 1 368 ? -16.857 -84.771 -9.495 1.00 32.50 368 ASP A N 1
ATOM 2869 C CA . ASP A 1 368 ? -18.149 -84.529 -10.172 1.00 32.50 368 ASP A CA 1
ATOM 2870 C C . ASP A 1 368 ? -18.679 -83.134 -9.720 1.00 32.50 368 ASP A C 1
ATOM 2872 O O . ASP A 1 368 ? -18.268 -82.641 -8.667 1.00 32.50 368 ASP A O 1
ATOM 2876 N N . VAL A 1 369 ? -19.370 -82.293 -10.506 1.00 38.97 369 VAL A N 1
ATOM 2877 C CA . VAL A 1 369 ? -20.746 -82.324 -11.076 1.00 38.97 369 VAL A CA 1
ATOM 2878 C C . VAL A 1 369 ? -21.880 -82.330 -10.035 1.00 38.97 369 VAL A C 1
ATOM 2880 O O . VAL A 1 369 ? -21.898 -83.182 -9.163 1.00 38.97 369 VAL A O 1
ATOM 2883 N N . ASP A 1 370 ? -22.762 -81.322 -10.158 1.00 32.09 370 ASP A N 1
ATOM 2884 C CA . ASP A 1 370 ? -24.226 -81.255 -9.903 1.00 32.09 370 ASP A CA 1
ATOM 2885 C C . ASP A 1 370 ? -24.573 -79.740 -9.884 1.00 32.09 370 ASP A C 1
ATOM 2887 O O . ASP A 1 370 ? -24.009 -78.994 -9.084 1.00 32.09 370 ASP A O 1
ATOM 2891 N N . ASP A 1 371 ? -25.259 -79.078 -10.822 1.00 37.53 371 ASP A N 1
ATOM 2892 C CA . ASP A 1 371 ? -26.461 -79.277 -11.657 1.00 37.53 371 ASP A CA 1
ATOM 2893 C C . ASP A 1 371 ? -27.797 -78.833 -11.004 1.00 37.53 371 ASP A C 1
ATOM 2895 O O . ASP A 1 371 ? -27.961 -78.899 -9.790 1.00 37.53 371 ASP A O 1
ATOM 2899 N N . GLU A 1 372 ? -28.705 -78.344 -11.867 1.00 34.25 372 GLU A N 1
ATOM 2900 C CA . GLU A 1 372 ? -30.105 -77.874 -11.677 1.00 34.25 372 GLU A CA 1
ATOM 2901 C C . GLU A 1 372 ? -30.358 -76.360 -11.414 1.00 34.25 372 GLU A C 1
ATOM 2903 O O . GLU A 1 372 ? -29.960 -75.793 -10.401 1.00 34.25 372 GLU A O 1
ATOM 2908 N N . CYS A 1 373 ? -30.877 -75.582 -12.392 1.00 32.03 373 CYS A N 1
ATOM 2909 C CA . CYS A 1 373 ? -32.267 -75.454 -12.930 1.00 32.03 373 CYS A CA 1
ATOM 2910 C C . CYS A 1 373 ? -33.105 -74.408 -12.146 1.00 32.03 373 CYS A C 1
ATOM 2912 O O . CYS A 1 373 ? -33.002 -74.330 -10.933 1.00 32.03 373 CYS A O 1
ATOM 2914 N N . ALA A 1 374 ? -33.985 -73.556 -12.692 1.00 35.56 374 ALA A N 1
ATOM 2915 C CA . ALA A 1 374 ? -34.493 -73.270 -14.035 1.00 35.56 374 ALA A CA 1
ATOM 2916 C C . ALA A 1 374 ? -35.365 -71.974 -13.987 1.00 35.56 374 ALA A C 1
ATOM 2918 O O . ALA A 1 374 ? -35.853 -71.610 -12.922 1.00 35.56 374 ALA A O 1
ATOM 2919 N N . GLU A 1 375 ? -35.555 -71.343 -15.161 1.00 33.00 375 GLU A N 1
ATOM 2920 C CA . GLU A 1 375 ? -36.763 -70.649 -15.695 1.00 33.00 375 GLU A CA 1
ATOM 2921 C C . GLU A 1 375 ? -37.461 -69.482 -14.931 1.00 33.00 375 GLU A C 1
ATOM 2923 O O . GLU A 1 375 ? -37.562 -69.450 -13.718 1.00 33.00 375 GLU A O 1
ATOM 2928 N N . GLY A 1 376 ? -38.041 -68.457 -15.576 1.00 27.03 376 GLY A N 1
ATOM 2929 C CA . GLY A 1 376 ? -38.269 -68.194 -16.997 1.00 27.03 376 GLY A CA 1
ATOM 2930 C C . GLY A 1 376 ? -39.055 -66.884 -17.243 1.00 27.03 376 GLY A C 1
ATOM 2931 O O . GLY A 1 376 ? -39.604 -66.309 -16.310 1.00 27.03 376 GLY A O 1
ATOM 2932 N N . SER A 1 377 ? -39.105 -66.479 -18.527 1.00 30.16 377 SER A N 1
ATOM 2933 C CA . SER A 1 377 ? -40.233 -65.842 -19.260 1.00 30.16 377 SER A CA 1
ATOM 2934 C C . SER A 1 377 ? -40.817 -64.486 -18.788 1.00 30.16 377 SER A C 1
ATOM 2936 O O . SER A 1 377 ? -41.002 -64.252 -17.609 1.00 30.16 377 SER A O 1
ATOM 2938 N N . SER A 1 378 ? -41.281 -63.524 -19.600 1.00 30.50 378 SER A N 1
ATOM 2939 C CA . SER A 1 378 ? -41.408 -63.280 -21.049 1.00 30.50 378 SER A CA 1
ATOM 2940 C C . SER A 1 378 ? -42.026 -61.868 -21.238 1.00 30.50 378 SER A C 1
ATOM 2942 O O . SER A 1 378 ? -42.845 -61.488 -20.414 1.00 30.50 378 SER A O 1
ATOM 2944 N N . GLN A 1 379 ? -41.641 -61.150 -22.316 1.00 28.25 379 GLN A N 1
ATOM 2945 C CA . GLN A 1 379 ? -42.461 -60.376 -23.306 1.00 28.25 379 GLN A CA 1
ATOM 2946 C C . GLN A 1 379 ? -43.592 -59.399 -22.839 1.00 28.25 379 GLN A C 1
ATOM 2948 O O . GLN A 1 379 ? -44.203 -59.608 -21.812 1.00 28.25 379 GLN A O 1
ATOM 2953 N N . LEU A 1 380 ? -44.092 -58.355 -23.531 1.00 27.92 380 LEU A N 1
ATOM 2954 C CA . LEU A 1 380 ? -43.880 -57.567 -24.768 1.00 27.92 380 LEU A CA 1
ATOM 2955 C C . LEU A 1 380 ? -44.931 -56.410 -24.762 1.00 27.92 380 LEU A C 1
ATOM 2957 O O . LEU A 1 380 ? -46.023 -56.609 -24.247 1.00 27.92 380 LEU A O 1
ATOM 2961 N N . LYS A 1 381 ? -44.636 -55.305 -25.482 1.00 27.25 381 LYS A N 1
ATOM 2962 C CA . LYS A 1 381 ? -45.537 -54.329 -26.185 1.00 27.25 381 LYS A CA 1
ATOM 2963 C C . LYS A 1 381 ? -46.499 -53.428 -25.365 1.00 27.25 381 LYS A C 1
ATOM 2965 O O . LYS A 1 381 ? -47.312 -53.917 -24.604 1.00 27.25 381 LYS A O 1
ATOM 2970 N N . ALA A 1 382 ? -46.359 -52.088 -25.405 1.00 27.78 382 ALA A N 1
ATOM 2971 C CA . ALA A 1 382 ? -46.777 -51.095 -26.441 1.00 27.78 382 ALA A CA 1
ATOM 2972 C C . ALA A 1 382 ? -48.315 -50.822 -26.385 1.00 27.78 382 ALA A C 1
ATOM 2974 O O . ALA A 1 382 ? -49.056 -51.767 -26.187 1.00 27.78 382 ALA A O 1
ATOM 2975 N N . THR A 1 383 ? -48.935 -49.631 -26.496 1.00 27.95 383 THR A N 1
ATOM 2976 C CA . THR A 1 383 ? -48.726 -48.424 -27.327 1.00 27.95 383 THR A CA 1
ATOM 2977 C C . THR A 1 383 ? -49.812 -47.357 -26.961 1.00 27.95 383 THR A C 1
ATOM 2979 O O . THR A 1 383 ? -50.944 -47.753 -26.727 1.00 27.95 383 THR A O 1
ATOM 2982 N N . ILE A 1 384 ? -49.473 -46.049 -26.981 1.00 27.69 384 ILE A N 1
ATOM 2983 C CA . ILE A 1 384 ? -50.245 -44.812 -27.361 1.00 27.69 384 ILE A CA 1
ATOM 2984 C C . ILE A 1 384 ? -51.680 -44.541 -26.822 1.00 27.69 384 ILE A C 1
ATOM 2986 O O . ILE A 1 384 ? -52.591 -45.312 -27.082 1.00 27.69 384 ILE A O 1
ATOM 2990 N N . SER A 1 385 ? -51.928 -43.326 -26.282 1.00 25.78 385 SER A N 1
ATOM 2991 C CA . SER A 1 385 ? -52.847 -42.294 -26.852 1.00 25.78 385 SER A CA 1
ATOM 2992 C C . SER A 1 385 ? -53.034 -41.062 -25.937 1.00 25.78 385 SER A C 1
ATOM 2994 O O . SER A 1 385 ? -52.763 -41.114 -24.745 1.00 25.78 385 SER A O 1
ATOM 2996 N N . ALA A 1 386 ? -53.425 -39.943 -26.552 1.00 28.86 386 ALA A N 1
ATOM 2997 C CA . ALA A 1 386 ? -53.338 -38.543 -26.129 1.00 28.86 386 ALA A CA 1
ATOM 2998 C C . ALA A 1 386 ? -54.503 -38.020 -25.243 1.00 28.86 386 ALA A C 1
ATOM 3000 O O . ALA A 1 386 ? -55.505 -38.702 -25.071 1.00 28.86 386 ALA A O 1
ATOM 3001 N N . GLY A 1 387 ? -54.322 -36.797 -24.694 1.00 26.41 387 GLY A N 1
ATOM 3002 C CA . GLY A 1 387 ? -55.159 -36.078 -23.692 1.00 26.41 387 GLY A CA 1
ATOM 3003 C C . GLY A 1 387 ? -56.554 -35.596 -24.160 1.00 26.41 387 GLY A C 1
ATOM 3004 O O . GLY A 1 387 ? -57.079 -36.233 -25.067 1.00 26.41 387 GLY A O 1
ATOM 3005 N N . PRO A 1 388 ? -57.178 -34.494 -23.642 1.00 47.41 388 PRO A N 1
ATOM 3006 C CA . PRO A 1 388 ? -56.598 -33.303 -22.975 1.00 47.41 388 PRO A CA 1
ATOM 3007 C C . PRO A 1 388 ? -57.446 -32.627 -21.831 1.00 47.41 388 PRO A C 1
ATOM 3009 O O . PRO A 1 388 ? -58.506 -33.103 -21.458 1.00 47.41 388 PRO A O 1
ATOM 3012 N N . MET A 1 389 ? -56.970 -31.453 -21.360 1.00 30.11 389 MET A N 1
ATOM 3013 C CA . MET A 1 389 ? -57.647 -30.310 -20.673 1.00 30.11 389 MET A CA 1
ATOM 3014 C C . MET A 1 389 ? -58.336 -30.467 -19.291 1.00 30.11 389 MET A C 1
ATOM 3016 O O . MET A 1 389 ? -59.373 -31.102 -19.190 1.00 30.11 389 MET A O 1
ATOM 3020 N N . PHE A 1 390 ? -57.891 -29.707 -18.269 1.00 30.91 390 PHE A N 1
ATOM 3021 C CA . PHE A 1 390 ? -58.518 -28.455 -17.758 1.00 30.91 390 PHE A CA 1
ATOM 3022 C C . PHE A 1 390 ? -57.780 -27.885 -16.516 1.00 30.91 390 PHE A C 1
ATOM 3024 O O . PHE A 1 390 ? -57.038 -28.586 -15.835 1.00 30.91 390 PHE A O 1
ATOM 3031 N N . ARG A 1 391 ? -57.966 -26.577 -16.269 1.00 31.61 391 ARG A N 1
ATOM 3032 C CA . ARG A 1 391 ? -57.423 -25.739 -15.172 1.00 31.61 391 ARG A CA 1
ATOM 3033 C C . ARG A 1 391 ? -58.084 -25.999 -13.804 1.00 31.61 391 ARG A C 1
ATOM 3035 O O . ARG A 1 391 ? -59.285 -26.237 -13.780 1.00 31.61 391 ARG A O 1
ATOM 3042 N N . GLY A 1 392 ? -57.378 -25.683 -12.706 1.00 27.69 392 GLY A N 1
ATOM 3043 C CA . GLY A 1 392 ? -58.002 -25.102 -11.497 1.00 27.69 392 GLY A CA 1
ATOM 3044 C C . GLY A 1 392 ? -57.342 -25.399 -10.138 1.00 27.69 392 GLY A C 1
ATOM 3045 O O . GLY A 1 392 ? -57.390 -26.530 -9.690 1.00 27.69 392 GLY A O 1
ATOM 3046 N N . HIS A 1 393 ? -56.788 -24.344 -9.521 1.00 29.83 393 HIS A N 1
ATOM 3047 C CA . HIS A 1 393 ? -56.607 -24.001 -8.091 1.00 29.83 393 HIS A CA 1
ATOM 3048 C C . HIS A 1 393 ? -56.240 -25.016 -6.979 1.00 29.83 393 HIS A C 1
ATOM 3050 O O . HIS A 1 393 ? -56.929 -25.994 -6.728 1.00 29.83 393 HIS A O 1
ATOM 3056 N N . ASP A 1 394 ? -55.190 -24.618 -6.242 1.00 31.45 394 ASP A N 1
ATOM 3057 C CA . ASP A 1 394 ? -54.938 -24.663 -4.787 1.00 31.45 394 ASP A CA 1
ATOM 3058 C C . ASP A 1 394 ? -55.687 -25.684 -3.910 1.00 31.45 394 ASP A C 1
ATOM 3060 O O . ASP A 1 394 ? -56.886 -25.563 -3.682 1.00 31.45 394 ASP A O 1
ATOM 3064 N N . THR A 1 395 ? -54.945 -26.575 -3.240 1.00 30.69 395 THR A N 1
ATOM 3065 C CA . THR A 1 395 ? -54.742 -26.563 -1.771 1.00 30.69 395 THR A CA 1
ATOM 3066 C C . THR A 1 395 ? -53.902 -27.758 -1.299 1.00 30.69 395 THR A C 1
ATOM 3068 O O . THR A 1 395 ? -53.814 -28.807 -1.926 1.00 30.69 395 THR A O 1
ATOM 3071 N N . THR A 1 396 ? -53.241 -27.519 -0.172 1.00 36.34 396 THR A N 1
ATOM 3072 C CA . THR A 1 396 ? -52.484 -28.408 0.714 1.00 36.34 396 THR A CA 1
ATOM 3073 C C . THR A 1 396 ? -53.052 -29.818 0.908 1.00 36.34 396 THR A C 1
ATOM 3075 O O . THR A 1 396 ? -54.193 -29.951 1.336 1.00 36.34 396 THR A O 1
ATOM 3078 N N . ALA A 1 397 ? -52.205 -30.843 0.775 1.00 32.00 397 ALA A N 1
ATOM 3079 C CA . ALA A 1 397 ? -52.201 -32.009 1.664 1.00 32.00 397 ALA A CA 1
ATOM 3080 C C . ALA A 1 397 ? -50.920 -32.829 1.469 1.00 32.00 397 ALA A C 1
ATOM 3082 O O . ALA A 1 397 ? -50.525 -33.175 0.356 1.00 32.00 397 ALA A O 1
ATOM 3083 N N . GLU A 1 398 ? -50.281 -33.118 2.593 1.00 35.12 398 GLU A N 1
ATOM 3084 C CA . GLU A 1 398 ? -49.196 -34.070 2.758 1.00 35.12 398 GLU A CA 1
ATOM 3085 C C . GLU A 1 398 ? -49.627 -35.461 2.281 1.00 35.12 398 GLU A C 1
ATOM 3087 O O . GLU A 1 398 ? -50.661 -35.959 2.711 1.00 35.12 398 GLU A O 1
ATOM 3092 N N . MET A 1 399 ? -48.801 -36.138 1.480 1.00 30.09 399 MET A N 1
ATOM 3093 C CA . MET A 1 399 ? -48.689 -37.592 1.579 1.00 30.09 399 MET A CA 1
ATOM 3094 C C . MET A 1 399 ? -47.323 -38.082 1.095 1.00 30.09 399 MET A C 1
ATOM 3096 O O . MET A 1 399 ? -46.955 -38.038 -0.076 1.00 30.09 399 MET A O 1
ATOM 3100 N N . SER A 1 400 ? -46.587 -38.560 2.092 1.00 32.81 400 SER A N 1
ATOM 3101 C CA . SER A 1 400 ? -45.455 -39.472 2.046 1.00 32.81 400 SER A CA 1
ATOM 3102 C C . SER A 1 400 ? -45.592 -40.551 0.967 1.00 32.81 400 SER A C 1
ATOM 3104 O O . SER A 1 400 ? -46.476 -41.399 1.043 1.00 32.81 400 SER A O 1
ATOM 3106 N N . THR A 1 401 ? -44.656 -40.587 0.018 1.00 32.00 401 THR A N 1
ATOM 3107 C CA . THR A 1 401 ? -44.254 -41.828 -0.656 1.00 32.00 401 THR A CA 1
ATOM 3108 C C . THR A 1 401 ? -42.744 -41.835 -0.865 1.00 32.00 401 THR A C 1
ATOM 3110 O O . THR A 1 401 ? -42.138 -40.926 -1.428 1.00 32.00 401 THR A O 1
ATOM 3113 N N . ARG A 1 402 ? -42.132 -42.886 -0.320 1.00 32.34 402 ARG A N 1
ATOM 3114 C CA . ARG A 1 402 ? -40.709 -43.203 -0.378 1.00 32.34 402 ARG A CA 1
ATOM 3115 C C . ARG A 1 402 ? -40.325 -43.556 -1.815 1.00 32.34 402 ARG A C 1
ATOM 3117 O O . ARG A 1 402 ? -40.794 -44.563 -2.330 1.00 32.34 402 ARG A O 1
ATOM 3124 N N . TYR A 1 403 ? -39.404 -42.798 -2.401 1.00 28.66 403 TYR A N 1
ATOM 3125 C CA . TYR A 1 403 ? -38.558 -43.280 -3.490 1.00 28.66 403 TYR A CA 1
ATOM 3126 C C . TYR A 1 403 ? -37.100 -43.218 -3.045 1.00 28.66 403 TYR A C 1
ATOM 3128 O O . TYR A 1 403 ? -36.480 -42.159 -2.967 1.00 28.66 403 TYR A O 1
ATOM 3136 N N . SER A 1 404 ? -36.572 -44.394 -2.724 1.00 30.42 404 SER A N 1
ATOM 3137 C CA . SER A 1 404 ? -35.160 -44.640 -2.471 1.00 30.42 404 SER A CA 1
ATOM 3138 C C . SER A 1 404 ? -34.414 -44.621 -3.805 1.00 30.42 404 SER A C 1
ATOM 3140 O O . SER A 1 404 ? -34.355 -45.631 -4.501 1.00 30.42 404 SER A O 1
ATOM 3142 N N . ILE A 1 405 ? -33.845 -43.475 -4.181 1.00 28.62 405 ILE A N 1
ATOM 3143 C CA . ILE A 1 405 ? -32.808 -43.421 -5.218 1.00 28.62 405 ILE A CA 1
ATOM 3144 C C . ILE A 1 405 ? -31.472 -43.609 -4.503 1.00 28.62 405 ILE A C 1
ATOM 3146 O O . ILE A 1 405 ? -31.001 -42.722 -3.791 1.00 28.62 405 ILE A O 1
ATOM 3150 N N . GLY A 1 406 ? -30.885 -44.793 -4.671 1.00 28.19 406 GLY A N 1
ATOM 3151 C CA . GLY A 1 406 ? -29.527 -45.090 -4.236 1.00 28.19 406 GLY A CA 1
ATOM 3152 C C . GLY A 1 406 ? -28.534 -44.198 -4.975 1.00 28.19 406 GLY A C 1
ATOM 3153 O O . GLY A 1 406 ? -28.170 -44.468 -6.116 1.00 28.19 406 GLY A O 1
ATOM 3154 N N . VAL A 1 407 ? -28.098 -43.124 -4.321 1.00 26.80 407 VAL A N 1
ATOM 3155 C CA . VAL A 1 407 ? -26.901 -42.383 -4.715 1.00 26.80 407 VAL A CA 1
ATOM 3156 C C . VAL A 1 407 ? -25.714 -43.173 -4.188 1.00 26.80 407 VAL A C 1
ATOM 3158 O O . VAL A 1 407 ? -25.344 -43.077 -3.020 1.00 26.80 407 VAL A O 1
ATOM 3161 N N . GLU A 1 408 ? -25.137 -43.996 -5.056 1.00 25.28 408 GLU A N 1
ATOM 3162 C CA . GLU A 1 408 ? -23.859 -44.641 -4.796 1.00 25.28 408 GLU A CA 1
ATOM 3163 C C . GLU A 1 408 ? -22.782 -43.546 -4.720 1.00 25.28 408 GLU A C 1
ATOM 3165 O O . GLU A 1 408 ? -22.388 -42.926 -5.713 1.00 25.28 408 GLU A O 1
ATOM 3170 N N . VAL A 1 409 ? -22.356 -43.245 -3.493 1.00 29.72 409 VAL A N 1
ATOM 3171 C CA . VAL A 1 409 ? -21.246 -42.341 -3.197 1.00 29.72 409 VAL A CA 1
ATOM 3172 C C . VAL A 1 409 ? -19.975 -42.989 -3.731 1.00 29.72 409 VAL A C 1
ATOM 3174 O O . VAL A 1 409 ? -19.385 -43.854 -3.090 1.00 29.72 409 VAL A O 1
ATOM 3177 N N . ILE A 1 410 ? -19.541 -42.563 -4.917 1.00 29.31 410 ILE A N 1
ATOM 3178 C CA . ILE A 1 410 ? -18.241 -42.947 -5.466 1.00 29.31 410 ILE A CA 1
ATOM 3179 C C . ILE A 1 410 ? -17.151 -42.389 -4.535 1.00 29.31 410 ILE A C 1
ATOM 3181 O O . ILE A 1 410 ? -17.017 -41.164 -4.411 1.00 29.31 410 ILE A O 1
ATOM 3185 N N . PRO A 1 411 ? -16.328 -43.245 -3.905 1.00 27.95 411 PRO A N 1
ATOM 3186 C CA . PRO A 1 411 ? -15.226 -42.790 -3.078 1.00 27.95 411 PRO A CA 1
ATOM 3187 C C . PRO A 1 411 ? -14.165 -42.140 -3.970 1.00 27.95 411 PRO A C 1
ATOM 3189 O O . PRO A 1 411 ? -13.538 -42.784 -4.814 1.00 27.95 411 PRO A O 1
ATOM 3192 N N . LYS A 1 412 ? -13.922 -40.841 -3.783 1.00 30.53 412 LYS A N 1
ATOM 3193 C CA . LYS A 1 412 ? -12.755 -40.185 -4.383 1.00 30.53 412 LYS A CA 1
ATOM 3194 C C . LYS A 1 412 ? -11.478 -40.710 -3.723 1.00 30.53 412 LYS A C 1
ATOM 3196 O O . LYS A 1 412 ? -11.165 -40.323 -2.604 1.00 30.53 412 LYS A O 1
ATOM 3201 N N . ARG A 1 413 ? -10.709 -41.524 -4.453 1.00 29.17 413 ARG A N 1
ATOM 3202 C CA . ARG A 1 413 ? -9.249 -41.726 -4.307 1.00 29.17 413 ARG A CA 1
ATOM 3203 C C . ARG A 1 413 ? -8.685 -42.388 -5.579 1.00 29.17 413 ARG A C 1
ATOM 3205 O O . ARG A 1 413 ? -9.393 -43.150 -6.227 1.00 29.17 413 ARG A O 1
ATOM 3212 N N . PRO A 1 414 ? -7.378 -42.283 -5.861 1.00 28.30 414 PRO A N 1
ATOM 3213 C CA . PRO A 1 414 ? -6.559 -41.091 -6.053 1.00 28.30 414 PRO A CA 1
ATOM 3214 C C . PRO A 1 414 ? -6.067 -41.026 -7.519 1.00 28.30 414 PRO A C 1
ATOM 3216 O O . PRO A 1 414 ? -5.648 -42.035 -8.090 1.00 28.30 414 PRO A O 1
ATOM 3219 N N . GLN A 1 415 ? -6.069 -39.846 -8.139 1.00 28.67 415 GLN A N 1
ATOM 3220 C CA . GLN A 1 415 ? -5.319 -39.642 -9.382 1.00 28.67 415 GLN A CA 1
ATOM 3221 C C . GLN A 1 415 ? -3.842 -39.429 -9.033 1.00 28.67 415 GLN A C 1
ATOM 3223 O O . GLN A 1 415 ? -3.505 -38.471 -8.344 1.00 28.67 415 GLN A O 1
ATOM 3228 N N . GLN A 1 416 ? -2.954 -40.300 -9.527 1.00 31.20 416 GLN A N 1
ATOM 3229 C CA . GLN A 1 416 ? -1.516 -40.019 -9.619 1.00 31.20 416 GLN A CA 1
ATOM 3230 C C . GLN A 1 416 ? -1.260 -39.077 -10.802 1.00 31.20 416 GLN A C 1
ATOM 3232 O O . GLN A 1 416 ? -0.705 -39.427 -11.838 1.00 31.20 416 GLN A O 1
ATOM 3237 N N . THR A 1 417 ? -1.699 -37.844 -10.625 1.00 32.41 417 THR A N 1
ATOM 3238 C CA . THR A 1 417 ? -0.978 -36.666 -11.092 1.00 32.41 417 THR A CA 1
ATOM 3239 C C . THR A 1 417 ? -0.234 -36.160 -9.868 1.00 32.41 417 THR A C 1
ATOM 3241 O O . THR A 1 417 ? -0.854 -36.048 -8.812 1.00 32.41 417 THR A O 1
ATOM 3244 N N . PHE A 1 418 ? 1.070 -35.893 -9.961 1.00 34.41 418 PHE A N 1
ATOM 3245 C CA . PHE A 1 418 ? 1.767 -35.195 -8.879 1.00 34.41 418 PHE A CA 1
ATOM 3246 C C . PHE A 1 418 ? 1.155 -33.793 -8.781 1.00 34.41 418 PHE A C 1
ATOM 3248 O O . PHE A 1 418 ? 1.492 -32.908 -9.564 1.00 34.41 418 PHE A O 1
ATOM 3255 N N . GLY A 1 419 ? 0.154 -33.644 -7.913 1.00 29.12 419 GLY A N 1
ATOM 3256 C CA . GLY A 1 419 ? -0.451 -32.361 -7.593 1.00 29.12 419 GLY A CA 1
ATOM 3257 C C . GLY A 1 419 ? 0.551 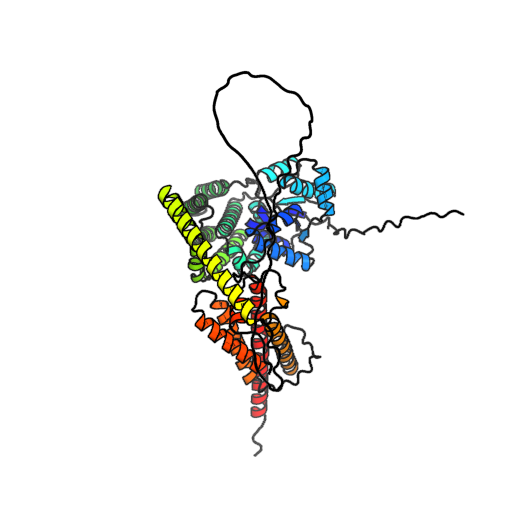-31.461 -6.864 1.00 29.12 419 GLY A C 1
ATOM 3258 O O . GLY A 1 419 ? 1.613 -31.942 -6.455 1.00 29.12 419 GLY A O 1
ATOM 3259 N N . PRO A 1 420 ? 0.225 -30.169 -6.667 1.00 37.41 420 PRO A N 1
ATOM 3260 C CA . PRO A 1 420 ? 0.940 -29.344 -5.687 1.00 37.41 420 PRO A CA 1
ATOM 3261 C C . PRO A 1 420 ? 0.982 -30.110 -4.360 1.00 37.41 420 PRO A C 1
ATOM 3263 O O . PRO A 1 420 ? 0.048 -30.862 -4.113 1.00 37.41 420 PRO A O 1
ATOM 3266 N N . LEU A 1 421 ? 2.024 -29.974 -3.528 1.00 40.22 421 LEU A N 1
ATOM 3267 C CA . LEU A 1 421 ? 2.067 -30.609 -2.197 1.00 40.22 421 LEU A CA 1
ATOM 3268 C C . LEU A 1 421 ? 0.750 -30.288 -1.458 1.00 40.22 421 LEU A C 1
ATOM 3270 O O . LEU A 1 421 ? 0.576 -29.172 -0.966 1.00 40.22 421 LEU A O 1
ATOM 3274 N N . VAL A 1 422 ? -0.223 -31.204 -1.494 1.00 39.16 422 VAL A N 1
ATOM 3275 C CA . VAL A 1 422 ? -1.556 -31.027 -0.919 1.00 39.16 422 VAL A CA 1
ATOM 3276 C C . VAL A 1 422 ? -1.467 -31.599 0.482 1.00 39.16 422 VAL A C 1
ATOM 3278 O O . VAL A 1 422 ? -1.476 -32.813 0.641 1.00 39.16 422 VAL A O 1
ATOM 3281 N N . GLY A 1 423 ? -1.402 -30.716 1.477 1.00 46.41 423 GLY A N 1
ATOM 3282 C CA . GLY A 1 423 ? -1.770 -31.044 2.854 1.00 46.41 423 GLY A CA 1
ATOM 3283 C C . GLY A 1 423 ? -0.664 -31.054 3.904 1.00 46.41 423 GLY A C 1
ATOM 3284 O O . GLY A 1 423 ? -1.013 -30.974 5.075 1.00 46.41 423 GLY A O 1
ATOM 3285 N N . ASP A 1 424 ? 0.617 -31.067 3.540 1.00 47.91 424 ASP A N 1
ATOM 3286 C CA . ASP A 1 424 ? 1.679 -31.245 4.536 1.00 47.91 424 ASP A CA 1
ATOM 3287 C C . ASP A 1 424 ? 2.440 -29.946 4.820 1.00 47.91 424 ASP A C 1
ATOM 3289 O O . ASP A 1 424 ? 2.768 -29.175 3.914 1.00 47.91 424 ASP A O 1
ATOM 3293 N N . ASP A 1 425 ? 2.665 -29.701 6.112 1.00 75.94 425 ASP A N 1
ATOM 3294 C CA . ASP A 1 425 ? 3.409 -28.581 6.677 1.00 75.94 425 ASP A CA 1
ATOM 3295 C C . ASP A 1 425 ? 4.689 -28.333 5.861 1.00 75.94 425 ASP A C 1
ATOM 3297 O O . ASP A 1 425 ? 5.530 -29.222 5.731 1.00 75.94 425 ASP A O 1
ATOM 3301 N N . ILE A 1 426 ? 4.853 -27.126 5.301 1.00 85.06 426 ILE A N 1
ATOM 3302 C CA . ILE A 1 426 ? 6.068 -26.719 4.564 1.00 85.06 426 ILE A CA 1
ATOM 3303 C C . ILE A 1 426 ? 7.321 -27.031 5.397 1.00 85.06 426 ILE A C 1
ATOM 3305 O O . ILE A 1 426 ? 8.380 -27.321 4.836 1.00 85.06 426 ILE A O 1
ATOM 3309 N N . ARG A 1 427 ? 7.182 -27.029 6.729 1.00 85.06 427 ARG A N 1
ATOM 3310 C CA . ARG A 1 427 ? 8.237 -27.362 7.683 1.00 85.06 427 ARG A CA 1
ATOM 3311 C C . ARG A 1 427 ? 8.717 -28.805 7.600 1.00 85.06 427 ARG A C 1
ATOM 3313 O O . ARG A 1 427 ? 9.874 -29.036 7.904 1.00 85.06 427 ARG A O 1
ATOM 3320 N N . CYS A 1 428 ? 7.893 -29.748 7.146 1.00 87.19 428 CYS A N 1
ATOM 3321 C CA . CYS A 1 428 ? 8.284 -31.146 6.942 1.00 87.19 428 CYS A CA 1
ATOM 3322 C C . CYS A 1 428 ? 9.067 -31.373 5.637 1.00 87.19 428 CYS A C 1
ATOM 3324 O O . CYS A 1 428 ? 9.532 -32.485 5.385 1.00 87.19 428 CYS A O 1
ATOM 3326 N N . SER A 1 429 ? 9.213 -30.351 4.785 1.00 92.81 429 SER A N 1
ATOM 3327 C CA . SER A 1 429 ? 10.010 -30.460 3.562 1.00 92.81 429 SER A CA 1
ATOM 3328 C C . SER A 1 429 ? 11.491 -30.699 3.899 1.00 92.81 429 SER A C 1
ATOM 3330 O O . SER A 1 429 ? 12.072 -29.915 4.658 1.00 92.81 429 SER A O 1
ATOM 3332 N N . PRO A 1 430 ? 12.161 -31.688 3.275 1.00 94.50 430 PRO A N 1
ATOM 3333 C CA . PRO A 1 430 ? 13.609 -31.868 3.404 1.00 94.50 430 PRO A CA 1
ATOM 3334 C C . PRO A 1 430 ? 14.400 -30.598 3.062 1.00 94.50 430 PRO A C 1
ATOM 3336 O O . PRO A 1 430 ? 15.421 -30.306 3.684 1.00 94.50 430 PRO A O 1
ATOM 3339 N N . VAL A 1 431 ? 13.900 -29.806 2.106 1.00 95.75 431 VAL A N 1
ATOM 3340 C CA . VAL A 1 431 ? 14.510 -28.530 1.707 1.00 95.75 431 VAL A CA 1
ATOM 3341 C C . VAL A 1 431 ? 14.359 -27.481 2.805 1.00 95.75 431 VAL A C 1
ATOM 3343 O O . VAL A 1 431 ? 15.312 -26.756 3.076 1.00 95.75 431 VAL A O 1
ATOM 3346 N N . TYR A 1 432 ? 13.198 -27.412 3.466 1.00 94.81 432 TYR A N 1
ATOM 3347 C CA . TYR A 1 432 ? 12.992 -26.484 4.578 1.00 94.81 432 TYR A CA 1
ATOM 3348 C C . TYR A 1 432 ? 13.952 -26.801 5.727 1.00 94.81 432 TYR A C 1
ATOM 3350 O O . TYR A 1 432 ? 14.681 -25.916 6.165 1.00 94.81 432 TYR A O 1
ATOM 3358 N N . HIS A 1 433 ? 14.035 -28.065 6.150 1.00 93.88 433 HIS A N 1
ATOM 3359 C CA . HIS A 1 433 ? 14.956 -28.484 7.210 1.00 93.88 433 HIS A CA 1
ATOM 3360 C C . HIS A 1 433 ? 16.429 -28.262 6.849 1.00 93.88 433 HIS A C 1
ATOM 3362 O O . HIS A 1 433 ? 17.223 -27.873 7.709 1.00 93.88 433 HIS A O 1
ATOM 3368 N N . MET A 1 434 ? 16.804 -28.482 5.585 1.00 96.25 434 MET A N 1
ATOM 3369 C CA . MET A 1 434 ? 18.136 -28.141 5.083 1.00 96.25 434 MET A CA 1
ATOM 3370 C C . MET A 1 434 ? 18.411 -26.642 5.252 1.00 96.25 434 MET A C 1
ATOM 3372 O O . MET A 1 434 ? 19.409 -26.279 5.872 1.00 96.25 434 MET A O 1
ATOM 3376 N N . LEU A 1 435 ? 17.525 -25.776 4.747 1.00 95.44 435 LEU A N 1
ATOM 3377 C CA . LEU A 1 435 ? 17.687 -24.323 4.838 1.00 95.44 435 LEU A CA 1
ATOM 3378 C C . LEU A 1 435 ? 17.696 -23.842 6.294 1.00 95.44 435 LEU A C 1
ATOM 3380 O O . LEU A 1 435 ? 18.563 -23.067 6.670 1.00 95.44 435 LEU A O 1
ATOM 3384 N N . GLU A 1 436 ? 16.798 -24.337 7.141 1.00 93.44 436 GLU A N 1
ATOM 3385 C CA . GLU A 1 436 ? 16.744 -23.987 8.563 1.00 93.44 436 GLU A CA 1
ATOM 3386 C C . GLU A 1 436 ? 18.033 -24.386 9.299 1.00 93.44 436 GLU A C 1
ATOM 3388 O O . GLU A 1 436 ? 18.608 -23.581 10.033 1.00 93.44 436 GLU A O 1
ATOM 3393 N N . THR A 1 437 ? 18.552 -25.593 9.037 1.00 92.44 437 THR A N 1
ATOM 3394 C CA . THR A 1 437 ? 19.833 -26.056 9.597 1.00 92.44 437 THR A CA 1
ATOM 3395 C C . THR A 1 437 ? 20.977 -25.132 9.185 1.00 92.44 437 THR A C 1
ATOM 3397 O O . THR A 1 437 ? 21.760 -24.696 10.030 1.00 92.44 437 THR A O 1
ATOM 3400 N N . VAL A 1 438 ? 21.068 -24.818 7.889 1.00 93.44 438 VAL A N 1
ATOM 3401 C CA . VAL A 1 438 ? 22.110 -23.939 7.348 1.00 93.44 438 VAL A CA 1
ATOM 3402 C C . VAL A 1 438 ? 21.992 -22.540 7.945 1.00 93.44 438 VAL A C 1
ATOM 3404 O O . VAL A 1 438 ? 22.996 -21.964 8.345 1.00 93.44 438 VAL A O 1
ATOM 3407 N N . TRP A 1 439 ? 20.787 -21.981 8.042 1.00 94.56 439 TRP A N 1
ATOM 3408 C CA . TRP A 1 439 ? 20.587 -20.615 8.524 1.00 94.56 439 TRP A CA 1
ATOM 3409 C C . TRP A 1 439 ? 20.956 -20.478 9.990 1.00 94.56 439 TRP A C 1
ATOM 3411 O O . TRP A 1 439 ? 21.603 -19.500 10.356 1.00 94.56 439 TRP A O 1
ATOM 3421 N N . ASN A 1 440 ? 20.610 -21.470 10.808 1.00 90.81 440 ASN A N 1
ATOM 3422 C CA . ASN A 1 440 ? 21.025 -21.510 12.204 1.00 90.81 440 ASN A CA 1
ATOM 3423 C C . ASN A 1 440 ? 22.553 -21.597 12.323 1.00 90.81 440 ASN A C 1
ATOM 3425 O O . ASN A 1 440 ? 23.150 -20.832 13.078 1.00 90.81 440 ASN A O 1
ATOM 3429 N N . PHE A 1 441 ? 23.199 -22.452 11.523 1.00 91.75 441 PHE A N 1
ATOM 3430 C CA . PHE A 1 441 ? 24.659 -22.551 11.484 1.00 91.75 441 PHE A CA 1
ATOM 3431 C C . PHE A 1 441 ? 25.319 -21.221 11.086 1.00 91.75 441 PHE A C 1
ATOM 3433 O O . PHE A 1 441 ? 26.172 -20.708 11.812 1.00 91.75 441 PHE A O 1
ATOM 3440 N N . LEU A 1 442 ? 24.893 -20.626 9.966 1.00 93.00 442 LEU A N 1
ATOM 3441 C CA . LEU A 1 442 ? 25.423 -19.350 9.479 1.00 93.00 442 LEU A CA 1
ATOM 3442 C C . LEU A 1 442 ? 25.192 -18.228 10.494 1.00 93.00 442 LEU A C 1
ATOM 3444 O O . LEU A 1 442 ? 26.092 -17.428 10.739 1.00 93.00 442 LEU A O 1
ATOM 3448 N N . HIS A 1 443 ? 24.018 -18.198 11.125 1.00 92.12 443 HIS A N 1
ATOM 3449 C CA . HIS A 1 443 ? 23.693 -17.216 12.147 1.00 92.12 443 HIS A CA 1
ATOM 3450 C C . HIS A 1 443 ? 24.653 -17.291 13.343 1.00 92.12 443 HIS A C 1
ATOM 3452 O O . HIS A 1 443 ? 25.167 -16.250 13.765 1.00 92.12 443 HIS A O 1
ATOM 3458 N N . CYS A 1 444 ? 24.925 -18.498 13.851 1.00 89.38 444 CYS A N 1
ATOM 3459 C CA . CYS A 1 444 ? 25.863 -18.728 14.949 1.00 89.38 444 CYS A CA 1
ATOM 3460 C C . CYS A 1 444 ? 27.294 -18.319 14.574 1.00 89.38 444 CYS A C 1
ATOM 3462 O O . CYS A 1 444 ? 27.940 -17.584 15.323 1.00 89.38 444 CYS A O 1
ATOM 3464 N N . VAL A 1 445 ? 27.775 -18.727 13.394 1.00 89.88 445 VAL A N 1
ATOM 3465 C CA . VAL A 1 445 ? 29.129 -18.393 12.924 1.00 89.88 445 VAL A CA 1
ATOM 3466 C C . VAL A 1 445 ? 29.299 -16.886 12.737 1.00 89.88 445 VAL A C 1
ATOM 3468 O O . VAL A 1 445 ? 30.248 -16.302 13.264 1.00 89.88 445 VAL A O 1
ATOM 3471 N N . SER A 1 446 ? 28.378 -16.236 12.019 1.00 92.56 446 SER A N 1
ATOM 3472 C CA . SER A 1 446 ? 28.429 -14.790 11.785 1.00 92.56 446 SER A CA 1
ATOM 3473 C C . SER A 1 446 ? 28.321 -13.998 13.083 1.00 92.56 446 SER A C 1
ATOM 3475 O O . SER A 1 446 ? 29.060 -13.033 13.259 1.00 92.56 446 SER A O 1
ATOM 3477 N N . GLY A 1 447 ? 27.464 -14.423 14.017 1.00 90.00 447 GLY A N 1
ATOM 3478 C CA . GLY A 1 447 ? 27.344 -13.796 15.333 1.00 90.00 447 GLY A CA 1
ATOM 3479 C C . GLY A 1 447 ? 28.618 -13.915 16.172 1.00 90.00 447 GLY A C 1
ATOM 3480 O O . GLY A 1 447 ? 29.058 -12.925 16.757 1.00 90.00 447 GLY A O 1
ATOM 3481 N N . SER A 1 448 ? 29.253 -15.091 16.179 1.00 88.94 448 SER A N 1
ATOM 3482 C CA . SER A 1 448 ? 30.518 -15.327 16.887 1.00 88.94 448 SER A CA 1
ATOM 3483 C C . SER A 1 448 ? 31.648 -14.445 16.345 1.00 88.94 448 SER A C 1
ATOM 3485 O O . SER A 1 448 ? 32.313 -13.732 17.102 1.00 88.94 448 SER A O 1
ATOM 3487 N N . TRP A 1 449 ? 31.814 -14.393 15.019 1.00 91.50 449 TRP A N 1
ATOM 3488 C CA . TRP A 1 449 ? 32.803 -13.516 14.390 1.00 91.50 449 TRP A CA 1
ATOM 3489 C C . TRP A 1 449 ? 32.510 -12.035 14.614 1.00 91.50 449 TRP A C 1
ATOM 3491 O O . TRP A 1 449 ? 33.437 -11.268 14.884 1.00 91.50 449 TRP A O 1
ATOM 3501 N N . ALA A 1 450 ? 31.246 -11.622 14.521 1.00 92.00 450 ALA A N 1
ATOM 3502 C CA . ALA A 1 450 ? 30.854 -10.241 14.770 1.00 92.00 450 ALA A CA 1
ATOM 3503 C C . ALA A 1 450 ? 31.176 -9.823 16.209 1.00 92.00 450 ALA A C 1
ATOM 3505 O O . ALA A 1 450 ? 31.800 -8.782 16.413 1.00 92.00 450 ALA A O 1
ATOM 3506 N N . SER A 1 451 ? 30.864 -10.676 17.188 1.00 89.44 451 SER A N 1
ATOM 3507 C CA . SER A 1 451 ? 31.222 -10.465 18.593 1.00 89.44 451 SER A CA 1
ATOM 3508 C C . SER A 1 451 ? 32.740 -10.353 18.780 1.00 89.44 451 SER A C 1
ATOM 3510 O O . SER A 1 451 ? 33.223 -9.340 19.288 1.00 89.44 451 SER A O 1
ATOM 3512 N N . ARG A 1 452 ? 33.516 -11.320 18.267 1.00 88.19 452 ARG A N 1
ATOM 3513 C CA . ARG A 1 452 ? 34.988 -11.330 18.355 1.00 88.19 452 ARG A CA 1
ATOM 3514 C C . ARG A 1 452 ? 35.633 -10.094 17.727 1.00 88.19 452 ARG A C 1
ATOM 3516 O O . ARG A 1 452 ? 36.623 -9.570 18.238 1.00 88.19 452 ARG A O 1
ATOM 3523 N N . CYS A 1 453 ? 35.100 -9.628 16.602 1.00 90.62 453 CYS A N 1
ATOM 3524 C CA . CYS A 1 453 ? 35.617 -8.449 15.925 1.00 90.62 453 CYS A CA 1
ATOM 3525 C C . CYS A 1 453 ? 35.040 -7.144 16.488 1.00 90.62 453 CYS A C 1
ATOM 3527 O O . CYS A 1 453 ? 35.522 -6.086 16.095 1.00 90.62 453 CYS A O 1
ATOM 3529 N N . GLY A 1 454 ? 34.048 -7.160 17.382 1.00 91.62 454 GLY A N 1
ATOM 3530 C CA . GLY A 1 454 ? 33.333 -5.955 17.813 1.00 91.62 454 GLY A CA 1
ATOM 3531 C C . GLY A 1 454 ? 32.659 -5.247 16.633 1.00 91.62 454 GLY A C 1
ATOM 3532 O O . GLY A 1 454 ? 32.902 -4.063 16.396 1.00 91.62 454 GLY A O 1
ATOM 3533 N N . VAL A 1 455 ? 31.929 -6.010 15.823 1.00 93.81 455 VAL A N 1
ATOM 3534 C CA . VAL A 1 455 ? 31.088 -5.545 14.716 1.00 93.81 455 VAL A CA 1
ATOM 3535 C C . VAL A 1 455 ? 29.635 -5.710 15.145 1.00 93.81 455 VAL A C 1
ATOM 3537 O O . VAL A 1 455 ? 29.260 -6.744 15.691 1.00 93.81 455 VAL A O 1
ATOM 3540 N N . GLU A 1 456 ? 28.813 -4.694 14.898 1.00 89.88 456 GLU A N 1
ATOM 3541 C CA . GLU A 1 456 ? 27.383 -4.768 15.183 1.00 89.88 456 GLU A CA 1
ATOM 3542 C C . GLU A 1 456 ? 26.707 -5.828 14.299 1.00 89.88 456 GLU A C 1
ATOM 3544 O O . GLU A 1 456 ? 26.884 -5.847 13.077 1.00 89.88 456 GLU A O 1
ATOM 3549 N N . TYR A 1 457 ? 25.925 -6.705 14.926 1.00 89.88 457 TYR A N 1
ATOM 3550 C CA . TYR A 1 457 ? 25.188 -7.775 14.266 1.00 89.88 457 TYR A CA 1
ATOM 3551 C C . TYR A 1 457 ? 23.714 -7.684 14.642 1.00 89.88 457 TYR A C 1
ATOM 3553 O O . TYR A 1 457 ? 23.355 -7.611 15.814 1.00 89.88 457 TYR A O 1
ATOM 3561 N N . CYS A 1 458 ? 22.854 -7.676 13.628 1.00 83.06 458 CYS A N 1
ATOM 3562 C CA . CYS A 1 458 ? 21.433 -7.347 13.751 1.00 83.06 458 CYS A CA 1
ATOM 3563 C C . CYS A 1 458 ? 20.585 -8.434 14.435 1.00 83.06 458 CYS A C 1
ATOM 3565 O O . CYS A 1 458 ? 19.390 -8.232 14.650 1.00 83.06 458 CYS A O 1
ATOM 3567 N N . TRP A 1 459 ? 21.184 -9.565 14.812 1.00 83.44 459 TRP A N 1
ATOM 3568 C CA . TRP A 1 459 ? 20.508 -10.636 15.534 1.00 83.44 459 TRP A CA 1
ATOM 3569 C C . TRP A 1 459 ? 21.258 -10.985 16.811 1.00 83.44 459 TRP A C 1
ATOM 3571 O O . TRP A 1 459 ? 22.486 -11.037 16.833 1.00 83.44 459 TRP A O 1
ATOM 3581 N N . LYS A 1 460 ? 20.506 -11.265 17.879 1.00 74.12 460 LYS A N 1
ATOM 3582 C CA . LYS A 1 460 ? 21.076 -11.766 19.130 1.00 74.12 460 LYS A CA 1
ATOM 3583 C C . LYS A 1 460 ? 21.695 -13.132 18.848 1.00 74.12 460 LYS A C 1
ATOM 3585 O O . LYS A 1 460 ? 20.961 -14.074 18.573 1.00 74.12 460 LYS A O 1
ATOM 3590 N N . ALA A 1 461 ? 23.024 -13.212 18.863 1.00 63.53 461 ALA A N 1
ATOM 3591 C CA . ALA A 1 461 ? 23.722 -14.482 18.732 1.00 63.53 461 ALA A CA 1
ATOM 3592 C C . ALA A 1 461 ? 23.252 -15.424 19.848 1.00 63.53 461 ALA A C 1
ATOM 3594 O O . ALA A 1 461 ? 23.113 -14.984 20.990 1.00 63.53 461 ALA A O 1
ATOM 3595 N N . ASN A 1 462 ? 23.007 -16.694 19.524 1.00 65.94 462 ASN A N 1
ATOM 3596 C CA . ASN A 1 462 ? 22.831 -17.728 20.536 1.00 65.94 462 ASN A CA 1
ATOM 3597 C C . ASN A 1 462 ? 24.213 -18.340 20.848 1.00 65.94 462 ASN A C 1
ATOM 3599 O O . ASN A 1 462 ? 24.721 -19.102 20.020 1.00 65.94 462 ASN A O 1
ATOM 3603 N N . PRO A 1 463 ? 24.857 -17.976 21.975 1.00 56.03 463 PRO A N 1
ATOM 3604 C CA . PRO A 1 463 ? 26.216 -18.412 22.293 1.00 56.03 463 PRO A CA 1
ATOM 3605 C C . PRO A 1 463 ? 26.313 -19.903 22.655 1.00 56.03 463 PRO A C 1
ATOM 3607 O O . PRO A 1 463 ? 27.417 -20.432 22.702 1.00 56.03 463 PRO A O 1
ATOM 3610 N N . GLU A 1 464 ? 25.190 -20.591 22.887 1.00 54.97 464 GLU A N 1
ATOM 3611 C CA . GLU A 1 464 ? 25.167 -21.986 23.358 1.00 54.97 464 GLU A CA 1
ATOM 3612 C C . GLU A 1 464 ? 25.293 -23.036 22.246 1.00 54.97 464 GLU A C 1
ATOM 3614 O O . GLU A 1 464 ? 25.382 -24.232 22.521 1.00 54.97 464 GLU A O 1
ATOM 3619 N N . ALA A 1 465 ? 25.334 -22.626 20.978 1.00 57.41 465 ALA A N 1
ATOM 3620 C CA . ALA A 1 465 ? 25.599 -23.556 19.892 1.00 57.41 465 ALA A CA 1
ATOM 3621 C C . ALA A 1 465 ? 27.094 -23.914 19.899 1.00 57.41 465 ALA A C 1
ATOM 3623 O O . ALA A 1 465 ? 27.892 -23.252 19.237 1.00 57.41 465 ALA A O 1
ATOM 3624 N N . GLY A 1 466 ? 27.460 -24.945 20.674 1.00 53.91 466 GLY A N 1
ATOM 3625 C CA . GLY A 1 466 ? 28.791 -25.562 20.791 1.00 53.91 466 GLY A CA 1
ATOM 3626 C C . GLY A 1 466 ? 29.286 -26.205 19.493 1.00 53.91 466 GLY A C 1
ATOM 3627 O O . GLY A 1 466 ? 29.651 -27.375 19.442 1.00 53.91 466 GLY A O 1
ATOM 3628 N N . LEU A 1 467 ? 29.247 -25.439 18.414 1.00 58.16 467 LEU A N 1
ATOM 3629 C CA . LEU A 1 467 ? 29.745 -25.796 17.110 1.00 58.16 467 LEU A CA 1
ATOM 3630 C C . LEU A 1 467 ? 31.262 -25.590 17.139 1.00 58.16 467 LEU A C 1
ATOM 3632 O O . LEU A 1 467 ? 31.752 -24.468 17.008 1.00 58.16 467 LEU A O 1
ATOM 3636 N N . GLU A 1 468 ? 32.004 -26.689 17.303 1.00 56.53 468 GLU A N 1
ATOM 3637 C CA . GLU A 1 468 ? 33.412 -26.777 16.903 1.00 56.53 468 GLU A CA 1
ATOM 3638 C C . GLU A 1 468 ? 33.479 -26.617 15.389 1.00 56.53 468 GLU A C 1
ATOM 3640 O O . GLU A 1 468 ? 33.573 -27.571 14.612 1.00 56.53 468 GLU A O 1
ATOM 3645 N N . VAL A 1 469 ? 33.348 -25.377 14.938 1.00 56.41 469 VAL A N 1
ATOM 3646 C CA . VAL A 1 469 ? 33.452 -25.112 13.527 1.00 56.41 469 VAL A CA 1
ATOM 3647 C C . VAL A 1 469 ? 34.926 -25.195 13.170 1.00 56.41 469 VAL A C 1
ATOM 3649 O O . VAL A 1 469 ? 35.696 -24.279 13.456 1.00 56.41 469 VAL A O 1
ATOM 3652 N N . LYS A 1 470 ? 35.308 -26.287 12.498 1.00 57.22 470 LYS A N 1
ATOM 3653 C CA . LYS A 1 470 ? 36.523 -26.371 11.674 1.00 57.22 470 LYS A CA 1
ATOM 3654 C C . LYS A 1 470 ? 36.399 -25.413 10.487 1.00 57.22 470 LYS A C 1
ATOM 3656 O O . LYS A 1 470 ? 36.443 -25.826 9.334 1.00 57.22 470 LYS A O 1
ATOM 3661 N N . LEU A 1 471 ? 36.159 -24.134 10.752 1.00 56.59 471 LEU A N 1
ATOM 3662 C CA . LEU A 1 471 ? 36.188 -23.139 9.708 1.00 56.59 471 LEU A CA 1
ATOM 3663 C C . LEU A 1 471 ? 37.635 -22.737 9.510 1.00 56.59 471 LEU A C 1
ATOM 3665 O O . LEU A 1 471 ? 38.316 -22.202 10.386 1.00 56.59 471 LEU A O 1
ATOM 3669 N N . THR A 1 472 ? 38.048 -23.039 8.295 1.00 68.88 472 THR A N 1
ATOM 3670 C CA . THR A 1 472 ? 38.990 -22.295 7.490 1.00 68.88 472 THR A CA 1
ATOM 3671 C C . THR A 1 472 ? 38.829 -20.770 7.619 1.00 68.88 472 THR A C 1
ATOM 3673 O O . THR A 1 472 ? 37.895 -20.247 8.230 1.00 68.88 472 THR A O 1
ATOM 3676 N N . THR A 1 473 ? 39.799 -20.023 7.101 1.00 87.81 473 THR A N 1
ATOM 3677 C CA . THR A 1 473 ? 39.962 -18.584 7.352 1.00 87.81 473 THR A CA 1
ATOM 3678 C C . THR A 1 473 ? 38.690 -17.745 7.092 1.00 87.81 473 THR A C 1
ATOM 3680 O O . THR A 1 473 ? 37.839 -18.096 6.276 1.00 87.81 473 THR A O 1
ATOM 3683 N N . LEU A 1 474 ? 38.569 -16.567 7.731 1.00 89.50 474 LEU A N 1
ATOM 3684 C CA . LEU A 1 474 ? 37.484 -15.592 7.473 1.00 89.50 474 LEU A CA 1
ATOM 3685 C C . LEU A 1 474 ? 37.275 -15.304 5.973 1.00 89.50 474 LEU A C 1
ATOM 3687 O O . LEU A 1 474 ? 36.161 -14.998 5.547 1.00 89.50 474 LEU A O 1
ATOM 3691 N N . ALA A 1 475 ? 38.347 -15.375 5.179 1.00 89.56 475 ALA A N 1
ATOM 3692 C CA . ALA A 1 475 ? 38.306 -15.183 3.736 1.00 89.56 475 ALA A CA 1
ATOM 3693 C C . ALA A 1 475 ? 37.552 -16.316 3.024 1.00 89.56 475 ALA A C 1
ATOM 3695 O O . ALA A 1 475 ? 36.642 -16.033 2.246 1.00 89.56 475 ALA A O 1
ATOM 3696 N N . GLU A 1 476 ? 37.868 -17.570 3.345 1.00 89.94 476 GLU A N 1
ATOM 3697 C CA . GLU A 1 476 ? 37.224 -18.754 2.762 1.00 89.94 476 GLU A CA 1
ATOM 3698 C C . GLU A 1 476 ? 35.741 -18.846 3.146 1.00 89.94 476 GLU A C 1
ATOM 3700 O O . GLU A 1 476 ? 34.890 -19.206 2.322 1.00 89.94 476 GLU A O 1
ATOM 3705 N N . PHE A 1 477 ? 35.398 -18.449 4.376 1.00 91.12 477 PHE A N 1
ATOM 3706 C CA . PHE A 1 477 ? 33.999 -18.378 4.794 1.00 91.12 477 PHE A CA 1
ATOM 3707 C C . PHE A 1 477 ? 33.227 -17.285 4.044 1.00 91.12 477 PHE A C 1
ATOM 3709 O O . PHE A 1 477 ? 32.110 -17.520 3.580 1.00 91.12 477 PHE A O 1
ATOM 3716 N N . ALA A 1 478 ? 33.831 -16.103 3.866 1.00 91.94 478 ALA A N 1
ATOM 3717 C CA . ALA A 1 478 ? 33.233 -15.017 3.090 1.00 91.94 478 ALA A CA 1
ATOM 3718 C C . ALA A 1 478 ? 32.994 -15.417 1.624 1.00 91.94 478 ALA A C 1
ATOM 3720 O O . ALA A 1 478 ? 31.953 -15.089 1.053 1.00 91.94 478 ALA A O 1
ATOM 3721 N N . GLU A 1 479 ? 33.944 -16.134 1.021 1.00 92.44 479 GLU A N 1
ATOM 3722 C CA . GLU A 1 479 ? 33.825 -16.654 -0.342 1.00 92.44 479 GLU A CA 1
ATOM 3723 C C . GLU A 1 479 ? 32.698 -17.685 -0.454 1.00 92.44 479 GLU A C 1
ATOM 3725 O O . GLU A 1 479 ? 31.862 -17.611 -1.356 1.00 92.44 479 GLU A O 1
ATOM 3730 N N . SER A 1 480 ? 32.618 -18.610 0.501 1.00 92.81 480 SER A N 1
ATOM 3731 C CA . SER A 1 480 ? 31.569 -19.629 0.526 1.00 92.81 480 SER A CA 1
ATOM 3732 C C . SER A 1 480 ? 30.177 -19.019 0.705 1.00 92.81 480 SER A C 1
ATOM 3734 O O . SER A 1 480 ? 29.264 -19.381 -0.033 1.00 92.81 480 SER A O 1
ATOM 3736 N N . LEU A 1 481 ? 30.022 -18.018 1.580 1.00 93.38 481 LEU A N 1
ATOM 3737 C CA . LEU A 1 481 ? 28.783 -17.239 1.691 1.00 93.38 481 LEU A CA 1
ATOM 3738 C C . LEU A 1 481 ? 28.408 -16.541 0.378 1.00 93.38 481 LEU A C 1
ATOM 3740 O O . LEU A 1 481 ? 27.234 -16.526 0.010 1.00 93.38 481 LEU A O 1
ATOM 3744 N N . GLY A 1 482 ? 29.392 -16.003 -0.348 1.00 93.44 482 GLY A N 1
ATOM 3745 C CA . GLY A 1 482 ? 29.176 -15.415 -1.669 1.00 93.44 482 GLY A CA 1
ATOM 3746 C C . GLY A 1 482 ? 28.617 -16.423 -2.676 1.00 93.44 482 GLY A C 1
ATOM 3747 O O . GLY A 1 482 ? 27.639 -16.121 -3.360 1.00 93.44 482 GLY A O 1
ATOM 3748 N N . ARG A 1 483 ? 29.179 -17.640 -2.715 1.00 94.94 483 ARG A N 1
ATOM 3749 C CA . ARG A 1 483 ? 28.694 -18.736 -3.575 1.00 94.94 483 ARG A CA 1
ATOM 3750 C C . ARG A 1 483 ? 27.266 -19.158 -3.213 1.00 94.94 483 ARG A C 1
ATOM 3752 O O . ARG A 1 483 ? 26.432 -19.298 -4.106 1.00 94.94 483 ARG A O 1
ATOM 3759 N N . ILE A 1 484 ? 26.960 -19.286 -1.917 1.00 96.00 484 ILE A N 1
ATOM 3760 C CA . ILE A 1 484 ? 25.601 -19.591 -1.433 1.00 96.00 484 ILE A CA 1
ATOM 3761 C C . ILE A 1 484 ? 24.618 -18.506 -1.882 1.00 96.00 484 ILE A C 1
ATOM 3763 O O . ILE A 1 484 ? 23.574 -18.826 -2.447 1.00 96.00 484 ILE A O 1
ATOM 3767 N N . GLU A 1 485 ? 24.933 -17.228 -1.655 1.00 95.25 485 GLU A N 1
ATOM 3768 C CA . GLU A 1 485 ? 24.054 -16.109 -2.012 1.00 95.25 485 GLU A CA 1
ATOM 3769 C C . GLU A 1 485 ? 23.803 -16.032 -3.527 1.00 95.25 485 GLU A C 1
ATOM 3771 O O . GLU A 1 485 ? 22.675 -15.768 -3.966 1.00 95.25 485 GLU A O 1
ATOM 3776 N N . GLU A 1 486 ? 24.843 -16.269 -4.330 1.00 95.06 486 GLU A N 1
ATOM 3777 C CA . GLU A 1 486 ? 24.755 -16.284 -5.786 1.00 95.06 486 GLU A CA 1
ATOM 3778 C C . GLU A 1 486 ? 23.808 -17.384 -6.271 1.00 95.06 486 GLU A C 1
ATOM 3780 O O . GLU A 1 486 ? 22.873 -17.099 -7.027 1.00 95.06 486 GLU A O 1
ATOM 3785 N N . ASP A 1 487 ? 24.010 -18.618 -5.811 1.00 95.56 487 ASP A N 1
ATOM 3786 C CA . ASP A 1 487 ? 23.195 -19.767 -6.203 1.00 95.56 487 ASP A CA 1
ATOM 3787 C C . ASP A 1 487 ? 21.754 -19.637 -5.717 1.00 95.56 487 ASP A C 1
ATOM 3789 O O . ASP A 1 487 ? 20.819 -19.828 -6.497 1.00 95.56 487 ASP A O 1
ATOM 3793 N N . TYR A 1 488 ? 21.561 -19.181 -4.481 1.00 95.88 488 TYR A N 1
ATOM 3794 C CA . TYR A 1 488 ? 20.245 -18.869 -3.930 1.00 95.88 488 TYR A CA 1
ATOM 3795 C C . TYR A 1 488 ? 19.507 -17.824 -4.776 1.00 95.88 488 TYR A C 1
ATOM 3797 O O . TYR A 1 488 ? 18.333 -17.974 -5.123 1.00 95.88 488 TYR A O 1
ATOM 3805 N N . SER A 1 489 ? 20.211 -16.755 -5.159 1.00 93.06 489 SER A N 1
ATOM 3806 C CA . SER A 1 489 ? 19.662 -15.692 -5.999 1.00 93.06 489 SER A CA 1
ATOM 3807 C C . SER A 1 489 ? 19.352 -16.176 -7.412 1.00 93.06 489 SER A C 1
ATOM 3809 O O . SER A 1 489 ? 18.379 -15.710 -8.009 1.00 93.06 489 SER A O 1
ATOM 3811 N N . ARG A 1 490 ? 20.162 -17.084 -7.966 1.00 93.44 490 ARG A N 1
ATOM 3812 C CA . ARG A 1 490 ? 19.905 -17.713 -9.266 1.00 93.44 490 ARG A CA 1
ATOM 3813 C C . ARG A 1 490 ? 18.658 -18.586 -9.199 1.00 93.44 490 ARG A C 1
ATOM 3815 O O . ARG A 1 490 ? 17.772 -18.385 -10.021 1.00 93.44 490 ARG A O 1
ATOM 3822 N N . LEU A 1 491 ? 18.528 -19.456 -8.199 1.00 94.12 491 LEU A N 1
ATOM 3823 C CA . LEU A 1 491 ? 17.332 -20.287 -8.012 1.00 94.12 491 LEU A CA 1
ATOM 3824 C C . LEU A 1 491 ? 16.058 -19.437 -7.888 1.00 94.12 491 LEU A C 1
ATOM 3826 O O . LEU A 1 491 ? 15.071 -19.714 -8.565 1.00 94.12 491 LEU A O 1
ATOM 3830 N N . LEU A 1 492 ? 16.108 -18.337 -7.127 1.00 91.31 492 LEU A N 1
ATOM 3831 C CA . LEU A 1 492 ? 14.989 -17.394 -7.008 1.00 91.31 492 LEU A CA 1
ATOM 3832 C C . LEU A 1 492 ? 14.644 -16.660 -8.313 1.00 91.31 492 LEU A C 1
ATOM 3834 O O . LEU A 1 492 ? 13.476 -16.387 -8.579 1.00 91.31 492 LEU A O 1
ATOM 3838 N N . LYS A 1 493 ? 15.648 -16.264 -9.105 1.00 88.25 493 LYS A N 1
ATOM 3839 C CA . LYS A 1 493 ? 15.441 -15.451 -10.318 1.00 88.25 493 LYS A CA 1
ATOM 3840 C C . LYS A 1 493 ? 15.039 -16.277 -11.532 1.00 88.25 493 LYS A C 1
ATOM 3842 O O . LYS A 1 493 ? 14.271 -15.789 -12.356 1.00 88.25 493 LYS A O 1
ATOM 3847 N N . LEU A 1 494 ? 15.612 -17.470 -11.688 1.00 81.75 494 LEU A N 1
ATOM 3848 C CA . LEU A 1 494 ? 15.488 -18.249 -12.920 1.00 81.75 494 LEU A CA 1
ATOM 3849 C C . LEU A 1 494 ? 14.069 -18.829 -13.088 1.00 81.75 494 LEU A C 1
ATOM 3851 O O . LEU A 1 494 ? 13.617 -18.983 -14.227 1.00 81.75 494 LEU A O 1
ATOM 3855 N N . GLY A 1 495 ? 13.315 -19.023 -11.996 1.00 69.69 495 GLY A N 1
ATOM 3856 C CA . GLY A 1 495 ? 11.881 -19.347 -12.022 1.00 69.69 495 GLY A CA 1
ATOM 3857 C C . GLY A 1 495 ? 11.531 -20.467 -13.013 1.00 69.69 495 GLY A C 1
ATOM 3858 O O . GLY A 1 495 ? 12.254 -21.451 -13.117 1.00 69.69 495 GLY A O 1
ATOM 3859 N N . ASN A 1 496 ? 10.451 -20.300 -13.785 1.00 68.56 496 ASN A N 1
ATOM 3860 C CA . ASN A 1 496 ? 10.082 -21.197 -14.899 1.00 68.56 496 ASN A CA 1
ATOM 3861 C C . ASN A 1 496 ? 10.644 -20.738 -16.261 1.00 68.56 496 ASN A C 1
ATOM 3863 O O . ASN A 1 496 ? 10.207 -21.211 -17.307 1.00 68.56 496 ASN A O 1
ATOM 3867 N N . SER A 1 497 ? 11.551 -19.755 -16.275 1.00 71.62 497 SER A N 1
ATOM 3868 C CA . SER A 1 497 ? 11.977 -19.064 -17.504 1.00 71.62 497 SER A CA 1
ATOM 3869 C C . SER A 1 497 ? 13.189 -19.690 -18.199 1.00 71.62 497 SER A C 1
ATOM 3871 O O . SER A 1 497 ? 13.595 -19.227 -19.263 1.00 71.62 497 SER A O 1
ATOM 3873 N N . VAL A 1 498 ? 13.763 -20.736 -17.606 1.00 84.06 498 VAL A N 1
ATOM 3874 C CA . VAL A 1 498 ? 15.019 -21.359 -18.034 1.00 84.06 498 VAL A CA 1
ATOM 3875 C C . VAL A 1 498 ? 14.845 -22.873 -18.123 1.00 84.06 498 VAL A C 1
ATOM 3877 O O . VAL A 1 498 ? 13.914 -23.425 -17.535 1.00 84.06 498 VAL A O 1
ATOM 3880 N N . SER A 1 499 ? 15.711 -23.546 -18.887 1.00 89.31 499 SER A N 1
ATOM 3881 C CA . SER A 1 499 ? 15.678 -25.003 -19.005 1.00 89.31 499 SER A CA 1
ATOM 3882 C C . SER A 1 499 ? 15.753 -25.665 -17.626 1.00 89.31 499 SER A C 1
ATOM 3884 O O . SER A 1 499 ? 16.523 -25.259 -16.751 1.00 89.31 499 SER A O 1
ATOM 3886 N N . SER A 1 500 ? 14.945 -26.709 -17.434 1.00 89.00 500 SER A N 1
ATOM 3887 C CA . SER A 1 500 ? 14.919 -27.477 -16.185 1.00 89.00 500 SER A CA 1
ATOM 3888 C C . SER A 1 500 ? 16.285 -28.076 -15.849 1.00 89.00 500 SER A C 1
ATOM 3890 O O . SER A 1 500 ? 16.626 -28.191 -14.680 1.00 89.00 500 SER A O 1
ATOM 3892 N N . GLU A 1 501 ? 17.080 -28.404 -16.867 1.00 94.38 501 GLU A N 1
ATOM 3893 C CA . GLU A 1 501 ? 18.448 -28.896 -16.717 1.00 94.38 501 GLU A CA 1
ATOM 3894 C C . GLU A 1 501 ? 19.353 -27.875 -16.018 1.00 94.38 501 GLU A C 1
ATOM 3896 O O . GLU A 1 501 ? 19.982 -28.214 -15.019 1.00 94.38 501 GLU A O 1
ATOM 3901 N N . LEU A 1 502 ? 19.339 -26.603 -16.443 1.00 92.62 502 LEU A N 1
ATOM 3902 C CA . LEU A 1 502 ? 20.166 -25.575 -15.806 1.00 92.62 502 LEU A CA 1
ATOM 3903 C C . LEU A 1 502 ? 19.753 -25.342 -14.348 1.00 92.62 502 LEU A C 1
ATOM 3905 O O . LEU A 1 502 ? 20.609 -25.159 -13.486 1.00 92.62 502 LEU A O 1
ATOM 3909 N N . LEU A 1 503 ? 18.449 -25.362 -14.058 1.00 92.50 503 LEU A N 1
ATOM 3910 C CA . LEU A 1 503 ? 17.940 -25.231 -12.689 1.00 92.50 503 LEU A CA 1
ATOM 3911 C C . LEU A 1 503 ? 18.410 -26.380 -11.794 1.00 92.50 503 LEU A C 1
ATOM 3913 O O . LEU A 1 503 ? 18.801 -26.134 -10.656 1.00 92.50 503 LEU A O 1
ATOM 3917 N N . LEU A 1 504 ? 18.407 -27.611 -12.310 1.00 96.31 504 LEU A N 1
ATOM 3918 C CA . LEU A 1 504 ? 18.910 -28.776 -11.586 1.00 96.31 504 LEU A CA 1
ATOM 3919 C C . LEU A 1 504 ? 20.417 -28.671 -11.334 1.00 96.31 504 LEU A C 1
ATOM 3921 O O . LEU A 1 504 ? 20.840 -28.917 -10.209 1.00 96.31 504 LEU A O 1
ATOM 3925 N N . THR A 1 505 ? 21.207 -28.222 -12.315 1.00 96.62 505 THR A N 1
ATOM 3926 C CA . THR A 1 505 ? 22.650 -27.984 -12.135 1.00 96.62 505 THR A CA 1
ATOM 3927 C C . THR A 1 505 ? 22.926 -26.926 -11.064 1.00 96.62 505 THR A C 1
ATOM 3929 O O . THR A 1 505 ? 23.809 -27.102 -10.225 1.00 96.62 505 THR A O 1
ATOM 3932 N N . VAL A 1 506 ? 22.166 -25.824 -11.056 1.00 96.06 506 VAL A N 1
ATOM 3933 C CA . VAL A 1 506 ? 22.303 -24.787 -10.019 1.00 96.06 506 VAL A CA 1
ATOM 3934 C C . VAL A 1 506 ? 21.890 -25.336 -8.650 1.00 96.06 506 VAL A C 1
ATOM 3936 O O . VAL A 1 506 ? 22.578 -25.073 -7.670 1.00 96.06 506 VAL A O 1
ATOM 3939 N N . ALA A 1 507 ? 20.811 -26.118 -8.568 1.00 96.69 507 ALA A N 1
ATOM 3940 C CA . ALA A 1 507 ? 20.361 -26.723 -7.317 1.00 96.69 507 ALA A CA 1
ATOM 3941 C C . ALA A 1 507 ? 21.361 -27.749 -6.761 1.00 96.69 507 ALA A C 1
ATOM 3943 O O . ALA A 1 507 ? 21.598 -27.780 -5.557 1.00 96.69 507 ALA A O 1
ATOM 3944 N N . GLU A 1 508 ? 21.985 -28.554 -7.620 1.00 97.44 508 GLU A N 1
ATOM 3945 C CA . GLU A 1 508 ? 23.032 -29.502 -7.234 1.00 97.44 508 GLU A CA 1
ATOM 3946 C C . GLU A 1 508 ? 24.267 -28.782 -6.685 1.00 97.44 508 GLU A C 1
ATOM 3948 O O . GLU A 1 508 ? 24.749 -29.114 -5.599 1.00 97.44 508 GLU A O 1
ATOM 3953 N N . ARG A 1 509 ? 24.731 -27.736 -7.383 1.00 97.00 509 ARG A N 1
ATOM 3954 C CA . ARG A 1 509 ? 25.827 -26.890 -6.897 1.00 97.00 509 ARG A CA 1
ATOM 3955 C C . ARG A 1 509 ? 25.481 -26.244 -5.559 1.00 97.00 509 ARG A C 1
ATOM 3957 O O . ARG A 1 509 ? 26.303 -26.270 -4.647 1.00 97.00 509 ARG A O 1
ATOM 3964 N N . PHE A 1 510 ? 24.261 -25.731 -5.428 1.00 96.88 510 PHE A N 1
ATOM 3965 C CA . PHE A 1 510 ? 23.775 -25.117 -4.201 1.00 96.88 510 PHE A CA 1
ATOM 3966 C C . PHE A 1 510 ? 23.820 -26.098 -3.022 1.00 96.88 510 PHE A C 1
ATOM 3968 O O . PHE A 1 510 ? 24.441 -25.791 -2.008 1.00 96.88 510 PHE A O 1
ATOM 3975 N N . ILE A 1 511 ? 23.247 -27.300 -3.166 1.00 96.94 511 ILE A N 1
ATOM 3976 C CA . ILE A 1 511 ? 23.276 -28.343 -2.124 1.00 96.94 511 ILE A CA 1
ATOM 3977 C C . ILE A 1 511 ? 24.718 -28.692 -1.748 1.00 96.94 511 ILE A C 1
ATOM 3979 O O . ILE A 1 511 ? 25.040 -28.761 -0.564 1.00 96.94 511 ILE A O 1
ATOM 3983 N N . LYS A 1 512 ? 25.599 -28.863 -2.741 1.00 95.62 512 LYS A N 1
ATOM 3984 C CA . LYS A 1 512 ? 27.011 -29.180 -2.507 1.00 95.62 512 LYS A CA 1
ATOM 3985 C C . LYS A 1 512 ? 27.705 -28.110 -1.661 1.00 95.62 512 LYS A C 1
ATOM 3987 O O . LYS A 1 512 ? 28.333 -28.450 -0.663 1.00 95.62 512 LYS A O 1
ATOM 3992 N N . VAL A 1 513 ? 27.545 -26.831 -2.009 1.00 94.38 513 VAL A N 1
ATOM 3993 C CA . VAL A 1 513 ? 28.148 -25.720 -1.250 1.00 94.38 513 VAL A CA 1
ATOM 3994 C C . VAL A 1 513 ? 27.585 -25.661 0.172 1.00 94.38 513 VAL A C 1
ATOM 3996 O O . VAL A 1 513 ? 28.343 -25.471 1.121 1.00 94.38 513 VAL A O 1
ATOM 3999 N N . LEU A 1 514 ? 26.275 -25.868 0.351 1.00 93.88 514 LEU A N 1
ATOM 4000 C CA . LEU A 1 514 ? 25.674 -25.941 1.685 1.00 93.88 514 LEU A CA 1
ATOM 4001 C C . LEU A 1 514 ? 26.275 -27.081 2.516 1.00 93.88 514 LEU A C 1
ATOM 4003 O O . LEU A 1 514 ? 26.588 -26.894 3.692 1.00 93.88 514 LEU A O 1
ATOM 4007 N N . SER A 1 515 ? 26.441 -28.255 1.907 1.00 93.00 515 SER A N 1
ATOM 4008 C CA . SER A 1 515 ? 27.006 -29.427 2.570 1.00 93.00 515 SER A CA 1
ATOM 4009 C C . SER A 1 515 ? 28.460 -29.235 2.979 1.00 93.00 515 SER A C 1
ATOM 4011 O O . SER A 1 515 ? 28.829 -29.632 4.083 1.00 93.00 515 SER A O 1
ATOM 4013 N N . GLU A 1 516 ? 29.265 -28.598 2.127 1.00 91.06 516 GLU A N 1
ATOM 4014 C CA . GLU A 1 516 ? 30.650 -28.229 2.431 1.00 91.06 516 GLU A CA 1
ATOM 4015 C C . GLU A 1 516 ? 30.714 -27.258 3.618 1.00 91.06 516 GLU A C 1
ATOM 4017 O O . GLU A 1 516 ? 31.443 -27.503 4.576 1.00 91.06 516 GLU A O 1
ATOM 4022 N N . VAL A 1 517 ? 29.902 -26.194 3.596 1.00 89.38 517 VAL A N 1
ATOM 4023 C CA . VAL A 1 517 ? 29.912 -25.148 4.632 1.00 89.38 517 VAL A CA 1
ATOM 4024 C C . VAL A 1 517 ? 29.461 -25.669 5.995 1.00 89.38 517 VAL A C 1
ATOM 4026 O O . VAL A 1 517 ? 30.037 -25.290 7.013 1.00 89.38 517 VAL A O 1
ATOM 4029 N N . CYS A 1 518 ? 28.454 -26.540 6.031 1.00 88.12 518 CYS A N 1
ATOM 4030 C CA . CYS A 1 518 ? 27.943 -27.107 7.280 1.00 88.12 518 CYS A CA 1
ATOM 4031 C C . CYS A 1 518 ? 28.616 -28.428 7.681 1.00 88.12 518 CYS A C 1
ATOM 4033 O O . CYS A 1 518 ? 28.209 -29.010 8.686 1.00 88.12 518 CYS A O 1
ATOM 4035 N N . ALA A 1 519 ? 29.578 -28.928 6.893 1.00 89.44 519 ALA A N 1
ATOM 4036 C CA . ALA A 1 519 ? 30.156 -30.269 7.032 1.00 89.44 519 ALA A CA 1
ATOM 4037 C C . ALA A 1 519 ? 29.083 -31.367 7.227 1.00 89.44 519 ALA A C 1
ATOM 4039 O O . ALA A 1 519 ? 29.247 -32.293 8.023 1.00 89.44 519 ALA A O 1
ATOM 4040 N N . LYS A 1 520 ? 27.948 -31.243 6.523 1.00 89.62 520 LYS A N 1
ATOM 4041 C CA . LYS A 1 520 ? 26.759 -32.088 6.701 1.00 89.62 520 LYS A CA 1
ATOM 4042 C C . LYS A 1 520 ? 26.179 -32.504 5.358 1.00 89.62 520 LYS A C 1
ATOM 4044 O O . LYS A 1 520 ? 25.951 -31.674 4.484 1.00 89.62 520 LYS A O 1
ATOM 4049 N N . ILE A 1 521 ? 25.872 -33.787 5.208 1.00 89.56 521 ILE A N 1
ATOM 4050 C CA . ILE A 1 521 ? 25.166 -34.294 4.028 1.00 89.56 521 ILE A CA 1
ATOM 4051 C C . ILE A 1 521 ? 23.669 -34.035 4.214 1.00 89.56 521 ILE A C 1
ATOM 4053 O O . ILE A 1 521 ? 23.081 -34.439 5.219 1.00 89.56 521 ILE A O 1
ATOM 4057 N N . PHE A 1 522 ? 23.056 -33.353 3.250 1.00 92.94 522 PHE A N 1
ATOM 4058 C CA . PHE A 1 522 ? 21.617 -33.111 3.239 1.00 92.94 522 PHE A CA 1
ATOM 4059 C C . PHE A 1 522 ? 20.898 -34.164 2.395 1.00 92.94 522 PHE A C 1
ATOM 4061 O O . PHE A 1 522 ? 21.417 -34.630 1.385 1.00 92.94 522 PHE A O 1
ATOM 4068 N N . THR A 1 523 ? 19.689 -34.537 2.812 1.00 92.38 523 THR A N 1
ATOM 4069 C CA . THR A 1 523 ? 18.850 -35.520 2.108 1.00 92.38 523 THR A CA 1
ATOM 4070 C C . THR A 1 523 ? 18.036 -34.911 0.967 1.00 92.38 523 THR A C 1
ATOM 4072 O O . THR A 1 523 ? 17.475 -35.652 0.166 1.00 92.38 523 THR A O 1
ATOM 4075 N N . ALA A 1 524 ? 17.964 -33.578 0.886 1.00 95.62 524 ALA A N 1
ATOM 4076 C CA . ALA A 1 524 ? 17.235 -32.873 -0.158 1.00 95.62 524 ALA A CA 1
ATOM 4077 C C . ALA A 1 524 ? 17.871 -33.114 -1.533 1.00 95.62 524 ALA A C 1
ATOM 4079 O O . ALA A 1 524 ? 19.058 -32.869 -1.743 1.00 95.62 524 ALA A O 1
ATOM 4080 N N . THR A 1 525 ? 17.065 -33.556 -2.489 1.00 97.19 525 THR A N 1
ATOM 4081 C CA . THR A 1 525 ? 17.489 -33.747 -3.876 1.00 97.19 525 THR A CA 1
ATOM 4082 C C . THR A 1 525 ? 17.474 -32.419 -4.648 1.00 97.19 525 THR A C 1
ATOM 4084 O O . THR A 1 525 ? 16.661 -31.537 -4.346 1.00 97.19 525 THR A O 1
ATOM 4087 N N . PRO A 1 526 ? 18.286 -32.262 -5.716 1.00 97.56 526 PRO A N 1
ATOM 4088 C CA . PRO A 1 526 ? 18.245 -31.063 -6.563 1.00 97.56 526 PRO A CA 1
ATOM 4089 C C . PRO A 1 526 ? 16.842 -30.760 -7.104 1.00 97.56 526 PRO A C 1
ATOM 4091 O O . PRO A 1 526 ? 16.431 -29.606 -7.201 1.00 97.56 526 PRO A O 1
ATOM 4094 N N . ARG A 1 527 ? 16.066 -31.807 -7.408 1.00 95.94 527 ARG A N 1
ATOM 4095 C CA . ARG A 1 527 ? 14.691 -31.676 -7.891 1.00 95.94 527 ARG A CA 1
ATOM 4096 C C . ARG A 1 527 ? 13.747 -31.119 -6.828 1.00 95.94 527 ARG A C 1
ATOM 4098 O O . ARG A 1 527 ? 12.941 -30.252 -7.156 1.00 95.94 527 ARG A O 1
ATOM 4105 N N . GLU A 1 528 ? 13.843 -31.592 -5.588 1.00 96.44 528 GLU A N 1
ATOM 4106 C CA . GLU A 1 528 ? 13.051 -31.058 -4.473 1.00 96.44 528 GLU A CA 1
ATOM 4107 C C . GLU A 1 528 ? 13.405 -29.598 -4.203 1.00 96.44 528 GLU A C 1
ATOM 4109 O O . GLU A 1 528 ? 12.506 -28.792 -3.985 1.00 96.44 528 GLU A O 1
ATOM 4114 N N . VAL A 1 529 ? 14.688 -29.228 -4.297 1.00 96.69 529 VAL A N 1
ATOM 4115 C CA . VAL A 1 529 ? 15.123 -27.829 -4.171 1.00 96.69 529 VAL A CA 1
ATOM 4116 C C . VAL A 1 529 ? 14.483 -26.958 -5.249 1.00 96.69 529 VAL A C 1
ATOM 4118 O O . VAL A 1 529 ? 13.879 -25.941 -4.919 1.00 96.69 529 VAL A O 1
ATOM 4121 N N . VAL A 1 530 ? 14.539 -27.355 -6.525 1.00 95.62 530 VAL A N 1
ATOM 4122 C CA . VAL A 1 530 ? 13.896 -26.587 -7.608 1.00 95.62 530 VAL A CA 1
ATOM 4123 C C . VAL A 1 530 ? 12.390 -26.452 -7.372 1.00 95.62 530 VAL A C 1
ATOM 4125 O O . VAL A 1 530 ? 11.858 -25.349 -7.474 1.00 95.62 530 VAL A O 1
ATOM 4128 N N . GLN A 1 531 ? 11.708 -27.540 -7.003 1.00 93.81 531 GLN A N 1
ATOM 4129 C CA . GLN A 1 531 ? 10.271 -27.509 -6.706 1.00 93.81 531 GLN A CA 1
ATOM 4130 C C . GLN A 1 531 ? 9.946 -26.582 -5.534 1.00 93.81 531 GLN A C 1
ATOM 4132 O O . GLN A 1 531 ? 9.005 -25.799 -5.618 1.00 93.81 531 GLN A O 1
ATOM 4137 N N . PHE A 1 532 ? 10.747 -26.626 -4.470 1.00 94.94 532 PHE A N 1
ATOM 4138 C CA . PHE A 1 532 ? 10.572 -25.773 -3.303 1.00 94.94 532 PHE A CA 1
ATOM 4139 C C . PHE A 1 532 ? 10.767 -24.292 -3.641 1.00 94.94 532 PHE A C 1
ATOM 4141 O O . PHE A 1 532 ? 10.020 -23.465 -3.134 1.00 94.94 532 PHE A O 1
ATOM 4148 N N . PHE A 1 533 ? 11.722 -23.951 -4.514 1.00 94.69 533 PHE A N 1
ATOM 4149 C CA . PHE A 1 533 ? 11.958 -22.572 -4.967 1.00 94.69 533 PHE A CA 1
ATOM 4150 C C . PHE A 1 533 ? 10.925 -22.061 -5.980 1.00 94.69 533 PHE A C 1
ATOM 4152 O O . PHE A 1 533 ? 10.797 -20.852 -6.163 1.00 94.69 533 PHE A O 1
ATOM 4159 N N . GLN A 1 534 ? 10.195 -22.962 -6.638 1.00 92.12 534 GLN A N 1
ATOM 4160 C CA . GLN A 1 534 ? 9.119 -22.628 -7.573 1.00 92.12 534 GLN A CA 1
ATOM 4161 C C . GLN A 1 534 ? 7.730 -22.599 -6.914 1.00 92.12 534 GLN A C 1
ATOM 4163 O O . GLN A 1 534 ? 6.784 -22.105 -7.528 1.00 92.12 534 GLN A O 1
ATOM 4168 N N . ASP A 1 535 ? 7.584 -23.121 -5.693 1.00 89.44 535 ASP A N 1
ATOM 4169 C CA . ASP A 1 535 ? 6.320 -23.106 -4.956 1.00 89.44 535 ASP A CA 1
ATOM 4170 C C . ASP A 1 535 ? 6.018 -21.692 -4.434 1.00 89.44 535 ASP A C 1
ATOM 4172 O O . ASP A 1 535 ? 6.714 -21.162 -3.572 1.00 89.44 535 ASP A O 1
ATOM 4176 N N . GLU A 1 536 ? 4.944 -21.066 -4.920 1.00 84.25 536 GLU A N 1
ATOM 4177 C CA . GLU A 1 536 ? 4.563 -19.710 -4.496 1.00 84.25 536 GLU A CA 1
ATOM 4178 C C . GLU A 1 536 ? 4.335 -19.596 -2.980 1.00 84.25 536 GLU A C 1
ATOM 4180 O O . GLU A 1 536 ? 4.538 -18.527 -2.402 1.00 84.25 536 GLU A O 1
ATOM 4185 N N . ARG A 1 537 ? 3.965 -20.692 -2.305 1.00 86.19 537 ARG A N 1
ATOM 4186 C CA . ARG A 1 537 ? 3.709 -20.701 -0.856 1.00 86.19 537 ARG A CA 1
ATOM 4187 C C . ARG A 1 537 ? 4.981 -20.550 -0.024 1.00 86.19 537 ARG A C 1
ATOM 4189 O O . ARG A 1 537 ? 4.903 -20.114 1.121 1.00 86.19 537 ARG A O 1
ATOM 4196 N N . THR A 1 538 ? 6.145 -20.898 -0.572 1.00 91.44 538 THR A N 1
ATOM 4197 C CA . THR A 1 538 ? 7.444 -20.771 0.111 1.00 91.44 538 THR A CA 1
ATOM 4198 C C . THR A 1 538 ? 8.113 -19.422 -0.174 1.00 91.44 538 THR A C 1
ATOM 4200 O O . THR A 1 538 ? 9.119 -19.099 0.457 1.00 91.44 538 THR A O 1
ATOM 4203 N N . SER A 1 539 ? 7.550 -18.600 -1.071 1.00 86.31 539 SER A N 1
ATOM 4204 C CA . SER A 1 539 ? 8.138 -17.334 -1.533 1.00 86.31 539 SER A CA 1
ATOM 4205 C C . SER A 1 539 ? 8.538 -16.398 -0.387 1.00 86.31 539 SER A C 1
ATOM 4207 O O . SER A 1 539 ? 9.633 -15.836 -0.405 1.00 86.31 539 SER A O 1
ATOM 4209 N N . ASP A 1 540 ? 7.689 -16.248 0.633 1.00 77.25 540 ASP A N 1
ATOM 4210 C CA . ASP A 1 540 ? 7.973 -15.375 1.781 1.00 77.25 540 ASP A CA 1
ATOM 4211 C C . ASP A 1 540 ? 9.155 -15.893 2.615 1.00 77.25 540 ASP A C 1
ATOM 4213 O O . ASP A 1 540 ? 10.030 -15.116 3.008 1.00 77.25 540 ASP A O 1
ATOM 4217 N N . ILE A 1 541 ? 9.219 -17.212 2.834 1.00 90.06 541 ILE A N 1
ATOM 4218 C CA . ILE A 1 541 ? 10.323 -17.879 3.543 1.00 90.06 541 ILE A CA 1
ATOM 4219 C C . ILE A 1 541 ? 11.621 -17.668 2.767 1.00 90.06 541 ILE A C 1
ATOM 4221 O O . ILE A 1 541 ? 12.642 -17.304 3.349 1.00 90.06 541 ILE A O 1
ATOM 4225 N N . LEU A 1 542 ? 11.579 -17.839 1.445 1.00 94.31 542 LEU A N 1
ATOM 4226 C CA . LEU A 1 542 ? 12.764 -17.708 0.609 1.00 94.31 542 LEU A CA 1
ATOM 4227 C C . LEU A 1 542 ? 13.258 -16.256 0.517 1.00 94.31 542 LEU A C 1
ATOM 4229 O O . LEU A 1 542 ? 14.458 -15.974 0.550 1.00 94.31 542 LEU A O 1
ATOM 4233 N N . LEU A 1 543 ? 12.342 -15.290 0.449 1.00 87.06 543 LEU A N 1
ATOM 4234 C CA . LEU A 1 543 ? 12.706 -13.876 0.438 1.00 87.06 543 LEU A CA 1
ATOM 4235 C C . LEU A 1 543 ? 13.310 -13.434 1.780 1.00 87.06 543 LEU A C 1
ATOM 4237 O O . LEU A 1 543 ? 14.279 -12.665 1.806 1.00 87.06 543 LEU A O 1
ATOM 4241 N N . HIS A 1 544 ? 12.776 -13.949 2.890 1.00 87.94 544 HIS A N 1
ATOM 4242 C CA . HIS A 1 544 ? 13.368 -13.748 4.207 1.00 87.94 544 HIS A CA 1
ATOM 4243 C C . HIS A 1 544 ? 14.760 -14.382 4.289 1.00 87.94 544 HIS A C 1
ATOM 4245 O O . HIS A 1 544 ? 15.715 -13.708 4.681 1.00 87.94 544 HIS A O 1
ATOM 4251 N N . GLY A 1 545 ? 14.900 -15.620 3.809 1.00 93.25 545 GLY A N 1
ATOM 4252 C CA . GLY A 1 545 ? 16.167 -16.338 3.793 1.00 93.25 545 GLY A CA 1
ATOM 4253 C C . GLY A 1 545 ? 17.261 -15.584 3.035 1.00 93.25 545 GLY A C 1
ATOM 4254 O O . GLY A 1 545 ? 18.369 -15.421 3.547 1.00 93.25 545 GLY A O 1
ATOM 4255 N N . ARG A 1 546 ? 16.933 -15.016 1.867 1.00 94.06 546 ARG A N 1
ATOM 4256 C CA . ARG A 1 546 ? 17.843 -14.146 1.101 1.00 94.06 546 ARG A CA 1
ATOM 4257 C C . ARG A 1 546 ? 18.302 -12.919 1.888 1.00 94.06 546 ARG A C 1
ATOM 4259 O O . ARG A 1 546 ? 19.459 -12.521 1.794 1.00 94.06 546 ARG A O 1
ATOM 4266 N N . THR A 1 547 ? 17.389 -12.303 2.631 1.00 89.44 547 THR A N 1
ATOM 4267 C CA . THR A 1 547 ? 17.692 -11.108 3.428 1.00 89.44 547 THR A CA 1
ATOM 4268 C C . THR A 1 547 ? 18.652 -11.450 4.568 1.00 89.44 547 THR A C 1
ATOM 4270 O O . THR A 1 547 ? 19.603 -10.711 4.815 1.00 89.44 547 THR A O 1
ATOM 4273 N N . GLN A 1 548 ? 18.449 -12.603 5.214 1.00 92.12 548 GLN A N 1
ATOM 4274 C CA . GLN A 1 548 ? 19.350 -13.120 6.246 1.00 92.12 548 GLN A CA 1
ATOM 4275 C C . GLN A 1 548 ? 20.749 -13.421 5.696 1.00 92.12 548 GLN A C 1
ATOM 4277 O O . GLN A 1 548 ? 21.732 -12.954 6.265 1.00 92.12 548 GLN A O 1
ATOM 4282 N N . LEU A 1 549 ? 20.841 -14.099 4.544 1.00 93.81 549 LEU A N 1
ATOM 4283 C CA . LEU A 1 549 ? 22.110 -14.360 3.849 1.00 93.81 549 LEU A CA 1
ATOM 4284 C C . LEU A 1 549 ? 22.925 -13.084 3.597 1.00 93.81 549 LEU A C 1
ATOM 4286 O O . LEU A 1 549 ? 24.124 -13.063 3.873 1.00 93.81 549 LEU A O 1
ATOM 4290 N N . GLY A 1 550 ? 22.278 -12.017 3.114 1.00 90.81 550 GLY A N 1
ATOM 4291 C CA . GLY A 1 550 ? 22.950 -10.739 2.860 1.00 90.81 550 GLY A CA 1
ATOM 4292 C C . GLY A 1 550 ? 23.574 -10.147 4.125 1.00 90.81 550 GLY A C 1
ATOM 4293 O O . GLY A 1 550 ? 24.738 -9.760 4.134 1.00 90.81 550 GLY A O 1
ATOM 4294 N N . ALA A 1 551 ? 22.843 -10.164 5.235 1.00 90.81 551 ALA A N 1
ATOM 4295 C CA . ALA A 1 551 ? 23.354 -9.655 6.501 1.00 90.81 551 ALA A CA 1
ATOM 4296 C C . ALA A 1 551 ? 24.433 -10.557 7.134 1.00 90.81 551 ALA A C 1
ATOM 4298 O O . ALA A 1 551 ? 25.375 -10.040 7.737 1.00 90.81 551 ALA A O 1
ATOM 4299 N N . PHE A 1 552 ? 24.346 -11.887 6.976 1.00 94.50 552 PHE A N 1
ATOM 4300 C CA . PHE A 1 552 ? 25.420 -12.805 7.380 1.00 94.50 552 PHE A CA 1
ATOM 4301 C C . PHE A 1 552 ? 26.720 -12.471 6.648 1.00 94.50 552 PHE A C 1
ATOM 4303 O O . PHE A 1 552 ? 27.777 -12.367 7.276 1.00 94.50 552 PHE A O 1
ATOM 4310 N N . ARG A 1 553 ? 26.631 -12.252 5.332 1.00 94.12 553 ARG A N 1
ATOM 4311 C CA . ARG A 1 553 ? 27.758 -11.861 4.485 1.00 94.12 553 ARG A CA 1
ATOM 4312 C C . ARG A 1 553 ? 28.326 -10.506 4.890 1.00 94.12 553 ARG A C 1
ATOM 4314 O O . ARG A 1 553 ? 29.539 -10.395 5.061 1.00 94.12 553 ARG A O 1
ATOM 4321 N N . ASP A 1 554 ? 27.478 -9.502 5.086 1.00 92.25 554 ASP A N 1
ATOM 4322 C CA . ASP A 1 554 ? 27.913 -8.161 5.478 1.00 92.25 554 ASP A CA 1
ATOM 4323 C C . ASP A 1 554 ? 28.682 -8.172 6.802 1.00 92.25 554 ASP A C 1
ATOM 4325 O O . ASP A 1 554 ? 29.730 -7.530 6.912 1.00 92.25 554 ASP A O 1
ATOM 4329 N N . ALA A 1 555 ? 28.202 -8.927 7.794 1.00 94.56 555 ALA A N 1
ATOM 4330 C CA . ALA A 1 555 ? 28.885 -9.079 9.075 1.00 94.56 555 ALA A CA 1
ATOM 4331 C C . ALA A 1 555 ? 30.287 -9.686 8.894 1.00 94.56 555 ALA A C 1
ATOM 4333 O O . ALA A 1 555 ? 31.277 -9.116 9.353 1.00 94.56 555 ALA A O 1
ATOM 4334 N N . ILE A 1 556 ? 30.391 -10.789 8.148 1.00 95.00 556 ILE A N 1
ATOM 4335 C CA . ILE A 1 556 ? 31.662 -11.483 7.901 1.00 95.00 556 ILE A CA 1
ATOM 4336 C C . ILE A 1 556 ? 32.647 -10.624 7.103 1.00 95.00 556 ILE A C 1
ATOM 4338 O O . ILE A 1 556 ? 33.831 -10.577 7.438 1.00 95.00 556 ILE A O 1
ATOM 4342 N N . VAL A 1 557 ? 32.185 -9.900 6.080 1.00 93.00 557 VAL A N 1
ATOM 4343 C CA . VAL A 1 557 ? 33.042 -8.999 5.292 1.00 93.00 557 VAL A CA 1
ATOM 4344 C C . VAL A 1 557 ? 33.604 -7.880 6.171 1.00 93.00 557 VAL A C 1
ATOM 4346 O O . VAL A 1 557 ? 34.798 -7.582 6.087 1.00 93.00 557 VAL A O 1
ATOM 4349 N N . ARG A 1 558 ? 32.790 -7.294 7.060 1.00 94.75 558 ARG A N 1
ATOM 4350 C CA . ARG A 1 558 ? 33.266 -6.290 8.027 1.00 94.75 558 ARG A CA 1
ATOM 4351 C C . ARG A 1 558 ? 34.293 -6.878 8.994 1.00 94.75 558 ARG A C 1
ATOM 4353 O O . ARG A 1 558 ? 35.332 -6.255 9.207 1.00 94.75 558 ARG A O 1
ATOM 4360 N N . CYS A 1 559 ? 34.048 -8.077 9.527 1.00 94.94 559 CYS A N 1
ATOM 4361 C CA . CYS A 1 559 ? 35.004 -8.792 10.376 1.00 94.94 559 CYS A CA 1
ATOM 4362 C C . CYS A 1 559 ? 36.343 -9.018 9.664 1.00 94.94 559 CYS A C 1
ATOM 4364 O O . CYS A 1 559 ? 37.394 -8.672 10.203 1.00 94.94 559 CYS A O 1
ATOM 4366 N N . ARG A 1 560 ? 36.308 -9.514 8.421 1.00 94.56 560 ARG A N 1
ATOM 4367 C CA . ARG A 1 560 ? 37.499 -9.735 7.589 1.00 94.56 560 ARG A CA 1
ATOM 4368 C C . ARG A 1 560 ? 38.295 -8.450 7.373 1.00 94.56 560 ARG A C 1
ATOM 4370 O O . ARG A 1 560 ? 39.514 -8.447 7.538 1.00 94.56 560 ARG A O 1
ATOM 4377 N N . ASN A 1 561 ? 37.618 -7.356 7.028 1.00 92.88 561 ASN A N 1
ATOM 4378 C CA . ASN A 1 561 ? 38.273 -6.067 6.808 1.00 92.88 561 ASN A CA 1
ATOM 4379 C C . ASN A 1 561 ? 38.924 -5.549 8.099 1.00 92.88 561 ASN A C 1
ATOM 4381 O O . ASN A 1 561 ? 40.059 -5.077 8.064 1.00 92.88 561 ASN A O 1
ATOM 4385 N N . LYS A 1 562 ? 38.249 -5.700 9.244 1.00 94.38 562 LYS A N 1
ATOM 4386 C CA . LYS A 1 562 ? 38.772 -5.282 10.550 1.00 94.38 562 LYS A CA 1
ATOM 4387 C C . LYS A 1 562 ? 39.986 -6.106 10.985 1.00 94.38 562 LYS A C 1
ATOM 4389 O O . LYS A 1 562 ? 40.955 -5.535 11.473 1.00 94.38 562 LYS A O 1
ATOM 4394 N N . GLU A 1 563 ? 39.978 -7.423 10.779 1.00 92.88 563 GLU A N 1
ATOM 4395 C CA . GLU A 1 563 ? 41.156 -8.266 11.038 1.00 92.88 563 GLU A CA 1
ATOM 4396 C C . GLU A 1 563 ? 42.320 -7.935 10.095 1.00 92.88 563 GLU A C 1
ATOM 4398 O O . GLU A 1 563 ? 43.458 -7.823 10.541 1.00 92.88 563 GLU A O 1
ATOM 4403 N N . THR A 1 564 ? 42.042 -7.668 8.816 1.00 92.12 564 THR A N 1
ATOM 4404 C CA . THR A 1 564 ? 43.072 -7.228 7.858 1.00 92.12 564 THR A CA 1
ATOM 4405 C C . THR A 1 564 ? 43.723 -5.920 8.313 1.00 92.12 564 THR A C 1
ATOM 4407 O O . THR A 1 564 ? 44.947 -5.813 8.333 1.00 92.12 564 THR A O 1
ATOM 4410 N N . GLN A 1 565 ? 42.921 -4.945 8.753 1.00 93.06 565 GLN A N 1
ATOM 4411 C CA . GLN A 1 565 ? 43.419 -3.680 9.301 1.00 93.06 565 GLN A CA 1
ATOM 4412 C C . GLN A 1 565 ? 44.271 -3.883 10.560 1.00 93.06 565 GLN A C 1
ATOM 4414 O O . GLN A 1 565 ? 45.324 -3.263 10.679 1.00 93.06 565 GLN A O 1
ATOM 4419 N N . LYS A 1 566 ? 43.866 -4.772 11.479 1.00 92.69 566 LYS A N 1
ATOM 4420 C CA . LYS A 1 566 ? 44.671 -5.107 12.668 1.00 92.69 566 LYS A CA 1
ATOM 4421 C C . LYS A 1 566 ? 46.018 -5.722 12.291 1.00 92.69 566 LYS A C 1
ATOM 4423 O O . LYS A 1 566 ? 47.028 -5.367 12.891 1.00 92.69 566 LYS A O 1
ATOM 4428 N N . THR A 1 567 ? 46.046 -6.627 11.315 1.00 91.50 567 THR A N 1
ATOM 4429 C CA . THR A 1 567 ? 47.289 -7.249 10.838 1.00 91.50 567 THR A CA 1
ATOM 4430 C C . THR A 1 567 ? 48.208 -6.221 10.187 1.00 91.50 567 THR A C 1
ATOM 4432 O O . THR A 1 567 ? 49.388 -6.178 10.520 1.00 91.50 567 THR A O 1
ATOM 4435 N N . LEU A 1 568 ? 47.673 -5.343 9.332 1.00 92.19 568 LEU A N 1
ATOM 4436 C CA . LEU A 1 568 ? 48.446 -4.256 8.724 1.00 92.19 568 LEU A CA 1
ATOM 4437 C C . LEU A 1 568 ? 49.005 -3.288 9.776 1.00 92.19 568 LEU A C 1
ATOM 4439 O O . LEU A 1 568 ? 50.174 -2.929 9.700 1.00 92.19 568 LEU A O 1
ATOM 4443 N N . ALA A 1 569 ? 48.215 -2.920 10.789 1.00 91.56 569 ALA A N 1
ATOM 4444 C CA . ALA A 1 569 ? 48.678 -2.070 11.886 1.00 91.56 569 ALA A CA 1
ATOM 4445 C C . ALA A 1 569 ? 49.784 -2.740 12.720 1.00 91.56 569 ALA A C 1
ATOM 4447 O O . ALA A 1 569 ? 50.738 -2.082 13.119 1.00 91.56 569 ALA A O 1
ATOM 4448 N N . ARG A 1 570 ? 49.695 -4.058 12.955 1.00 93.25 570 ARG A N 1
ATOM 4449 C CA . ARG A 1 570 ? 50.767 -4.818 13.617 1.00 93.25 570 ARG A CA 1
ATOM 4450 C C . ARG A 1 570 ? 52.043 -4.825 12.784 1.00 93.25 570 ARG A C 1
ATOM 4452 O O . ARG A 1 570 ? 53.094 -4.567 13.342 1.00 93.25 570 ARG A O 1
ATOM 4459 N N . LEU A 1 571 ? 51.948 -5.069 11.477 1.00 92.25 571 LEU A N 1
ATOM 4460 C CA . LEU A 1 571 ? 53.107 -5.042 10.579 1.00 92.25 571 LEU A CA 1
ATOM 4461 C C . LEU A 1 571 ? 53.744 -3.649 10.488 1.00 92.25 571 LEU A C 1
ATOM 4463 O O . LEU A 1 571 ? 54.959 -3.558 10.402 1.00 92.25 571 LEU A O 1
ATOM 4467 N N . ALA A 1 572 ? 52.945 -2.580 10.547 1.00 91.00 572 ALA A N 1
ATOM 4468 C CA . ALA A 1 572 ? 53.449 -1.206 10.558 1.00 91.00 572 ALA A CA 1
ATOM 4469 C C . ALA A 1 572 ? 54.138 -0.819 11.881 1.00 91.00 572 ALA A C 1
ATOM 4471 O O . ALA A 1 572 ? 55.044 0.005 11.868 1.00 91.00 572 ALA A O 1
ATOM 4472 N N . ASN A 1 573 ? 53.719 -1.413 13.005 1.00 87.19 573 ASN A N 1
ATOM 4473 C CA . ASN A 1 573 ? 54.281 -1.155 14.336 1.00 87.19 573 ASN A CA 1
ATOM 4474 C C . ASN A 1 573 ? 55.436 -2.097 14.715 1.00 87.19 573 ASN A C 1
ATOM 4476 O O . ASN A 1 573 ? 56.050 -1.913 15.764 1.00 87.19 573 ASN A O 1
ATOM 4480 N N . VAL A 1 574 ? 55.729 -3.114 13.900 1.00 75.44 574 VAL A N 1
ATOM 4481 C CA . VAL A 1 574 ? 57.007 -3.825 13.973 1.00 75.44 574 VAL A CA 1
ATOM 4482 C C . VAL A 1 574 ? 58.026 -2.920 13.286 1.00 75.44 574 VAL A C 1
ATOM 4484 O O . VAL A 1 574 ? 58.294 -3.053 12.094 1.00 75.44 574 VAL A O 1
ATOM 4487 N N . GLU A 1 575 ? 58.544 -1.941 14.031 1.00 53.94 575 GLU A N 1
ATOM 4488 C CA . GLU A 1 575 ? 59.769 -1.250 13.631 1.00 53.94 575 GLU A CA 1
ATOM 4489 C C . GLU A 1 575 ? 60.855 -2.306 13.354 1.00 53.94 575 GLU A C 1
ATOM 4491 O O . GLU A 1 575 ? 60.923 -3.318 14.067 1.00 53.94 575 GLU A O 1
ATOM 4496 N N . PRO A 1 576 ? 61.696 -2.129 12.319 1.00 51.25 576 PRO A N 1
ATOM 4497 C CA . PRO A 1 576 ? 62.838 -3.001 12.128 1.00 51.25 576 PRO A CA 1
ATOM 4498 C C . PRO A 1 576 ? 63.780 -2.782 13.312 1.00 51.25 576 PRO A C 1
ATOM 4500 O O . PRO A 1 576 ? 64.505 -1.792 13.353 1.00 51.25 576 PRO A O 1
ATOM 4503 N N . ASN A 1 577 ? 63.758 -3.700 14.280 1.00 47.91 577 ASN A N 1
ATOM 4504 C CA . ASN A 1 577 ? 64.867 -3.859 15.210 1.00 47.91 577 ASN A CA 1
ATOM 4505 C C . ASN A 1 577 ? 66.106 -4.190 14.368 1.00 47.91 577 ASN A C 1
ATOM 4507 O O . ASN A 1 577 ? 66.278 -5.325 13.918 1.00 47.91 577 ASN A O 1
ATOM 4511 N N . SER A 1 578 ? 66.893 -3.149 14.102 1.00 41.31 578 SER A N 1
ATOM 4512 C CA . SER A 1 578 ? 68.316 -3.200 13.774 1.00 41.31 578 SER A CA 1
ATOM 4513 C C . SER A 1 578 ? 69.097 -3.977 14.820 1.00 41.31 578 SER A C 1
ATOM 4515 O O . SER A 1 578 ? 68.804 -3.744 16.018 1.00 41.31 578 SER A O 1
#

Secondary structure (DSSP, 8-state):
--------------------TTSEEEEE-HHHHHHTHHHHHHHHHSSSSEEEEE-HHHHHHHHH-GGGHHHHHHHHHHHHTT-TTEEEPPHHHHHHHHHHH-S---HHHHHHHHHHHHHHTT--EEEE---HHHHHHHHHTT-EEE-HHHHHHHTGGGHHHHHHHHHHHHHHHTT-HHHHHHHHHHHHHHHHHHHHT-TTT-----TTHHHHHHHHHHHTT-SS-HHHHHHHHHHHHHHHHHGGG--HHHHHHHHHHHHHHHHHHTTSHHHHHHHHHHHHHHHHHHHS-TTSHHHHHHHHHHHHHHHHHHHTS-HHHHHHHHHHHHHHHHHHHHHHHHHHHHHHHTTS--PPP---------------------------------------------------------------S--S--SS-GGGSHHHHHHHHHHHHHHHHHHHHHHHHT---SS---TT---------HHHHHHHHHHHHHHHHHHHHHTTSS-HHHHHHHHHHHHHHHHHHTT------HHHHHHHHH-GGGHHHHHHHHHHHHHHHHHHHHHHHHHHHHHHHHHHH-----

Organism: NCBI:txid34638

Foldseek 3Di:
DDDDPPDPPPPPPPPPLPDDQQAAEALEALVCCLLVVLLVVLQLPDPDRYAYEYEPLRVVVLVVDPSNVLSNVVLVVCVVVVSSRYHYDDPVNLVVLVVVLDDDDDSLSSSLSSQVVCVVVVHNYEYEDLDPVSCVVCVVVVHHYAYSLLSCLVPLVSLLVSLVCLQVCCVVSVVQLLSLLSNLLSLLLNLLCVLVVNSDPDRDSDPCSSVVSLVVCVVVCLDVPNVLSVVLVVLSVVCVVCPRNDDLVSSLVNLVSSLVRLVSSVPDPSSVSSSSSSVSNNVSSVPPPPPVVVVVVCVVVVVVVVVVVLVPDDPVVVVVVVVVVVVVVVVVVVVVVVVVVVVVVVPDDPDDDDDDDDDDDDDDDDDDDDDDYDYDDDDDDDDDDDDDDDDDDDDDDDDDDDDDDDPPPDDDDDDPPPDQPPDDDPCPQLLNVLLVLLLLVLLQVLQVLCVVLVHDAPDDHDPPPPDPPPDDDLVVLLVLLVLLLVLLVCLLPCAPVDDPVVQLVSLVSNQVSSCVRSVHRGPDHSVSSSSCSNDPVCVVVSVVSSVSSVRSSVSSVVSVVSVVVVVVVVVVPPDPPD

pLDDT: mean 77.15, std 22.43, range [25.28, 97.75]

Radius of gyration: 35.54 Å; chains: 1; bounding box: 127×118×91 Å